Protein AF-0000000085144841 (afdb_homodimer)

Secondary structure (DSSP, 8-state):
---HHHHHHHHHHHHHTT-HHHHHHHHHHHHHHHHHTT-SS--TT---HHHHHHHHHHHHHHHHHHHHHHHTT-HHHHHHHHHHHHHHHTSS-HHHH--TTHHHHHHHHHHHHHHHT-HHHHHHHHHHHHHHSTTGGG-HHHHHHHHHHHHHHHT-HHHHHHHHHH--SSGGGGGGHHHHHHHHHHHHHHHHHHH-SEEEHHHHHHHTT-SSHHHHHHHHHHTT-EEETTEEE-----S-------HHHHHHHHHHHHHHTTT-/---HHHHHHHHHHHHHTT-HHHHHHHHHHHHHHHHHTT-SS--TT---HHHHHHHHHHHHHHHHHHHHHHHTT-HHHHHHHHHHHHHHHTSS-HHHH--TTHHHHHHHHHHHHHHHT-HHHHHHHHHHHHHHSTTGGG-HHHHHHHHHHHHHHHT-HHHHHHHHHH--SSGGGGGGHHHHHHHHHHHHHHHHHHH-SEEEHHHHHHHTT-SSHHHHHHHHHHTT-EEETTEEE-----S-------HHHHHHHHHHHHHHHHH-

Organism: Naumovozyma dairenensis (strain ATCC 10597 / BCRC 20456 / CBS 421 / NBRC 0211 / NRRL Y-12639) (NCBI:txid1071378)

Radius of gyration: 33.03 Å; Cα contacts (8 Å, |Δi|>4): 496; chains: 2; bounding box: 57×100×73 Å

Nearest PDB structures (foldseek):
  4cr4-assembly1_T  TM=8.414E-01  e=4.238E-19  Saccharomyces cerevisiae
  3jck-assembly1_H  TM=8.696E-01  e=1.084E-17  Saccharomyces cerevisiae S288C
  3jcp-assembly1_T  TM=8.487E-01  e=1.505E-17  Saccharomyces cerevisiae S288C
  5a5b-assembly1_T  TM=8.103E-01  e=5.356E-18  Saccharomyces cerevisiae
  9e8g-assembly1_d  TM=7.547E-01  e=3.181E-12  Homo sapiens

pLDDT: mean 85.51, std 19.54, range [25.03, 98.12]

Sequence (528 aa):
MPSLPDLVKSLSVAFDAKDYESCKKLLTPIKIELLKNNVFLPDPNNQNEVYINDLNISKKILEIGALVSINSLELESFQNYFDQLRLYYFSNNNVLSTSENKSKLVSLYMLILLSQGDVSKFHSELEFVDKHIPDLKENDLLSYPIELDRWLMEGSYQKAWDLLKAGSKVAEFDVFTKTLMDAIREEIACNTELSYSELPLTNVKTLLFFNSEKEAEVFGMERGWKVRNGNIYFKDEASPQVTEHKSTFVLKTLDYAINLESIVMPSLPDLVKSLSVAFDAKDYESCKKLLTPIKIELLKNNVFLPDPNNQNEVYINDLNISKKILEIGALVSINSLELESFQNYFDQLRLYYFSNNNVLSTSENKSKLVSLYMLILLSQGDVSKFHSELEFVDKHIPDLKENDLLSYPIELDRWLMEGSYQKAWDLLKAGSKVAEFDVFTKTLMDAIREEIACNTELSYSELPLTNVKTLLFFNSEKEAEVFGMERGWKVRNGNIYFKDEASPQVTEHKSTFVLKTLDYAINLESIV

InterPro domains:
  IPR000717 Proteasome component (PCI) domain [PS50250] (76-250)
  IPR006746 26S proteasome non-ATPase regulatory subunit Rpn12 [PTHR12387] (4-264)
  IPR033464 CSN8/PSMD8/EIF3K [PF10075] (100-239)

Solvent-accessible surface area (backbone atoms only — not comparable to full-atom values): 29064 Å² total; per-residue (Å²): 124,81,47,71,69,55,48,52,52,49,35,53,52,28,49,77,67,65,34,51,68,60,28,57,64,48,46,55,62,49,51,52,53,31,50,74,68,65,36,65,61,89,52,91,83,62,81,46,64,70,57,50,51,49,33,48,52,40,50,52,50,39,50,49,50,25,52,43,20,56,76,67,69,32,61,68,58,20,49,53,33,46,60,58,45,46,61,35,51,72,38,91,47,64,78,53,30,54,56,92,54,49,51,52,52,53,27,48,52,42,42,50,26,58,64,69,64,38,58,68,61,35,53,52,47,50,54,54,44,56,76,72,37,79,64,46,78,74,33,73,56,43,28,49,48,53,50,41,50,51,24,56,72,69,41,20,46,42,61,35,48,48,50,50,70,72,50,62,97,48,70,78,61,53,75,48,36,63,58,44,52,51,49,52,35,50,52,51,49,52,52,46,51,45,28,30,56,59,45,46,36,69,44,52,11,61,76,57,69,43,95,38,57,65,59,37,48,54,54,33,49,76,73,60,37,43,78,55,95,64,27,32,35,36,71,74,66,75,59,83,68,78,65,77,62,76,60,60,65,68,52,56,58,56,56,49,65,64,54,52,54,71,74,103,123,83,48,71,70,54,48,52,51,50,35,52,53,28,49,76,67,64,35,51,69,61,28,56,63,48,46,56,61,50,52,52,54,31,51,75,67,65,37,64,62,90,51,92,85,61,81,46,64,69,57,51,51,48,35,47,53,40,50,51,50,40,50,51,52,25,53,42,19,55,76,66,69,32,61,67,59,20,50,54,34,46,61,56,44,46,63,35,52,70,37,94,45,64,79,53,30,55,55,94,54,50,51,52,54,54,26,48,52,42,43,50,26,58,66,68,65,37,60,70,60,35,51,52,48,47,54,54,44,57,75,72,36,79,65,47,78,73,33,73,55,43,29,50,46,53,51,41,51,51,24,56,71,68,39,20,46,43,62,36,49,50,50,50,71,71,52,63,98,48,71,78,63,52,76,48,36,62,58,44,53,50,48,52,35,50,52,51,50,52,52,48,50,46,26,29,56,59,46,45,36,68,44,51,11,61,75,56,69,42,94,38,57,65,59,36,48,53,53,34,49,76,71,61,36,42,78,56,95,65,26,33,36,36,71,72,66,72,62,81,65,80,67,78,61,78,60,59,64,69,51,54,58,55,55,47,64,63,54,50,54,71,75,99

Structure (mmCIF, N/CA/C/O backbone):
data_AF-0000000085144841-model_v1
#
loop_
_entity.id
_entity.type
_entity.pdbx_description
1 polymer 'PCI domain-containing protein'
#
loop_
_atom_site.group_PDB
_atom_site.id
_atom_site.type_symbol
_atom_site.label_atom_id
_atom_site.label_alt_id
_atom_site.label_comp_id
_atom_site.label_asym_id
_atom_site.label_entity_id
_atom_site.label_seq_id
_atom_site.pdbx_PDB_ins_code
_atom_site.Cartn_x
_atom_site.Cartn_y
_atom_site.Cartn_z
_atom_site.occupancy
_atom_site.B_iso_or_equiv
_atom_site.auth_seq_id
_atom_site.auth_comp_id
_atom_site.auth_asym_id
_atom_site.auth_atom_id
_atom_site.pdbx_PDB_model_num
ATOM 1 N N . MET A 1 1 ? -9.984 47.594 38.156 1 52.75 1 MET A N 1
ATOM 2 C CA . MET A 1 1 ? -9.828 46.5 37.188 1 52.75 1 MET A CA 1
ATOM 3 C C . MET A 1 1 ? -9.516 47.062 35.781 1 52.75 1 MET A C 1
ATOM 5 O O . MET A 1 1 ? -10.062 48.094 35.406 1 52.75 1 MET A O 1
ATOM 9 N N . PRO A 1 2 ? -8.391 46.656 35.312 1 67.31 2 PRO A N 1
ATOM 10 C CA . PRO A 1 2 ? -8.102 47.281 34.031 1 67.31 2 PRO A CA 1
ATOM 11 C C . PRO A 1 2 ? -9.273 47.188 33.062 1 67.31 2 PRO A C 1
ATOM 13 O O . PRO A 1 2 ? -10.055 46.25 33.125 1 67.31 2 PRO A O 1
ATOM 16 N N . SER A 1 3 ? -9.453 48.219 32.375 1 80.31 3 SER A N 1
ATOM 17 C CA . SER A 1 3 ? -10.516 48.25 31.375 1 80.31 3 SER A CA 1
ATOM 18 C C . SER A 1 3 ? -10.25 47.281 30.234 1 80.31 3 SER A C 1
ATOM 20 O O . SER A 1 3 ? -9.109 46.844 30.031 1 80.31 3 SER A O 1
ATOM 22 N N . LEU A 1 4 ? -11.367 46.812 29.703 1 80.44 4 LEU A N 1
ATOM 23 C CA . LEU A 1 4 ? -11.273 45.844 28.609 1 80.44 4 LEU A CA 1
ATOM 24 C C . LEU A 1 4 ? -10.328 46.344 27.531 1 80.44 4 LEU A C 1
ATOM 26 O O . LEU A 1 4 ? -9.445 45.625 27.062 1 80.44 4 LEU A O 1
ATOM 30 N N . PRO A 1 5 ? -10.375 47.625 27.172 1 82.31 5 PRO A N 1
ATOM 31 C CA . PRO A 1 5 ? -9.461 48.125 26.156 1 82.31 5 PRO A CA 1
ATOM 32 C C . PRO A 1 5 ? -7.996 48.062 26.594 1 82.31 5 PRO A C 1
ATOM 34 O O . PRO A 1 5 ? -7.117 47.812 25.766 1 82.31 5 PRO A O 1
ATOM 37 N N . ASP A 1 6 ? -7.77 48.344 27.859 1 86.44 6 ASP A N 1
ATOM 38 C CA . ASP A 1 6 ? -6.406 48.281 28.375 1 86.44 6 ASP A CA 1
ATOM 39 C C . ASP A 1 6 ? -5.852 46.875 28.328 1 86.44 6 ASP A C 1
ATOM 41 O O . ASP A 1 6 ? -4.688 46.656 27.984 1 86.44 6 ASP A O 1
ATOM 45 N N . LEU A 1 7 ? -6.668 46.031 28.688 1 87.44 7 LEU A N 1
ATOM 46 C CA . LEU A 1 7 ? -6.27 44.625 28.688 1 87.44 7 LEU A CA 1
ATOM 47 C C . LEU A 1 7 ? -5.941 44.156 27.266 1 87.44 7 LEU A C 1
ATOM 49 O O . LEU A 1 7 ? -4.953 43.438 27.062 1 87.44 7 LEU A O 1
ATOM 53 N N . VAL A 1 8 ? -6.684 44.5 26.312 1 87.5 8 VAL A N 1
ATOM 54 C CA . VAL A 1 8 ? -6.512 44.094 24.922 1 87.5 8 VAL A CA 1
ATOM 55 C C . VAL A 1 8 ? -5.207 44.688 24.375 1 87.5 8 VAL A C 1
ATOM 57 O O . VAL A 1 8 ? -4.473 44.031 23.656 1 87.5 8 VAL A O 1
ATOM 60 N N . LYS A 1 9 ? -4.996 45.906 24.734 1 90.06 9 LYS A N 1
ATOM 61 C CA . LYS A 1 9 ? -3.752 46.562 24.312 1 90.06 9 LYS A CA 1
ATOM 62 C C . LYS A 1 9 ? -2.539 45.812 24.891 1 90.06 9 LYS A C 1
ATOM 64 O O . LYS A 1 9 ? -1.558 45.594 24.188 1 90.06 9 LYS A O 1
ATOM 69 N N . SER A 1 10 ? -2.662 45.531 26.172 1 91.75 10 SER A N 1
ATOM 70 C CA . SER A 1 10 ? -1.58 44.781 26.828 1 91.75 10 SER A CA 1
ATOM 71 C C . SER A 1 10 ? -1.354 43.438 26.172 1 91.75 10 SER A C 1
ATOM 73 O O . SER A 1 10 ? -0.212 43 26.016 1 91.75 10 SER A O 1
ATOM 75 N N . LEU A 1 11 ? -2.398 42.812 25.859 1 93.38 11 LEU A N 1
ATOM 76 C CA . LEU A 1 11 ? -2.32 41.5 25.203 1 93.38 11 LEU A CA 1
ATOM 77 C C . LEU A 1 11 ? -1.606 41.625 23.859 1 93.38 11 LEU A C 1
ATOM 79 O O . LEU A 1 11 ? -0.727 40.812 23.547 1 93.38 11 LEU A O 1
ATOM 83 N N . SER A 1 12 ? -1.952 42.562 23.062 1 92.31 12 SER A N 1
ATOM 84 C CA . SER A 1 12 ? -1.348 42.781 21.75 1 92.31 12 SER A CA 1
ATOM 85 C C . SER A 1 12 ? 0.152 43.031 21.859 1 92.31 12 SER A C 1
ATOM 87 O O . SER A 1 12 ? 0.938 42.5 21.078 1 92.31 12 SER A O 1
ATOM 89 N N . VAL A 1 13 ? 0.487 43.844 22.844 1 93.38 13 VAL A N 1
ATOM 90 C CA . VAL A 1 13 ? 1.89 44.156 23.078 1 93.38 13 VAL A CA 1
ATOM 91 C C . VAL A 1 13 ? 2.662 42.906 23.469 1 93.38 13 VAL A C 1
ATOM 93 O O . VAL A 1 13 ? 3.746 42.656 22.938 1 93.38 13 VAL A O 1
ATOM 96 N N . ALA A 1 14 ? 2.066 42.188 24.391 1 94.06 14 ALA A N 1
ATOM 97 C CA . ALA A 1 14 ? 2.705 40.969 24.844 1 94.06 14 ALA A CA 1
ATOM 98 C C . ALA A 1 14 ? 2.867 39.969 23.688 1 94.06 14 ALA A C 1
ATOM 100 O O . ALA A 1 14 ? 3.898 39.312 23.578 1 94.06 14 ALA A O 1
ATOM 101 N N . PHE A 1 15 ? 1.915 39.875 22.859 1 93.5 15 PHE A N 1
ATOM 102 C CA . PHE A 1 15 ? 1.939 38.969 21.719 1 93.5 15 PHE A CA 1
ATOM 103 C C . PHE A 1 15 ? 3.006 39.375 20.719 1 93.5 15 PHE A C 1
ATOM 105 O O . PHE A 1 15 ? 3.742 38.531 20.203 1 93.5 15 PHE A O 1
ATOM 112 N N . ASP A 1 16 ? 3.064 40.656 20.406 1 92.81 16 ASP A N 1
ATOM 113 C CA . ASP A 1 16 ? 4.059 41.156 19.469 1 92.81 16 ASP A CA 1
ATOM 114 C C . ASP A 1 16 ? 5.477 40.906 19.984 1 92.81 16 ASP A C 1
ATOM 116 O O . ASP A 1 16 ? 6.402 40.719 19.203 1 92.81 16 ASP A O 1
ATOM 120 N N . ALA A 1 17 ? 5.559 40.875 21.297 1 94.19 17 ALA A N 1
ATOM 121 C CA . ALA A 1 17 ? 6.848 40.625 21.938 1 94.19 17 ALA A CA 1
ATOM 122 C C . ALA A 1 17 ? 7.102 39.125 22.062 1 94.19 17 ALA A C 1
ATOM 124 O O . ALA A 1 17 ? 8.125 38.719 22.625 1 94.19 17 ALA A O 1
ATOM 125 N N . LYS A 1 18 ? 6.18 38.375 21.688 1 92.75 18 LYS A N 1
ATOM 126 C CA . LYS A 1 18 ? 6.258 36.906 21.719 1 92.75 18 LYS A CA 1
ATOM 127 C C . LYS A 1 18 ? 6.359 36.406 23.156 1 92.75 18 LYS A C 1
ATOM 129 O O . LYS A 1 18 ? 7.059 35.438 23.438 1 92.75 18 LYS A O 1
ATOM 134 N N . ASP A 1 19 ? 5.832 37.219 24.047 1 94.94 19 ASP A N 1
ATOM 135 C CA . ASP A 1 19 ? 5.719 36.781 25.438 1 94.94 19 ASP A CA 1
ATOM 136 C C . ASP A 1 19 ? 4.426 36.031 25.672 1 94.94 19 ASP A C 1
ATOM 138 O O . ASP A 1 19 ? 3.469 36.562 26.234 1 94.94 19 ASP A O 1
ATOM 142 N N . TYR A 1 20 ? 4.457 34.781 25.391 1 93.62 20 TYR A N 1
ATOM 143 C CA . TYR A 1 20 ? 3.248 33.969 25.359 1 93.62 20 TYR A CA 1
ATOM 144 C C . TYR A 1 20 ? 2.77 33.688 26.781 1 93.62 20 TYR A C 1
ATOM 146 O O . TYR A 1 20 ? 1.567 33.531 27.016 1 93.62 20 TYR A O 1
ATOM 154 N N . GLU A 1 21 ? 3.617 33.688 27.703 1 94.19 21 GLU A N 1
ATOM 155 C CA . GLU A 1 21 ? 3.225 33.469 29.094 1 94.19 21 GLU A CA 1
ATOM 156 C C . GLU A 1 21 ? 2.367 34.594 29.609 1 94.19 21 GLU A C 1
ATOM 158 O O . GLU A 1 21 ? 1.332 34.375 30.25 1 94.19 21 GLU A O 1
ATOM 163 N N . SER A 1 22 ? 2.842 35.75 29.297 1 94.81 22 SER A N 1
ATOM 164 C CA . SER A 1 22 ? 2.062 36.938 29.703 1 94.81 22 SER A CA 1
ATOM 165 C C . SER A 1 22 ? 0.717 36.969 28.984 1 94.81 22 SER A C 1
ATOM 167 O O . SER A 1 22 ? -0.296 37.344 29.562 1 94.81 22 SER A O 1
ATOM 169 N N . CYS A 1 23 ? 0.774 36.562 27.75 1 95.25 23 CYS A N 1
ATOM 170 C CA . CYS A 1 23 ? -0.469 36.531 26.984 1 95.25 23 CYS A CA 1
ATOM 171 C C . CYS A 1 23 ? -1.479 35.594 27.641 1 95.25 23 CYS A C 1
ATOM 173 O O . CYS A 1 23 ? -2.65 35.938 27.797 1 95.25 23 CYS A O 1
ATOM 175 N N . LYS A 1 24 ? -1.062 34.469 28.078 1 93.38 24 LYS A N 1
ATOM 176 C CA . LYS A 1 24 ? -1.935 33.469 28.688 1 93.38 24 LYS A CA 1
ATOM 177 C C . LYS A 1 24 ? -2.604 34.031 29.953 1 93.38 24 LYS A C 1
ATOM 179 O O . LYS A 1 24 ? -3.791 33.781 30.172 1 93.38 24 LYS A O 1
ATOM 184 N N . LYS A 1 25 ? -1.86 34.781 30.625 1 93 25 LYS A N 1
ATOM 185 C CA . LYS A 1 25 ? -2.371 35.344 31.859 1 93 25 LYS A CA 1
ATOM 186 C C . LYS A 1 25 ? -3.428 36.406 31.594 1 93 25 LYS A C 1
ATOM 188 O O . LYS A 1 25 ? -4.391 36.562 32.344 1 93 25 LYS A O 1
ATOM 193 N N . LEU A 1 26 ? -3.217 37.062 30.516 1 93.81 26 LEU A N 1
ATOM 194 C CA . LEU A 1 26 ? -4.113 38.156 30.188 1 93.81 26 LEU A CA 1
ATOM 195 C C . LEU A 1 26 ? -5.375 37.656 29.5 1 93.81 26 LEU A C 1
ATOM 197 O O . LEU A 1 26 ? -6.426 38.281 29.562 1 93.81 26 LEU A O 1
ATOM 201 N N . LEU A 1 27 ? -5.316 36.438 28.891 1 93.44 27 LEU A N 1
ATOM 202 C CA . LEU A 1 27 ? -6.398 35.938 28.062 1 93.44 27 LEU A CA 1
ATOM 203 C C . LEU A 1 27 ? -7.594 35.531 28.906 1 93.44 27 LEU A C 1
ATOM 205 O O . LEU A 1 27 ? -8.742 35.75 28.531 1 93.44 27 LEU A O 1
ATOM 209 N N . THR A 1 28 ? -7.348 35 30.062 1 89.75 28 THR A N 1
ATOM 210 C CA . THR A 1 28 ? -8.422 34.5 30.922 1 89.75 28 THR A CA 1
ATOM 211 C C . THR A 1 28 ? -9.312 35.656 31.375 1 89.75 28 THR A C 1
ATOM 213 O O . THR A 1 28 ? -10.523 35.625 31.141 1 89.75 28 THR A O 1
ATOM 216 N N . PRO A 1 29 ? -8.727 36.625 31.969 1 89.94 29 PRO A N 1
ATOM 217 C CA . PRO A 1 29 ? -9.562 37.781 32.375 1 89.94 29 PRO A CA 1
ATOM 218 C C . PRO A 1 29 ? -10.25 38.438 31.172 1 89.94 29 PRO A C 1
ATOM 220 O O . PRO A 1 29 ? -11.383 38.906 31.297 1 89.94 29 PRO A O 1
ATOM 223 N N . ILE A 1 30 ? -9.602 38.5 30.094 1 91.31 30 ILE A N 1
ATOM 224 C CA . ILE A 1 30 ? -10.172 39.156 28.906 1 91.31 30 ILE A CA 1
ATOM 225 C C . ILE A 1 30 ? -11.383 38.344 28.422 1 91.31 30 ILE A C 1
ATOM 227 O O . ILE A 1 30 ? -12.43 38.938 28.109 1 91.31 30 ILE A O 1
ATOM 231 N N . LYS A 1 31 ? -11.242 37.031 28.406 1 89.06 31 LYS A N 1
ATOM 232 C CA . LYS A 1 31 ? -12.344 36.156 27.984 1 89.06 31 LYS A CA 1
ATOM 233 C C . LYS A 1 31 ? -13.555 36.344 28.891 1 89.06 31 LYS A C 1
ATOM 235 O O . LYS A 1 31 ? -14.695 36.406 28.422 1 89.06 31 LYS A O 1
ATOM 240 N N . ILE A 1 32 ? -13.305 36.469 30.125 1 87.19 32 ILE A N 1
ATOM 241 C CA . ILE A 1 32 ? -14.375 36.625 31.109 1 87.19 32 ILE A CA 1
ATOM 242 C C . ILE A 1 32 ? -15.094 37.969 30.844 1 87.19 32 ILE A C 1
ATOM 244 O O . ILE A 1 32 ? -16.328 38 30.859 1 87.19 32 ILE A O 1
ATOM 248 N N . GLU A 1 33 ? -14.328 38.969 30.594 1 86.62 33 GLU A N 1
ATOM 249 C CA . GLU A 1 33 ? -14.914 40.281 30.344 1 86.62 33 GLU A CA 1
ATOM 250 C C . GLU A 1 33 ? -15.734 40.281 29.062 1 86.62 33 GLU A C 1
ATOM 252 O O . GLU A 1 33 ? -16.797 40.906 28.984 1 86.62 33 GLU A O 1
ATOM 257 N N . LEU A 1 34 ? -15.25 39.562 28.062 1 87.38 34 LEU A N 1
ATOM 258 C CA . LEU A 1 34 ? -15.969 39.469 26.797 1 87.38 34 LEU A CA 1
ATOM 259 C C . LEU A 1 34 ? -17.281 38.719 26.984 1 87.38 34 LEU A C 1
ATOM 261 O O . LEU A 1 34 ? -18.312 39.094 26.406 1 87.38 34 LEU A O 1
ATOM 265 N N . LEU A 1 35 ? -17.297 37.719 27.75 1 86.31 35 LEU A N 1
ATOM 266 C CA . LEU A 1 35 ? -18.484 36.906 28.031 1 86.31 35 LEU A CA 1
ATOM 267 C C . LEU A 1 35 ? -19.531 37.75 28.781 1 86.31 35 LEU A C 1
ATOM 269 O O . LEU A 1 35 ? -20.719 37.688 28.453 1 86.31 35 LEU A O 1
ATOM 273 N N . LYS A 1 36 ? -19.062 38.469 29.734 1 84.56 36 LYS A N 1
ATOM 274 C CA . LYS A 1 36 ? -19.953 39.312 30.531 1 84.56 36 LYS A CA 1
ATOM 275 C C . LYS A 1 36 ? -20.656 40.344 29.672 1 84.56 36 LYS A C 1
ATOM 277 O O . LYS A 1 36 ? -21.812 40.688 29.922 1 84.56 36 LYS A O 1
ATOM 282 N N . ASN A 1 37 ? -19.969 40.812 28.656 1 82.56 37 ASN A N 1
ATOM 283 C CA . ASN A 1 37 ? -20.5 41.875 27.812 1 82.56 37 ASN A CA 1
ATOM 284 C C . ASN A 1 37 ? -21.234 41.281 26.594 1 82.56 37 ASN A C 1
ATOM 286 O O . ASN A 1 37 ? -21.641 42.031 25.703 1 82.56 37 ASN A O 1
ATOM 290 N N . ASN A 1 38 ? -21.406 39.969 26.531 1 80.06 38 ASN A N 1
ATOM 291 C CA . ASN A 1 38 ? -22.125 39.25 25.5 1 80.06 38 ASN A CA 1
ATOM 292 C C . ASN A 1 38 ? -21.562 39.531 24.109 1 80.06 38 ASN A C 1
ATOM 294 O O . ASN A 1 38 ? -22.297 39.719 23.141 1 80.06 38 ASN A O 1
ATOM 298 N N . VAL A 1 39 ? -20.266 39.688 24.016 1 82.5 39 VAL A N 1
ATOM 299 C CA . VAL A 1 39 ? -19.609 39.969 22.734 1 82.5 39 VAL A CA 1
ATOM 300 C C . VAL A 1 39 ? -18.609 38.844 22.438 1 82.5 39 VAL A C 1
ATOM 302 O O . VAL A 1 39 ? -17.609 39.094 21.734 1 82.5 39 VAL A O 1
ATOM 305 N N . PHE A 1 40 ? -18.922 37.781 22.984 1 82.44 40 PHE A N 1
ATOM 306 C CA . PHE A 1 40 ? -18 36.656 22.812 1 82.44 40 PHE A CA 1
ATOM 307 C C . PHE A 1 40 ? -18.375 35.812 21.594 1 82.44 40 PHE A C 1
ATOM 309 O O . PHE A 1 40 ? -17.5 35.438 20.812 1 82.44 40 PHE A O 1
ATOM 316 N N . LEU A 1 41 ? -19.656 35.688 21.359 1 82.19 41 LEU A N 1
ATOM 317 C CA . LEU A 1 41 ? -20.125 34.938 20.203 1 82.19 41 LEU A CA 1
ATOM 318 C C . LEU A 1 41 ? -21.078 35.781 19.359 1 82.19 41 LEU A C 1
ATOM 320 O O . LEU A 1 41 ? -21.891 36.531 19.906 1 82.19 41 LEU A O 1
ATOM 324 N N . PRO A 1 42 ? -20.922 35.625 18.109 1 82.94 42 PRO A N 1
ATOM 325 C CA . PRO A 1 42 ? -21.781 36.438 17.234 1 82.94 42 PRO A CA 1
ATOM 326 C C . PRO A 1 42 ? -23.25 36.031 17.312 1 82.94 42 PRO A C 1
ATOM 328 O O . PRO A 1 42 ? -23.562 34.844 17.406 1 82.94 42 PRO A O 1
ATOM 331 N N . ASP A 1 43 ? -24 37 17.484 1 77.75 43 ASP A N 1
ATOM 332 C CA . ASP A 1 43 ? -25.453 36.844 17.344 1 77.75 43 ASP A CA 1
ATOM 333 C C . ASP A 1 43 ? -25.906 37.219 15.93 1 77.75 43 ASP A C 1
ATOM 335 O O . ASP A 1 43 ? -25.797 38.375 15.516 1 77.75 43 ASP A O 1
ATOM 339 N N . PRO A 1 44 ? -26.391 36.219 15.18 1 76.62 44 PRO A N 1
ATOM 340 C CA . PRO A 1 44 ? -26.75 36.469 13.781 1 76.62 44 PRO A CA 1
ATOM 341 C C . PRO A 1 44 ? -27.828 37.562 13.633 1 76.62 44 PRO A C 1
ATOM 343 O O . PRO A 1 44 ? -27.938 38.188 12.578 1 76.62 44 PRO A O 1
ATOM 346 N N . ASN A 1 45 ? -28.531 37.781 14.68 1 78.88 45 ASN A N 1
ATOM 347 C CA . ASN A 1 45 ? -29.672 38.688 14.578 1 78.88 45 ASN A CA 1
ATOM 348 C C . ASN A 1 45 ? -29.266 40.125 14.914 1 78.88 45 ASN A C 1
ATOM 350 O O . ASN A 1 45 ? -30.031 41.062 14.695 1 78.88 45 ASN A O 1
ATOM 354 N N . ASN A 1 46 ? -28.156 40.312 15.43 1 80.69 46 ASN A N 1
ATOM 355 C CA . ASN A 1 46 ? -27.672 41.656 15.797 1 80.69 46 ASN A CA 1
ATOM 356 C C . ASN A 1 46 ? -26.719 42.219 14.742 1 80.69 46 ASN A C 1
ATOM 358 O O . ASN A 1 46 ? -25.609 41.719 14.586 1 80.69 46 ASN A O 1
ATOM 362 N N . GLN A 1 47 ? -27.156 43.219 14.031 1 79.5 47 GLN A N 1
ATOM 363 C CA . GLN A 1 47 ? -26.344 43.781 12.945 1 79.5 47 GLN A CA 1
ATOM 364 C C . GLN A 1 47 ? -25.875 45.188 13.289 1 79.5 47 GLN A C 1
ATOM 366 O O . GLN A 1 47 ? -25.406 45.938 12.414 1 79.5 47 GLN A O 1
ATOM 371 N N . ASN A 1 48 ? -25.906 45.438 14.555 1 86.69 48 ASN A N 1
ATOM 372 C CA . ASN A 1 48 ? -25.422 46.75 15.016 1 86.69 48 ASN A CA 1
ATOM 373 C C . ASN A 1 48 ? -23.922 46.906 14.781 1 86.69 48 ASN A C 1
ATOM 375 O O . ASN A 1 48 ? -23.156 46 15.078 1 86.69 48 ASN A O 1
ATOM 379 N N . GLU A 1 49 ? -23.562 48 14.266 1 86.38 49 GLU A N 1
ATOM 380 C CA . GLU A 1 49 ? -22.188 48.25 13.875 1 86.38 49 GLU A CA 1
ATOM 381 C C . GLU A 1 49 ? -21.25 48.188 15.078 1 86.38 49 GLU A C 1
ATOM 383 O O . GLU A 1 49 ? -20.141 47.688 14.984 1 86.38 49 GLU A O 1
ATOM 388 N N . VAL A 1 50 ? -21.688 48.875 16.109 1 85.25 50 VAL A N 1
ATOM 389 C CA . VAL A 1 50 ? -20.891 48.875 17.328 1 85.25 50 VAL A CA 1
ATOM 390 C C . VAL A 1 50 ? -20.688 47.438 17.812 1 85.25 50 VAL A C 1
ATOM 392 O O . VAL A 1 50 ? -19.578 47.062 18.203 1 85.25 50 VAL A O 1
ATOM 395 N N . TYR A 1 51 ? -21.75 46.719 17.719 1 86.81 51 TYR A N 1
ATOM 396 C CA . TYR A 1 51 ? -21.703 45.344 18.109 1 86.81 51 TYR A CA 1
ATOM 397 C C . TYR A 1 51 ? -20.75 44.531 17.234 1 86.81 51 TYR A C 1
ATOM 399 O O . TYR A 1 51 ? -19.922 43.781 17.734 1 86.81 51 TYR A O 1
ATOM 407 N N . ILE A 1 52 ? -20.812 44.75 15.992 1 87.44 52 ILE A N 1
ATOM 408 C CA . ILE A 1 52 ? -19.969 44.031 15.031 1 87.44 52 ILE A CA 1
ATOM 409 C C . ILE A 1 52 ? -18.516 44.406 15.258 1 87.44 52 ILE A C 1
ATOM 411 O O . ILE A 1 52 ? -17.625 43.562 15.156 1 87.44 52 ILE A O 1
ATOM 415 N N . ASN A 1 53 ? -18.266 45.625 15.57 1 86.69 53 ASN A N 1
ATOM 416 C CA . ASN A 1 53 ? -16.906 46.062 15.852 1 86.69 53 ASN A CA 1
ATOM 417 C C . ASN A 1 53 ? -16.359 45.406 17.109 1 86.69 53 ASN A C 1
ATOM 419 O O . ASN A 1 53 ? -15.18 45.031 17.156 1 86.69 53 ASN A O 1
ATOM 423 N N . ASP A 1 54 ? -17.219 45.375 18.078 1 87.31 54 ASP A N 1
ATOM 424 C CA . ASP A 1 54 ? -16.828 44.688 19.312 1 87.31 54 ASP A CA 1
ATOM 425 C C . ASP A 1 54 ? -16.5 43.219 19.047 1 87.31 54 ASP A C 1
ATOM 427 O O . ASP A 1 54 ? -15.547 42.688 19.594 1 87.31 54 ASP A O 1
ATOM 431 N N . LEU A 1 55 ? -17.281 42.656 18.172 1 90.25 55 LEU A N 1
ATOM 432 C CA . LEU A 1 55 ? -17.078 41.281 17.812 1 90.25 55 LEU A CA 1
ATOM 433 C C . LEU A 1 55 ? -15.758 41.094 17.062 1 90.25 55 LEU A C 1
ATOM 435 O O . LEU A 1 55 ? -15.078 40.094 17.234 1 90.25 55 LEU A O 1
ATOM 439 N N . ASN A 1 56 ? -15.453 42.031 16.312 1 90.12 56 ASN A N 1
ATOM 440 C CA . ASN A 1 56 ? -14.195 41.969 15.578 1 90.12 56 ASN A CA 1
ATOM 441 C C . ASN A 1 56 ? -12.992 42 16.516 1 90.12 56 ASN A C 1
ATOM 443 O O . ASN A 1 56 ? -11.992 41.312 16.281 1 90.12 56 ASN A O 1
ATOM 447 N N . ILE A 1 57 ? -13.117 42.812 17.531 1 88.81 57 ILE A N 1
ATOM 448 C CA . ILE A 1 57 ? -12.078 42.844 18.547 1 88.81 57 ILE A CA 1
ATOM 449 C C . ILE A 1 57 ? -11.992 41.5 19.25 1 88.81 57 ILE A C 1
ATOM 451 O O . ILE A 1 57 ? -10.898 40.969 19.5 1 88.81 57 ILE A O 1
ATOM 455 N N . SER A 1 58 ? -13.148 40.969 19.594 1 92.19 58 SER A N 1
ATOM 456 C CA . SER A 1 58 ? -13.195 39.625 20.219 1 92.19 58 SER A CA 1
ATOM 457 C C . SER A 1 58 ? -12.547 38.594 19.328 1 92.19 58 SER A C 1
ATOM 459 O O . SER A 1 58 ? -11.789 37.719 19.812 1 92.19 58 SER A O 1
ATOM 461 N N . LYS A 1 59 ? -12.859 38.625 18.062 1 93.88 59 LYS A N 1
ATOM 462 C CA . LYS A 1 59 ? -12.258 37.688 17.094 1 93.88 59 LYS A CA 1
ATOM 463 C C . LYS A 1 59 ? -10.734 37.781 17.141 1 93.88 59 LYS A C 1
ATOM 465 O O . LYS A 1 59 ? -10.062 36.75 17.203 1 93.88 59 LYS A O 1
ATOM 470 N N . LYS A 1 60 ? -10.203 38.938 17.172 1 92.94 60 LYS A N 1
ATOM 471 C CA . LYS A 1 60 ? -8.758 39.156 17.219 1 92.94 60 LYS A CA 1
ATOM 472 C C . LYS A 1 60 ? -8.164 38.562 18.5 1 92.94 60 LYS A C 1
ATOM 474 O O . LYS A 1 60 ? -7.078 37.969 18.469 1 92.94 60 LYS A O 1
ATOM 479 N N . ILE A 1 61 ? -8.859 38.75 19.547 1 93.62 61 ILE A N 1
ATOM 480 C CA . ILE A 1 61 ? -8.414 38.219 20.828 1 93.62 61 ILE A CA 1
ATOM 481 C C . ILE A 1 61 ? -8.383 36.688 20.766 1 93.62 61 ILE A C 1
ATOM 483 O O . ILE A 1 61 ? -7.426 36.062 21.219 1 93.62 61 ILE A O 1
ATOM 487 N N . LEU A 1 62 ? -9.398 36.125 20.25 1 95.06 62 LEU A N 1
ATOM 488 C CA . LEU A 1 62 ? -9.469 34.656 20.109 1 95.06 62 LEU A CA 1
ATOM 489 C C . LEU A 1 62 ? -8.352 34.156 19.203 1 95.06 62 LEU A C 1
ATOM 491 O O . LEU A 1 62 ? -7.77 33.094 19.469 1 95.06 62 LEU A O 1
ATOM 495 N N . GLU A 1 63 ? -8.07 34.875 18.125 1 96.44 63 GLU A N 1
ATOM 496 C CA . GLU A 1 63 ? -6.988 34.5 17.219 1 96.44 63 GLU A CA 1
ATOM 497 C C . GLU A 1 63 ? -5.645 34.5 17.953 1 96.44 63 GLU A C 1
ATOM 499 O O . GLU A 1 63 ? -4.844 33.562 17.766 1 96.44 63 GLU A O 1
ATOM 504 N N . ILE A 1 64 ? -5.453 35.531 18.75 1 95.75 64 ILE A N 1
ATOM 505 C CA . ILE A 1 64 ? -4.23 35.594 19.531 1 95.75 64 ILE A CA 1
ATOM 506 C C . ILE A 1 64 ? -4.164 34.406 20.484 1 95.75 64 ILE A C 1
ATOM 508 O O . ILE A 1 64 ? -3.113 33.781 20.625 1 95.75 64 ILE A O 1
ATOM 512 N N . GLY A 1 65 ? -5.266 34.125 21.141 1 96.06 65 GLY A N 1
ATOM 513 C CA . GLY A 1 65 ? -5.316 32.969 22 1 96.06 65 GLY A CA 1
ATOM 514 C C . GLY A 1 65 ? -4.945 31.672 21.297 1 96.06 65 GLY A C 1
ATOM 515 O O . GLY A 1 65 ? -4.191 30.859 21.844 1 96.06 65 GLY A O 1
ATOM 516 N N . ALA A 1 66 ? -5.473 31.453 20.125 1 96.88 66 ALA A N 1
ATOM 517 C CA . ALA A 1 66 ? -5.172 30.266 19.328 1 96.88 66 ALA A CA 1
ATOM 518 C C . ALA A 1 66 ? -3.686 30.188 18.984 1 96.88 66 ALA A C 1
ATOM 520 O O . ALA A 1 66 ? -3.059 29.141 19.156 1 96.88 66 ALA A O 1
ATOM 521 N N . LEU A 1 67 ? -3.129 31.281 18.562 1 96.31 67 LEU A N 1
ATOM 522 C CA . LEU A 1 67 ? -1.729 31.312 18.156 1 96.31 67 LEU A CA 1
ATOM 523 C C . LEU A 1 67 ? -0.809 31.094 19.359 1 96.31 67 LEU A C 1
ATOM 525 O O . LEU A 1 67 ? 0.214 30.422 19.234 1 96.31 67 LEU A O 1
ATOM 529 N N . VAL A 1 68 ? -1.21 31.703 20.469 1 95.75 68 VAL A N 1
ATOM 530 C CA . VAL A 1 68 ? -0.45 31.484 21.703 1 95.75 68 VAL A CA 1
ATOM 531 C C . VAL A 1 68 ? -0.48 30.016 22.094 1 95.75 68 VAL A C 1
ATOM 533 O O . VAL A 1 68 ? 0.544 29.453 22.469 1 95.75 68 VAL A O 1
ATOM 536 N N . SER A 1 69 ? -1.598 29.406 21.953 1 95.81 69 SER A N 1
ATOM 537 C CA . SER A 1 69 ? -1.764 28 22.297 1 95.81 69 SER A CA 1
ATOM 538 C C . SER A 1 69 ? -0.87 27.109 21.438 1 95.81 69 SER A C 1
ATOM 540 O O . SER A 1 69 ? -0.247 26.172 21.938 1 95.81 69 SER A O 1
ATOM 542 N N . ILE A 1 70 ? -0.781 27.359 20.172 1 95.19 70 ILE A N 1
ATOM 543 C CA . ILE A 1 70 ? 0.026 26.578 19.25 1 95.19 70 ILE A CA 1
ATOM 544 C C . ILE A 1 70 ? 1.506 26.734 19.594 1 95.19 70 ILE A C 1
ATOM 546 O O . ILE A 1 70 ? 2.25 25.75 19.609 1 95.19 70 ILE A O 1
ATOM 550 N N . ASN A 1 71 ? 1.879 27.984 19.875 1 93.12 71 ASN A N 1
ATOM 551 C CA . ASN A 1 71 ? 3.279 28.266 20.172 1 93.12 71 ASN A CA 1
ATOM 552 C C . ASN A 1 71 ? 3.688 27.672 21.516 1 93.12 71 ASN A C 1
ATOM 554 O O . ASN A 1 71 ? 4.867 27.391 21.75 1 93.12 71 ASN A O 1
ATOM 558 N N . SER A 1 72 ? 2.697 27.516 22.328 1 93.06 72 SER A N 1
ATOM 559 C CA . SER A 1 72 ? 2.951 26.906 23.625 1 93.06 72 SER A CA 1
ATOM 560 C C . SER A 1 72 ? 2.711 25.391 23.594 1 93.06 72 SER A C 1
ATOM 562 O O . SER A 1 72 ? 2.742 24.734 24.625 1 93.06 72 SER A O 1
ATOM 564 N N . LEU A 1 73 ? 2.355 24.844 22.469 1 92.56 73 LEU A N 1
ATOM 565 C CA . LEU A 1 73 ? 2.15 23.422 22.203 1 92.56 73 LEU A CA 1
ATOM 566 C C . LEU A 1 73 ? 0.978 22.891 23.031 1 92.56 73 LEU A C 1
ATOM 568 O O . LEU A 1 73 ? 1.031 21.766 23.531 1 92.56 73 LEU A O 1
ATOM 572 N N . GLU A 1 74 ? 0.044 23.734 23.203 1 94.94 74 GLU A N 1
ATOM 573 C CA . GLU A 1 74 ? -1.202 23.359 23.859 1 94.94 74 GLU A CA 1
ATOM 574 C C . GLU A 1 74 ? -2.32 23.156 22.844 1 94.94 74 GLU A C 1
ATOM 576 O O . GLU A 1 74 ? -3.16 24.031 22.656 1 94.94 74 GLU A O 1
ATOM 581 N N . LEU A 1 75 ? -2.395 22 22.312 1 93.94 75 LEU A N 1
ATOM 582 C CA . LEU A 1 75 ? -3.248 21.719 21.172 1 93.94 75 LEU A CA 1
ATOM 583 C C . LEU A 1 75 ? -4.719 21.734 21.562 1 93.94 75 LEU A C 1
ATOM 585 O O . LEU A 1 75 ? -5.574 22.156 20.781 1 93.94 75 LEU A O 1
ATOM 589 N N . GLU A 1 76 ? -5.023 21.297 22.781 1 94.69 76 GLU A N 1
ATOM 590 C CA . GLU A 1 76 ? -6.406 21.312 23.25 1 94.69 76 GLU A CA 1
ATOM 591 C C . GLU A 1 76 ? -6.93 22.75 23.359 1 94.69 76 GLU A C 1
ATOM 593 O O . GLU A 1 76 ? -8.055 23.031 22.953 1 94.69 76 GLU A O 1
ATOM 598 N N . SER A 1 77 ? -6.074 23.531 23.938 1 95.19 77 SER A N 1
ATOM 599 C CA . SER A 1 77 ? -6.426 24.938 24.047 1 95.19 77 SER A CA 1
ATOM 600 C C . SER A 1 77 ? -6.645 25.562 22.672 1 95.19 77 SER A C 1
ATOM 602 O O . SER A 1 77 ? -7.594 26.328 22.469 1 95.19 77 SER A O 1
ATOM 604 N N . PHE A 1 78 ? -5.785 25.266 21.766 1 97.19 78 PHE A N 1
ATOM 605 C CA . PHE A 1 78 ? -5.938 25.75 20.406 1 97.19 78 PHE A CA 1
ATOM 606 C C . PHE A 1 78 ? -7.289 25.344 19.828 1 97.19 78 PHE A C 1
ATOM 608 O O . PHE A 1 78 ? -8.008 26.172 19.25 1 97.19 78 PHE A O 1
ATOM 615 N N . GLN A 1 79 ? -7.633 24.078 20.016 1 95.94 79 GLN A N 1
ATOM 616 C CA . GLN A 1 79 ? -8.891 23.562 19.484 1 95.94 79 GLN A CA 1
ATOM 617 C C . GLN A 1 79 ? -10.086 24.328 20.062 1 95.94 79 GLN A C 1
ATOM 619 O O . GLN A 1 79 ? -11.031 24.641 19.328 1 95.94 79 GLN A O 1
ATOM 624 N N . ASN A 1 80 ? -10.016 24.609 21.266 1 94.94 80 ASN A N 1
ATOM 625 C CA . ASN A 1 80 ? -11.086 25.359 21.906 1 94.94 80 ASN A CA 1
ATOM 626 C C . ASN A 1 80 ? -11.242 26.75 21.281 1 94.94 80 ASN A C 1
ATOM 628 O O . ASN A 1 80 ? -12.359 27.172 20.969 1 94.94 80 ASN A O 1
ATOM 632 N N . TYR A 1 81 ? -10.133 27.391 21.156 1 95.88 81 TYR A N 1
ATOM 633 C CA . TYR A 1 81 ? -10.172 28.703 20.531 1 95.88 81 TYR A CA 1
ATOM 634 C C . TYR A 1 81 ? -10.672 28.609 19.094 1 95.88 81 TYR A C 1
ATOM 636 O O . TYR A 1 81 ? -11.469 29.438 18.656 1 95.88 81 TYR A O 1
ATOM 644 N N . PHE A 1 82 ? -10.266 27.594 18.406 1 96.88 82 PHE A N 1
ATOM 645 C CA . PHE A 1 82 ? -10.641 27.438 17 1 96.88 82 PHE A CA 1
ATOM 646 C C . PHE A 1 82 ? -12.141 27.172 16.875 1 96.88 82 PHE A C 1
ATOM 648 O O . PHE A 1 82 ? -12.789 27.688 15.961 1 96.88 82 PHE A O 1
ATOM 655 N N . ASP A 1 83 ? -12.672 26.406 17.766 1 95.31 83 ASP A N 1
ATOM 656 C CA . ASP A 1 83 ? -14.102 26.125 17.75 1 95.31 83 ASP A CA 1
ATOM 657 C C . ASP A 1 83 ? -14.922 27.406 17.844 1 95.31 83 ASP A C 1
ATOM 659 O O . ASP A 1 83 ? -15.961 27.531 17.203 1 95.31 83 ASP A O 1
ATOM 663 N N . GLN A 1 84 ? -14.422 28.234 18.641 1 93.56 84 GLN A N 1
ATOM 664 C CA . GLN A 1 84 ? -15.094 29.516 18.781 1 93.56 84 GLN A CA 1
ATOM 665 C C . GLN A 1 84 ? -14.906 30.375 17.531 1 93.56 84 GLN A C 1
ATOM 667 O O . GLN A 1 84 ? -15.852 31 17.047 1 93.56 84 GLN A O 1
ATOM 672 N N . LEU A 1 85 ? -13.727 30.344 17.016 1 95.69 85 LEU A N 1
ATOM 673 C CA . LEU A 1 85 ? -13.391 31.156 15.852 1 95.69 85 LEU A CA 1
ATOM 674 C C . LEU A 1 85 ? -14.18 30.703 14.625 1 95.69 85 LEU A C 1
ATOM 676 O O . LEU A 1 85 ? -14.469 31.516 13.742 1 95.69 85 LEU A O 1
ATOM 680 N N . ARG A 1 86 ? -14.492 29.484 14.602 1 94.25 86 ARG A N 1
ATOM 681 C CA . ARG A 1 86 ? -15.25 28.953 13.477 1 94.25 86 ARG A CA 1
ATOM 682 C C . ARG A 1 86 ? -16.562 29.703 13.297 1 94.25 86 ARG A C 1
ATOM 684 O O . ARG A 1 86 ? -17 29.938 12.164 1 94.25 86 ARG A O 1
ATOM 691 N N . LEU A 1 87 ? -17.141 30.094 14.344 1 92.06 87 LEU A N 1
ATOM 692 C CA . LEU A 1 87 ? -18.406 30.797 14.305 1 92.06 87 LEU A CA 1
ATOM 693 C C . LEU A 1 87 ? -18.25 32.188 13.656 1 92.06 87 LEU A C 1
ATOM 695 O O . LEU A 1 87 ? -19.188 32.719 13.078 1 92.06 87 LEU A O 1
ATOM 699 N N . TYR A 1 88 ? -17.047 32.75 13.773 1 93.44 88 TYR A N 1
ATOM 700 C CA . TYR A 1 88 ? -16.734 34 13.133 1 93.44 88 TYR A CA 1
ATOM 701 C C . TYR A 1 88 ? -16.391 33.812 11.664 1 93.44 88 TYR A C 1
ATOM 703 O O . TYR A 1 88 ? -16.984 34.438 10.781 1 93.44 88 TYR A O 1
ATOM 711 N N . TYR A 1 89 ? -15.531 32.875 11.414 1 92.94 89 TYR A N 1
ATOM 712 C CA . TYR A 1 89 ? -14.938 32.688 10.102 1 92.94 89 TYR A CA 1
ATOM 713 C C . TYR A 1 89 ? -15.984 32.219 9.094 1 92.94 89 TYR A C 1
ATOM 715 O O . TYR A 1 89 ? -15.875 32.5 7.898 1 92.94 89 TYR A O 1
ATOM 723 N N . PHE A 1 90 ? -16.984 31.578 9.57 1 90.81 90 PHE A N 1
ATOM 724 C CA . PHE A 1 90 ? -17.953 31.016 8.648 1 90.81 90 PHE A CA 1
ATOM 725 C C . PHE A 1 90 ? -19.344 31.594 8.883 1 90.81 90 PHE A C 1
ATOM 727 O O . PHE A 1 90 ? -20.359 30.938 8.617 1 90.81 90 PHE A O 1
ATOM 734 N N . SER A 1 91 ? -19.266 32.781 9.398 1 87.31 91 SER A N 1
ATOM 735 C CA . SER A 1 91 ? -20.5 33.562 9.539 1 87.31 91 SER A CA 1
ATOM 736 C C . SER A 1 91 ? -20.922 34.188 8.211 1 87.31 91 SER A C 1
ATOM 738 O O . SER A 1 91 ? -20.109 34.281 7.285 1 87.31 91 SER A O 1
ATOM 740 N N . ASN A 1 92 ? -22.172 34.656 8.125 1 85.31 92 ASN A N 1
ATOM 741 C CA . ASN A 1 92 ? -22.703 35.281 6.922 1 85.31 92 ASN A CA 1
ATOM 742 C C . ASN A 1 92 ? -22.297 36.75 6.848 1 85.31 92 ASN A C 1
ATOM 744 O O . ASN A 1 92 ? -22.5 37.406 5.82 1 85.31 92 ASN A O 1
ATOM 748 N N . ASN A 1 93 ? -21.75 37.219 7.934 1 86.38 93 ASN A N 1
ATOM 749 C CA . ASN A 1 93 ? -21.281 38.594 7.969 1 86.38 93 ASN A CA 1
ATOM 750 C C . ASN A 1 93 ? -19.859 38.719 7.406 1 86.38 93 ASN A C 1
ATOM 752 O O . ASN A 1 93 ? -18.922 38.094 7.926 1 86.38 93 ASN A O 1
ATOM 756 N N . ASN A 1 94 ? -19.672 39.469 6.449 1 85.12 94 ASN A N 1
ATOM 757 C CA . ASN A 1 94 ? -18.406 39.594 5.742 1 85.12 94 ASN A CA 1
ATOM 758 C C . ASN A 1 94 ? -17.328 40.188 6.629 1 85.12 94 ASN A C 1
ATOM 760 O O . ASN A 1 94 ? -16.156 39.844 6.523 1 85.12 94 ASN A O 1
ATOM 764 N N . VAL A 1 95 ? -17.703 41.156 7.477 1 85.88 95 VAL A N 1
ATOM 765 C CA . VAL A 1 95 ? -16.75 41.812 8.352 1 85.88 95 VAL A CA 1
ATOM 766 C C . VAL A 1 95 ? -16.172 40.812 9.352 1 85.88 95 VAL A C 1
ATOM 768 O O . VAL A 1 95 ? -14.977 40.812 9.633 1 85.88 95 VAL A O 1
ATOM 771 N N . LEU A 1 96 ? -17.047 39.906 9.734 1 87.94 96 LEU A N 1
ATOM 772 C CA . LEU A 1 96 ? -16.641 38.906 10.727 1 87.94 96 LEU A CA 1
ATOM 773 C C . LEU A 1 96 ? -15.906 37.75 10.055 1 87.94 96 LEU A C 1
ATOM 775 O O . LEU A 1 96 ? -14.945 37.219 10.617 1 87.94 96 LEU A O 1
ATOM 779 N N . SER A 1 97 ? -16.281 37.469 8.875 1 89.31 97 SER A N 1
ATOM 780 C CA . SER A 1 97 ? -15.75 36.281 8.219 1 89.31 97 SER A CA 1
ATOM 781 C C . SER A 1 97 ? -14.383 36.531 7.602 1 89.31 97 SER A C 1
ATOM 783 O O . SER A 1 97 ? -13.648 35.625 7.27 1 89.31 97 SER A O 1
ATOM 785 N N . THR A 1 98 ? -14.047 37.719 7.477 1 90.25 98 THR A N 1
ATOM 786 C CA . THR A 1 98 ? -12.773 38.062 6.859 1 90.25 98 THR A CA 1
ATOM 787 C C . THR A 1 98 ? -11.703 38.312 7.926 1 90.25 98 THR A C 1
ATOM 789 O O . THR A 1 98 ? -11.953 39 8.914 1 90.25 98 THR A O 1
ATOM 792 N N . SER A 1 99 ? -10.633 37.656 7.77 1 92.38 99 SER A N 1
ATOM 793 C CA . SER A 1 99 ? -9.492 37.812 8.664 1 92.38 99 SER A CA 1
ATOM 794 C C . SER A 1 99 ? -8.195 37.406 7.984 1 92.38 99 SER A C 1
ATOM 796 O O . SER A 1 99 ? -8.172 36.438 7.215 1 92.38 99 SER A O 1
ATOM 798 N N . GLU A 1 100 ? -7.176 38.125 8.32 1 90.75 100 GLU A N 1
ATOM 799 C CA . GLU A 1 100 ? -5.859 37.812 7.773 1 90.75 100 GLU A CA 1
ATOM 800 C C . GLU A 1 100 ? -5.34 36.5 8.352 1 90.75 100 GLU A C 1
ATOM 802 O O . GLU A 1 100 ? -4.477 35.844 7.75 1 90.75 100 GLU A O 1
ATOM 807 N N . ASN A 1 101 ? -5.914 36.094 9.484 1 94.44 101 ASN A N 1
ATOM 808 C CA . ASN A 1 101 ? -5.414 34.906 10.18 1 94.44 101 ASN A CA 1
ATOM 809 C C . ASN A 1 101 ? -6.289 33.688 9.898 1 94.44 101 ASN A C 1
ATOM 811 O O . ASN A 1 101 ? -5.953 32.562 10.305 1 94.44 101 ASN A O 1
ATOM 815 N N . LYS A 1 102 ? -7.363 33.875 9.211 1 94.44 102 LYS A N 1
ATOM 816 C CA . LYS A 1 102 ? -8.336 32.812 8.984 1 94.44 102 LYS A CA 1
ATOM 817 C C . LYS A 1 102 ? -7.68 31.609 8.305 1 94.44 102 LYS A C 1
ATOM 819 O O . LYS A 1 102 ? -7.73 30.5 8.82 1 94.44 102 LYS A O 1
ATOM 824 N N . SER A 1 103 ? -7.004 31.844 7.172 1 93.81 103 SER A N 1
ATOM 825 C CA . SER A 1 103 ? -6.383 30.766 6.418 1 93.81 103 SER A CA 1
ATOM 826 C C . SER A 1 103 ? -5.305 30.062 7.238 1 93.81 103 SER A C 1
ATOM 828 O O . SER A 1 103 ? -5.184 28.844 7.199 1 93.81 103 SER A O 1
ATOM 830 N N . LYS A 1 104 ? -4.625 30.859 7.965 1 95.44 104 LYS A N 1
ATOM 831 C CA . LYS A 1 104 ? -3.547 30.328 8.797 1 95.44 104 LYS A CA 1
ATOM 832 C C . LYS A 1 104 ? -4.094 29.406 9.875 1 95.44 104 LYS A C 1
ATOM 834 O O . LYS A 1 104 ? -3.607 28.281 10.047 1 95.44 104 LYS A O 1
ATOM 839 N N . LEU A 1 105 ? -5.07 29.859 10.547 1 97 105 LEU A N 1
ATOM 840 C CA . LEU A 1 105 ? -5.609 29.109 11.672 1 97 105 LEU A CA 1
ATOM 841 C C . LEU A 1 105 ? -6.352 27.875 11.188 1 97 105 LEU A C 1
ATOM 843 O O . LEU A 1 105 ? -6.285 26.812 11.828 1 97 105 LEU A O 1
ATOM 847 N N . VAL A 1 106 ? -7.027 27.969 10.094 1 96.31 106 VAL A N 1
ATOM 848 C CA . VAL A 1 106 ? -7.676 26.797 9.508 1 96.31 106 VAL A CA 1
ATOM 849 C C . VAL A 1 106 ? -6.625 25.781 9.094 1 96.31 106 VAL A C 1
ATOM 851 O O . VAL A 1 106 ? -6.773 24.578 9.359 1 96.31 106 VAL A O 1
ATOM 854 N N . SER A 1 107 ? -5.594 26.234 8.461 1 96.62 107 SER A N 1
ATOM 855 C CA . SER A 1 107 ? -4.5 25.359 8.055 1 96.62 107 SER A CA 1
ATOM 856 C C . SER A 1 107 ? -3.873 24.656 9.258 1 96.62 107 SER A C 1
ATOM 858 O O . SER A 1 107 ? -3.578 23.469 9.211 1 96.62 107 SER A O 1
ATOM 860 N N . LEU A 1 108 ? -3.719 25.438 10.273 1 97.19 108 LEU A N 1
ATOM 861 C CA . LEU A 1 108 ? -3.139 24.875 11.492 1 97.19 108 LEU A CA 1
ATOM 862 C C . LEU A 1 108 ? -4.02 23.766 12.055 1 97.19 108 LEU A C 1
ATOM 864 O O . LEU A 1 108 ? -3.514 22.734 12.484 1 97.19 108 LEU A O 1
ATOM 868 N N . TYR A 1 109 ? -5.246 24.016 12.047 1 97.25 109 TYR A N 1
ATOM 869 C CA . TYR A 1 109 ? -6.164 22.969 12.508 1 97.25 109 TYR A CA 1
ATOM 870 C C . TYR A 1 109 ? -6.031 21.719 11.656 1 97.25 109 TYR A C 1
ATOM 872 O O . TYR A 1 109 ? -5.977 20.609 12.18 1 97.25 109 TYR A O 1
ATOM 880 N N . MET A 1 110 ? -5.934 21.859 10.406 1 96.94 110 MET A N 1
ATOM 881 C CA . MET A 1 110 ? -5.785 20.734 9.5 1 96.94 110 MET A CA 1
ATOM 882 C C . MET A 1 110 ? -4.477 20 9.75 1 96.94 110 MET A C 1
ATOM 884 O O . MET A 1 110 ? -4.438 18.766 9.727 1 96.94 110 MET A O 1
ATOM 888 N N . LEU A 1 111 ? -3.43 20.734 10.023 1 96.62 111 LEU A N 1
ATOM 889 C CA . LEU A 1 111 ? -2.135 20.125 10.328 1 96.62 111 LEU A CA 1
ATOM 890 C C . LEU A 1 111 ? -2.191 19.328 11.625 1 96.62 111 LEU A C 1
ATOM 892 O O . LEU A 1 111 ? -1.553 18.281 11.742 1 96.62 111 LEU A O 1
ATOM 896 N N . ILE A 1 112 ? -2.957 19.906 12.562 1 96.31 112 ILE A N 1
ATOM 897 C CA . ILE A 1 112 ? -3.143 19.188 13.812 1 96.31 112 ILE A CA 1
ATOM 898 C C . ILE A 1 112 ? -3.816 17.844 13.547 1 96.31 112 ILE A C 1
ATOM 900 O O . ILE A 1 112 ? -3.371 16.797 14.055 1 96.31 112 ILE A O 1
ATOM 904 N N . LEU A 1 113 ? -4.805 17.875 12.742 1 96.25 113 LEU A N 1
ATOM 905 C CA . LEU A 1 113 ? -5.516 16.641 12.406 1 96.25 113 LEU A CA 1
ATOM 906 C C . LEU A 1 113 ? -4.582 15.641 11.727 1 96.25 113 LEU A C 1
ATOM 908 O O . LEU A 1 113 ? -4.582 14.461 12.062 1 96.25 113 LEU A O 1
ATOM 912 N N . LEU A 1 114 ? -3.754 16.094 10.836 1 95.75 114 LEU A N 1
ATOM 913 C CA . LEU A 1 114 ? -2.797 15.25 10.133 1 95.75 114 LEU A CA 1
ATOM 914 C C . LEU A 1 114 ? -1.791 14.648 11.109 1 95.75 114 LEU A C 1
ATOM 916 O O . LEU A 1 114 ? -1.513 13.445 11.055 1 95.75 114 LEU A O 1
ATOM 920 N N . SER A 1 115 ? -1.331 15.5 11.93 1 94.31 115 SER A N 1
ATOM 921 C CA . SER A 1 115 ? -0.299 15.07 12.859 1 94.31 115 SER A CA 1
ATOM 922 C C . SER A 1 115 ? -0.842 14.031 13.844 1 94.31 115 SER A C 1
ATOM 924 O O . SER A 1 115 ? -0.099 13.172 14.32 1 94.31 115 SER A O 1
ATOM 926 N N . GLN A 1 116 ? -2.102 14.141 14.094 1 93.31 116 GLN A N 1
ATOM 927 C CA . GLN A 1 116 ? -2.736 13.211 15.031 1 93.31 116 GLN A CA 1
ATOM 928 C C . GLN A 1 116 ? -3.246 11.969 14.305 1 93.31 116 GLN A C 1
ATOM 930 O O . GLN A 1 116 ? -3.709 11.023 14.945 1 93.31 116 GLN A O 1
ATOM 935 N N . GLY A 1 117 ? -3.219 11.953 13.078 1 92.31 117 GLY A N 1
ATOM 936 C CA . GLY A 1 117 ? -3.648 10.812 12.281 1 92.31 117 GLY A CA 1
ATOM 937 C C . GLY A 1 117 ? -5.156 10.703 12.164 1 92.31 117 GLY A C 1
ATOM 938 O O . GLY A 1 117 ? -5.688 9.617 11.938 1 92.31 117 GLY A O 1
ATOM 939 N N . ASP A 1 118 ? -5.816 11.859 12.391 1 93.44 118 ASP A N 1
ATOM 940 C CA . ASP A 1 118 ? -7.273 11.875 12.273 1 93.44 118 ASP A CA 1
ATOM 941 C C . ASP A 1 118 ? -7.703 12.148 10.836 1 93.44 118 ASP A C 1
ATOM 943 O O . ASP A 1 118 ? -8.148 13.258 10.516 1 93.44 118 ASP A O 1
ATOM 947 N N . VAL A 1 119 ? -7.695 11.172 10.078 1 90.5 119 VAL A N 1
ATOM 948 C CA . VAL A 1 119 ? -7.914 11.273 8.641 1 90.5 119 VAL A CA 1
ATOM 949 C C . VAL A 1 119 ? -9.367 11.648 8.367 1 90.5 119 VAL A C 1
ATOM 951 O O . VAL A 1 119 ? -9.648 12.523 7.543 1 90.5 119 VAL A O 1
ATOM 954 N N . SER A 1 120 ? -10.281 10.977 9 1 92.81 120 SER A N 1
ATOM 955 C CA . SER A 1 120 ? -11.703 11.227 8.789 1 92.81 120 SER A CA 1
ATOM 956 C C . SER A 1 120 ? -12.055 12.688 9.062 1 92.81 120 SER A C 1
ATOM 958 O O . SER A 1 120 ? -12.688 13.344 8.242 1 92.81 120 SER A O 1
ATOM 960 N N . LYS A 1 121 ? -11.602 13.18 10.203 1 95.25 121 LYS A N 1
ATOM 961 C CA . LYS A 1 121 ? -11.883 14.57 10.555 1 95.25 121 LYS A CA 1
ATOM 962 C C . LYS A 1 121 ? -11.203 15.531 9.594 1 95.25 121 LYS A C 1
ATOM 964 O O . LYS A 1 121 ? -11.742 16.594 9.273 1 95.25 121 LYS A O 1
ATOM 969 N N . PHE A 1 122 ? -10.031 15.164 9.164 1 96.88 122 PHE A N 1
ATOM 970 C CA . PHE A 1 122 ? -9.32 16 8.203 1 96.88 122 PHE A CA 1
ATOM 971 C C . PHE A 1 122 ? -10.133 16.172 6.922 1 96.88 122 PHE A C 1
ATOM 973 O O . PHE A 1 122 ? -10.352 17.281 6.453 1 96.88 122 PHE A O 1
ATOM 980 N N . HIS A 1 123 ? -10.672 15.141 6.387 1 94.38 123 HIS A N 1
ATOM 981 C CA . HIS A 1 123 ? -11.398 15.195 5.125 1 94.38 123 HIS A CA 1
ATOM 982 C C . HIS A 1 123 ? -12.758 15.867 5.301 1 94.38 123 HIS A C 1
ATOM 984 O O . HIS A 1 123 ? -13.234 16.547 4.395 1 94.38 123 HIS A O 1
ATOM 990 N N . SER A 1 124 ? -13.297 15.578 6.492 1 95.75 124 SER A N 1
ATOM 991 C CA . SER A 1 124 ? -14.508 16.328 6.801 1 95.75 124 SER A CA 1
ATOM 992 C C . SER A 1 124 ? -14.25 17.828 6.809 1 95.75 124 SER A C 1
ATOM 994 O O . SER A 1 124 ? -15.031 18.609 6.246 1 95.75 124 SER A O 1
ATOM 996 N N . GLU A 1 125 ? -13.188 18.219 7.426 1 95.5 125 GLU A N 1
ATOM 997 C CA . GLU A 1 125 ? -12.797 19.625 7.457 1 95.5 125 GLU A CA 1
ATOM 998 C C . GLU A 1 125 ? -12.484 20.141 6.059 1 95.5 125 GLU A C 1
ATOM 1000 O O . GLU A 1 125 ? -12.898 21.25 5.691 1 95.5 125 GLU A O 1
ATOM 1005 N N . LEU A 1 126 ? -11.805 19.359 5.289 1 94.88 126 LEU A N 1
ATOM 1006 C CA . LEU A 1 126 ? -11.453 19.734 3.924 1 94.88 126 LEU A CA 1
ATOM 1007 C C . LEU A 1 126 ? -12.711 19.969 3.09 1 94.88 126 LEU A C 1
ATOM 1009 O O . LEU A 1 126 ? -12.805 20.969 2.367 1 94.88 126 LEU A O 1
ATOM 1013 N N . GLU A 1 127 ? -13.641 19.109 3.199 1 93.56 127 GLU A N 1
ATOM 1014 C CA . GLU A 1 127 ? -14.906 19.266 2.486 1 93.56 127 GLU A CA 1
ATOM 1015 C C . GLU A 1 127 ? -15.625 20.531 2.91 1 93.56 127 GLU A C 1
ATOM 1017 O O . GLU A 1 127 ? -16.156 21.266 2.066 1 93.56 127 GLU A O 1
ATOM 1022 N N . PHE A 1 128 ? -15.656 20.734 4.18 1 94.06 128 PHE A N 1
ATOM 1023 C CA . PHE A 1 128 ? -16.312 21.922 4.723 1 94.06 128 PHE A CA 1
ATOM 1024 C C . PHE A 1 128 ? -15.633 23.188 4.215 1 94.06 128 PHE A C 1
ATOM 1026 O O . PHE A 1 128 ? -16.297 24.109 3.74 1 94.06 128 PHE A O 1
ATOM 1033 N N . VAL A 1 129 ? -14.32 23.219 4.27 1 93.69 129 VAL A N 1
ATOM 1034 C CA . VAL A 1 129 ? -13.539 24.391 3.871 1 93.69 129 VAL A CA 1
ATOM 1035 C C . VAL A 1 129 ? -13.672 24.609 2.365 1 93.69 129 VAL A C 1
ATOM 1037 O O . VAL A 1 129 ? -13.781 25.75 1.906 1 93.69 129 VAL A O 1
ATOM 1040 N N . ASP A 1 130 ? -13.68 23.578 1.639 1 91.06 130 ASP A N 1
ATOM 1041 C CA . ASP A 1 130 ? -13.797 23.656 0.187 1 91.06 130 ASP A CA 1
ATOM 1042 C C . ASP A 1 130 ? -15.125 24.297 -0.22 1 91.06 130 ASP A C 1
ATOM 1044 O O . ASP A 1 130 ? -15.188 25.047 -1.204 1 91.06 130 ASP A O 1
ATOM 1048 N N . LYS A 1 131 ? -16.172 24.031 0.495 1 90.12 131 LYS A N 1
ATOM 1049 C CA . LYS A 1 131 ? -17.5 24.578 0.215 1 90.12 131 LYS A CA 1
ATOM 1050 C C . LYS A 1 131 ? -17.578 26.062 0.587 1 90.12 131 LYS A C 1
ATOM 1052 O O . LYS A 1 131 ? -18.328 26.812 -0.026 1 90.12 131 LYS A O 1
ATOM 1057 N N . HIS A 1 132 ? -16.781 26.5 1.551 1 90.31 132 HIS A N 1
ATOM 1058 C CA . HIS A 1 132 ? -16.984 27.828 2.131 1 90.31 132 HIS A CA 1
ATOM 1059 C C . HIS A 1 132 ? -15.867 28.781 1.739 1 90.31 132 HIS A C 1
ATOM 1061 O O . HIS A 1 132 ? -16.016 30 1.885 1 90.31 132 HIS A O 1
ATOM 1067 N N . ILE A 1 133 ? -14.734 28.297 1.342 1 86.31 133 ILE A N 1
ATOM 1068 C CA . ILE A 1 133 ? -13.625 29.141 0.917 1 86.31 133 ILE A CA 1
ATOM 1069 C C . ILE A 1 133 ? -13.344 28.906 -0.567 1 86.31 133 ILE A C 1
ATOM 1071 O O . ILE A 1 133 ? -12.914 27.828 -0.967 1 86.31 133 ILE A O 1
ATOM 1075 N N . PRO A 1 134 ? -13.625 29.938 -1.273 1 81.94 134 PRO A N 1
ATOM 1076 C CA . PRO A 1 134 ? -13.359 29.797 -2.707 1 81.94 134 PRO A CA 1
ATOM 1077 C C . PRO A 1 134 ? -11.867 29.703 -3.021 1 81.94 134 PRO A C 1
ATOM 1079 O O . PRO A 1 134 ? -11.039 30.234 -2.273 1 81.94 134 PRO A O 1
ATOM 1082 N N . ASP A 1 135 ? -11.414 29.031 -4.043 1 82.88 135 ASP A N 1
ATOM 1083 C CA . ASP A 1 135 ? -10.055 28.953 -4.57 1 82.88 135 ASP A CA 1
ATOM 1084 C C . ASP A 1 135 ? -9.086 28.438 -3.506 1 82.88 135 ASP A C 1
ATOM 1086 O O . ASP A 1 135 ? -8.008 29 -3.322 1 82.88 135 ASP A O 1
ATOM 1090 N N . LEU A 1 136 ? -9.492 27.5 -2.814 1 84.88 136 LEU A N 1
ATOM 1091 C CA . LEU A 1 136 ? -8.742 26.875 -1.732 1 84.88 136 LEU A CA 1
ATOM 1092 C C . LEU A 1 136 ? -7.328 26.531 -2.18 1 84.88 136 LEU A C 1
ATOM 1094 O O . LEU A 1 136 ? -6.367 26.75 -1.438 1 84.88 136 LEU A O 1
ATOM 1098 N N . LYS A 1 137 ? -7.184 26.078 -3.438 1 78.94 137 LYS A N 1
ATOM 1099 C CA . LYS A 1 137 ? -5.898 25.578 -3.928 1 78.94 137 LYS A CA 1
ATOM 1100 C C . LYS A 1 137 ? -4.969 26.734 -4.289 1 78.94 137 LYS A C 1
ATOM 1102 O O . LYS A 1 137 ? -3.748 26.562 -4.328 1 78.94 137 LYS A O 1
ATOM 1107 N N . GLU A 1 138 ? -5.52 27.844 -4.391 1 84.62 138 GLU A N 1
ATOM 1108 C CA . GLU A 1 138 ? -4.723 29.016 -4.727 1 84.62 138 GLU A CA 1
ATOM 1109 C C . GLU A 1 138 ? -4.23 29.734 -3.469 1 84.62 138 GLU A C 1
ATOM 1111 O O . GLU A 1 138 ? -3.352 30.594 -3.539 1 84.62 138 GLU A O 1
ATOM 1116 N N . ASN A 1 139 ? -4.848 29.328 -2.363 1 88.19 139 ASN A N 1
ATOM 1117 C CA . ASN A 1 139 ? -4.402 29.844 -1.078 1 88.19 139 ASN A CA 1
ATOM 1118 C C . ASN A 1 139 ? -3.141 29.141 -0.588 1 88.19 139 ASN A C 1
ATOM 1120 O O . ASN A 1 139 ? -3.178 27.953 -0.269 1 88.19 139 ASN A O 1
ATOM 1124 N N . ASP A 1 140 ? -2.068 29.844 -0.54 1 87.81 140 ASP A N 1
ATOM 1125 C CA . ASP A 1 140 ? -0.762 29.266 -0.248 1 87.81 140 ASP A CA 1
ATOM 1126 C C . ASP A 1 140 ? -0.752 28.594 1.126 1 87.81 140 ASP A C 1
ATOM 1128 O O . ASP A 1 140 ? -0.101 27.562 1.317 1 87.81 140 ASP A O 1
ATOM 1132 N N . LEU A 1 141 ? -1.509 29.172 2.016 1 92.56 141 LEU A N 1
ATOM 1133 C CA . LEU A 1 141 ? -1.506 28.656 3.379 1 92.56 141 LEU A CA 1
ATOM 1134 C C . LEU A 1 141 ? -2.354 27.391 3.48 1 92.56 141 LEU A C 1
ATOM 1136 O O . LEU A 1 141 ? -1.925 26.391 4.07 1 92.56 141 LEU A O 1
ATOM 1140 N N . LEU A 1 142 ? -3.484 27.422 2.828 1 93.56 142 LEU A N 1
ATOM 1141 C CA . LEU A 1 142 ? -4.395 26.281 2.898 1 93.56 142 LEU A CA 1
ATOM 1142 C C . LEU A 1 142 ? -3.914 25.141 2.002 1 93.56 142 LEU A C 1
ATOM 1144 O O . LEU A 1 142 ? -4.199 23.969 2.268 1 93.56 142 LEU A O 1
ATOM 1148 N N . SER A 1 143 ? -3.189 25.453 1.014 1 93.31 143 SER A N 1
ATOM 1149 C CA . SER A 1 143 ? -2.699 24.422 0.093 1 93.31 143 SER A CA 1
ATOM 1150 C C . SER A 1 143 ? -1.664 23.531 0.765 1 93.31 143 SER A C 1
ATOM 1152 O O . SER A 1 143 ? -1.506 22.359 0.388 1 93.31 143 SER A O 1
ATOM 1154 N N . TYR A 1 144 ? -0.998 24.047 1.782 1 94.38 144 TYR A N 1
ATOM 1155 C CA . TYR A 1 144 ? 0.097 23.344 2.434 1 94.38 144 TYR A CA 1
ATOM 1156 C C . TYR A 1 144 ? -0.392 22.047 3.057 1 94.38 144 TYR A C 1
ATOM 1158 O O . TYR A 1 144 ? 0.05 20.953 2.668 1 94.38 144 TYR A O 1
ATOM 1166 N N . PRO A 1 145 ? -1.358 22.109 3.955 1 95.44 145 PRO A N 1
ATOM 1167 C CA . PRO A 1 145 ? -1.841 20.844 4.527 1 95.44 145 PRO A CA 1
ATOM 1168 C C . PRO A 1 145 ? -2.555 19.969 3.504 1 95.44 145 PRO A C 1
ATOM 1170 O O . PRO A 1 145 ? -2.541 18.734 3.623 1 95.44 145 PRO A O 1
ATOM 1173 N N . ILE A 1 146 ? -3.162 20.531 2.521 1 94.69 146 ILE A N 1
ATOM 1174 C CA . ILE A 1 146 ? -3.912 19.797 1.515 1 94.69 146 ILE A CA 1
ATOM 1175 C C . ILE A 1 146 ? -2.949 19 0.635 1 94.69 146 ILE A C 1
ATOM 1177 O O . ILE A 1 146 ? -3.17 17.812 0.371 1 94.69 146 ILE A O 1
ATOM 1181 N N . GLU A 1 147 ? -1.889 19.641 0.246 1 93.75 147 GLU A N 1
ATOM 1182 C CA . GLU A 1 147 ? -0.87 18.969 -0.555 1 93.75 147 GLU A CA 1
ATOM 1183 C C . GLU A 1 147 ? -0.176 17.859 0.243 1 93.75 147 GLU A C 1
ATOM 1185 O O . GLU A 1 147 ? 0.074 16.766 -0.279 1 93.75 147 GLU A O 1
ATOM 1190 N N . LEU A 1 148 ? 0.117 18.156 1.455 1 94.88 148 LEU A N 1
ATOM 1191 C CA . LEU A 1 148 ? 0.747 17.172 2.316 1 94.88 148 LEU A CA 1
ATOM 1192 C C . LEU A 1 148 ? -0.133 15.93 2.453 1 94.88 148 LEU A C 1
ATOM 1194 O O . LEU A 1 148 ? 0.346 14.805 2.307 1 94.88 148 LEU A O 1
ATOM 1198 N N . ASP A 1 149 ? -1.363 16.188 2.707 1 94.75 149 ASP A N 1
ATOM 1199 C CA . ASP A 1 149 ? -2.303 15.078 2.83 1 94.75 149 ASP A CA 1
ATOM 1200 C C . ASP A 1 149 ? -2.359 14.258 1.543 1 94.75 149 ASP A C 1
ATOM 1202 O O . ASP A 1 149 ? -2.342 13.031 1.583 1 94.75 149 ASP A O 1
ATOM 1206 N N . ARG A 1 150 ? -2.422 14.875 0.465 1 93.75 150 ARG A N 1
ATOM 1207 C CA . ARG A 1 150 ? -2.482 14.219 -0.837 1 93.75 150 ARG A CA 1
ATOM 1208 C C . ARG A 1 150 ? -1.263 13.336 -1.061 1 93.75 150 ARG A C 1
ATOM 1210 O O . ARG A 1 150 ? -1.397 12.164 -1.436 1 93.75 150 ARG A O 1
ATOM 1217 N N . TRP A 1 151 ? -0.107 13.891 -0.824 1 93.81 151 TRP A N 1
ATOM 1218 C CA . TRP A 1 151 ? 1.12 13.125 -1.042 1 93.81 151 TRP A CA 1
ATOM 1219 C C . TRP A 1 151 ? 1.206 11.945 -0.085 1 93.81 151 TRP A C 1
ATOM 1221 O O . TRP A 1 151 ? 1.602 10.844 -0.481 1 93.81 151 TRP A O 1
ATOM 1231 N N . LEU A 1 152 ? 0.832 12.18 1.091 1 93.94 152 LEU A N 1
ATOM 1232 C CA . LEU A 1 152 ? 0.853 11.094 2.068 1 93.94 152 LEU A CA 1
ATOM 1233 C C . LEU A 1 152 ? -0.128 9.992 1.68 1 93.94 152 LEU A C 1
ATOM 1235 O O . LEU A 1 152 ? 0.212 8.812 1.728 1 93.94 152 LEU A O 1
ATOM 1239 N N . MET A 1 153 ? -1.234 10.352 1.205 1 90.56 153 MET A N 1
ATOM 1240 C CA . MET A 1 153 ? -2.27 9.406 0.8 1 90.56 153 MET A CA 1
ATOM 1241 C C . MET A 1 153 ? -1.83 8.609 -0.422 1 90.56 153 MET A C 1
ATOM 1243 O O . MET A 1 153 ? -2.127 7.418 -0.531 1 90.56 153 MET A O 1
ATOM 1247 N N . GLU A 1 154 ? -1.205 9.219 -1.246 1 90.06 154 GLU A N 1
ATOM 1248 C CA . GLU A 1 154 ? -0.782 8.57 -2.484 1 90.06 154 GLU A CA 1
ATOM 1249 C C . GLU A 1 154 ? 0.472 7.73 -2.266 1 90.06 154 GLU A C 1
ATOM 1251 O O . GLU A 1 154 ? 0.822 6.898 -3.104 1 90.06 154 GLU A O 1
ATOM 1256 N N . GLY A 1 155 ? 1.14 8.016 -1.207 1 92.44 155 GLY A N 1
ATOM 1257 C CA . GLY A 1 155 ? 2.396 7.332 -0.945 1 92.44 155 GLY A CA 1
ATOM 1258 C C . GLY A 1 155 ? 3.596 8.031 -1.554 1 92.44 155 GLY A C 1
ATOM 1259 O O . GLY A 1 155 ? 4.656 7.426 -1.726 1 92.44 155 GLY A O 1
ATOM 1260 N N . SER A 1 156 ? 3.389 9.188 -1.943 1 94.12 156 SER A N 1
ATOM 1261 C CA . SER A 1 156 ? 4.488 10 -2.449 1 94.12 156 SER A CA 1
ATOM 1262 C C . SER A 1 156 ? 5.305 10.602 -1.31 1 94.12 156 SER A C 1
ATOM 1264 O O . SER A 1 156 ? 5.309 11.82 -1.115 1 94.12 156 SER A O 1
ATOM 1266 N N . TYR A 1 157 ? 6.098 9.805 -0.662 1 96.19 157 TYR A N 1
ATOM 1267 C CA . TYR A 1 157 ? 6.762 10.148 0.592 1 96.19 157 TYR A CA 1
ATOM 1268 C C . TYR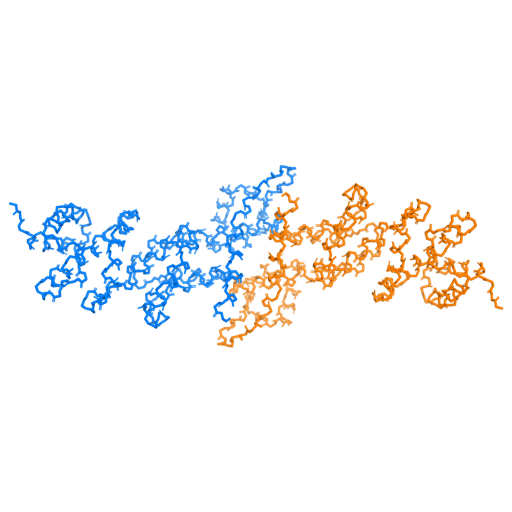 A 1 157 ? 7.875 11.164 0.364 1 96.19 157 TYR A C 1
ATOM 1270 O O . TYR A 1 157 ? 8.062 12.078 1.165 1 96.19 157 TYR A O 1
ATOM 1278 N N . GLN A 1 158 ? 8.562 11 -0.74 1 95.88 158 GLN A N 1
ATOM 1279 C CA . GLN A 1 158 ? 9.672 11.922 -0.999 1 95.88 158 GLN A CA 1
ATOM 1280 C C . GLN A 1 158 ? 9.164 13.344 -1.197 1 95.88 158 GLN A C 1
ATOM 1282 O O . GLN A 1 158 ? 9.758 14.297 -0.682 1 95.88 158 GLN A O 1
ATOM 1287 N N . LYS A 1 159 ? 8.086 13.453 -1.919 1 95.31 159 LYS A N 1
ATOM 1288 C CA . LYS A 1 159 ? 7.496 14.773 -2.125 1 95.31 159 LYS A CA 1
ATOM 1289 C C . LYS A 1 159 ? 7.039 15.383 -0.804 1 95.31 159 LYS A C 1
ATOM 1291 O O . LYS A 1 159 ? 7.316 16.547 -0.527 1 95.31 159 LYS A O 1
ATOM 1296 N N . ALA A 1 160 ? 6.367 14.617 -0.005 1 96.56 160 ALA A N 1
ATOM 1297 C CA . ALA A 1 160 ? 5.91 15.078 1.303 1 96.56 160 ALA A CA 1
ATOM 1298 C C . ALA A 1 160 ? 7.09 15.461 2.191 1 96.56 160 ALA A C 1
ATOM 1300 O O . ALA A 1 160 ? 7.062 16.5 2.85 1 96.56 160 ALA A O 1
ATOM 1301 N N . TRP A 1 161 ? 8.125 14.656 2.129 1 96.69 161 TRP A N 1
ATOM 1302 C CA . TRP A 1 161 ? 9.328 14.875 2.928 1 96.69 161 TRP A CA 1
ATOM 1303 C C . TRP A 1 161 ? 10.016 16.172 2.527 1 96.69 161 TRP A C 1
ATOM 1305 O O . TRP A 1 161 ? 10.375 16.984 3.385 1 96.69 161 TRP A O 1
ATOM 1315 N N . ASP A 1 162 ? 10.102 16.359 1.251 1 96.06 162 ASP A N 1
ATOM 1316 C CA . ASP A 1 162 ? 10.773 17.547 0.735 1 96.06 162 ASP A CA 1
ATOM 1317 C C . ASP A 1 162 ? 10 18.812 1.106 1 96.06 162 ASP A C 1
ATOM 1319 O O . ASP A 1 162 ? 10.602 19.844 1.438 1 96.06 162 ASP A O 1
ATOM 1323 N N . LEU A 1 163 ? 8.711 18.703 1.021 1 94.62 163 LEU A N 1
ATOM 1324 C CA . LEU A 1 163 ? 7.879 19.828 1.411 1 94.62 163 LEU A CA 1
ATOM 1325 C C . LEU A 1 163 ? 8.102 20.188 2.877 1 94.62 163 LEU A C 1
ATOM 1327 O O . LEU A 1 163 ? 8.266 21.359 3.215 1 94.62 163 LEU A O 1
ATOM 1331 N N . LEU A 1 164 ? 8.141 19.266 3.744 1 96.06 164 LEU A N 1
ATOM 1332 C CA . LEU A 1 164 ? 8.328 19.469 5.176 1 96.06 164 LEU A CA 1
ATOM 1333 C C . LEU A 1 164 ? 9.727 19.984 5.473 1 96.06 164 LEU A C 1
ATOM 1335 O O . LEU A 1 164 ? 9.898 20.891 6.301 1 96.06 164 LEU A O 1
ATOM 1339 N N . LYS A 1 165 ? 10.672 19.484 4.777 1 94.75 165 LYS A N 1
ATOM 1340 C CA . LYS A 1 165 ? 12.055 19.875 4.98 1 94.75 165 LYS A CA 1
ATOM 1341 C C . LYS A 1 165 ? 12.281 21.328 4.543 1 94.75 165 LYS A C 1
ATOM 1343 O O . LYS A 1 165 ? 13.047 22.062 5.176 1 94.75 165 LYS A O 1
ATOM 1348 N N . ALA A 1 166 ? 11.641 21.656 3.396 1 92.06 166 ALA A N 1
ATOM 1349 C CA . ALA A 1 166 ? 11.758 23.016 2.889 1 92.06 166 ALA A CA 1
ATOM 1350 C C . ALA A 1 166 ? 11.172 24.031 3.877 1 92.06 166 ALA A C 1
ATOM 1352 O O . ALA A 1 166 ? 11.625 25.172 3.959 1 92.06 166 ALA A O 1
ATOM 1353 N N . GLY A 1 167 ? 10.234 23.578 4.617 1 86.44 167 GLY A N 1
ATOM 1354 C CA . GLY A 1 167 ? 9.594 24.469 5.582 1 86.44 167 GLY A CA 1
ATOM 1355 C C . GLY A 1 167 ? 8.523 25.344 4.969 1 86.44 167 GLY A C 1
ATOM 1356 O O . GLY A 1 167 ? 8.297 25.312 3.76 1 86.44 167 GLY A O 1
ATOM 1357 N N . SER A 1 168 ? 7.816 26 5.859 1 84.69 168 SER A N 1
ATOM 1358 C CA . SER A 1 168 ? 6.762 26.906 5.406 1 84.69 168 SER A CA 1
ATOM 1359 C C . SER A 1 168 ? 7.105 28.359 5.711 1 84.69 168 SER A C 1
ATOM 1361 O O . SER A 1 168 ? 8.008 28.641 6.504 1 84.69 168 SER A O 1
ATOM 1363 N N . LYS A 1 169 ? 6.453 29.234 4.973 1 85.25 169 LYS A N 1
ATOM 1364 C CA . LYS A 1 169 ? 6.602 30.672 5.223 1 85.25 169 LYS A CA 1
ATOM 1365 C C . LYS A 1 169 ? 6.012 31.062 6.578 1 85.25 169 LYS A C 1
ATOM 1367 O O . LYS A 1 169 ? 6.344 32.125 7.125 1 85.25 169 LYS A O 1
ATOM 1372 N N . VAL A 1 170 ? 5.207 30.172 7.102 1 91.19 170 VAL A N 1
ATOM 1373 C CA . VAL A 1 170 ? 4.547 30.375 8.383 1 91.19 170 VAL A CA 1
ATOM 1374 C C . VAL A 1 170 ? 5.242 29.562 9.469 1 91.19 170 VAL A C 1
ATOM 1376 O O . VAL A 1 170 ? 5.207 28.328 9.438 1 91.19 170 VAL A O 1
ATOM 1379 N N . ALA A 1 171 ? 5.793 30.219 10.414 1 89.81 171 ALA A N 1
ATOM 1380 C CA . ALA A 1 171 ? 6.617 29.578 11.445 1 89.81 171 ALA A CA 1
ATOM 1381 C C . ALA A 1 171 ? 5.805 28.578 12.25 1 89.81 171 ALA A C 1
ATOM 1383 O O . ALA A 1 171 ? 6.316 27.516 12.641 1 89.81 171 ALA A O 1
ATOM 1384 N N . GLU A 1 172 ? 4.566 28.875 12.523 1 92.75 172 GLU A N 1
ATOM 1385 C CA . GLU A 1 172 ? 3.721 28.016 13.352 1 92.75 172 GLU A CA 1
ATOM 1386 C C . GLU A 1 172 ? 3.504 26.656 12.695 1 92.75 172 GLU A C 1
ATOM 1388 O O . GLU A 1 172 ? 3.238 25.672 13.383 1 92.75 172 GLU A O 1
ATOM 1393 N N . PHE A 1 173 ? 3.609 26.609 11.367 1 94.06 173 PHE A N 1
ATOM 1394 C CA . PHE A 1 173 ? 3.416 25.344 10.664 1 94.06 173 PHE A CA 1
ATOM 1395 C C . PHE A 1 173 ? 4.535 24.359 10.992 1 94.06 173 PHE A C 1
ATOM 1397 O O . PHE A 1 173 ? 4.324 23.141 10.984 1 94.06 173 PHE A O 1
ATOM 1404 N N . ASP A 1 174 ? 5.66 24.828 11.367 1 93 174 ASP A N 1
ATOM 1405 C CA . ASP A 1 174 ? 6.855 24.016 11.539 1 93 174 ASP A CA 1
ATOM 1406 C C . ASP A 1 174 ? 6.812 23.25 12.859 1 93 174 ASP A C 1
ATOM 1408 O O . ASP A 1 174 ? 7.59 22.312 13.062 1 93 174 ASP A O 1
ATOM 1412 N N . VAL A 1 175 ? 5.863 23.656 13.711 1 92.19 175 VAL A N 1
ATOM 1413 C CA . VAL A 1 175 ? 5.668 22.969 14.977 1 92.19 175 VAL A CA 1
ATOM 1414 C C . VAL A 1 175 ? 5.34 21.5 14.711 1 92.19 175 VAL A C 1
ATOM 1416 O O . VAL A 1 175 ? 5.688 20.625 15.508 1 92.19 175 VAL A O 1
ATOM 1419 N N . PHE A 1 176 ? 4.789 21.188 13.547 1 94.5 176 PHE A N 1
ATOM 1420 C CA . PHE A 1 176 ? 4.297 19.844 13.25 1 94.5 176 PHE A CA 1
ATOM 1421 C C . PHE A 1 176 ? 5.281 19.094 12.367 1 94.5 176 PHE A C 1
ATOM 1423 O O . PHE A 1 176 ? 5.113 17.891 12.125 1 94.5 176 PHE A O 1
ATOM 1430 N N . THR A 1 177 ? 6.289 19.766 11.898 1 95 177 THR A N 1
ATOM 1431 C CA . THR A 1 177 ? 7.188 19.219 10.883 1 95 177 THR A CA 1
ATOM 1432 C C . THR A 1 177 ? 7.848 17.938 11.375 1 95 177 THR A C 1
ATOM 1434 O O . THR A 1 177 ? 7.793 16.906 10.703 1 95 177 THR A O 1
ATOM 1437 N N . LYS A 1 178 ? 8.359 18 12.586 1 94.5 178 LYS A N 1
ATOM 1438 C CA . LYS A 1 178 ? 9.062 16.844 13.125 1 94.5 178 LYS A CA 1
ATOM 1439 C C . LYS A 1 178 ? 8.117 15.641 13.266 1 94.5 178 LYS A C 1
ATOM 1441 O O . LYS A 1 178 ? 8.445 14.531 12.852 1 94.5 178 LYS A O 1
ATOM 1446 N N . THR A 1 179 ? 7.008 15.898 13.805 1 94.5 179 THR A N 1
ATOM 1447 C CA . THR A 1 179 ? 6.023 14.844 14.023 1 94.5 179 THR A CA 1
ATOM 1448 C C . THR A 1 179 ? 5.613 14.203 12.695 1 94.5 179 THR A C 1
ATOM 1450 O O . THR A 1 179 ? 5.523 12.977 12.602 1 94.5 179 THR A O 1
ATOM 1453 N N . LEU A 1 180 ? 5.387 14.992 11.734 1 96 180 LEU A N 1
ATOM 1454 C CA . LEU A 1 180 ? 4.941 14.508 10.43 1 96 180 LEU A CA 1
ATOM 1455 C C . LEU A 1 180 ? 6.059 13.742 9.727 1 96 180 LEU A C 1
ATOM 1457 O O . LEU A 1 180 ? 5.812 12.703 9.117 1 96 180 LEU A O 1
ATOM 1461 N N . MET A 1 181 ? 7.254 14.227 9.852 1 96.56 181 MET A N 1
ATOM 1462 C CA . MET A 1 181 ? 8.398 13.531 9.273 1 96.56 181 MET A CA 1
ATOM 1463 C C . MET A 1 181 ? 8.609 12.18 9.938 1 96.56 181 MET A C 1
ATOM 1465 O O . MET A 1 181 ? 8.867 11.18 9.258 1 96.56 181 MET A O 1
ATOM 1469 N N . ASP A 1 182 ? 8.469 12.172 11.211 1 95.88 182 ASP A N 1
ATOM 1470 C CA . ASP A 1 182 ? 8.586 10.906 11.938 1 95.88 182 ASP A CA 1
ATOM 1471 C C . ASP A 1 182 ? 7.504 9.922 11.5 1 95.88 182 ASP A C 1
ATOM 1473 O O . ASP A 1 182 ? 7.762 8.727 11.367 1 95.88 182 ASP A O 1
ATOM 1477 N N . ALA A 1 183 ? 6.367 10.43 11.297 1 95.19 183 ALA A N 1
ATOM 1478 C CA . ALA A 1 183 ? 5.27 9.578 10.852 1 95.19 183 ALA A CA 1
ATOM 1479 C C . ALA A 1 183 ? 5.562 8.969 9.484 1 95.19 183 ALA A C 1
ATOM 1481 O O . ALA A 1 183 ? 5.262 7.797 9.242 1 95.19 183 ALA A O 1
ATOM 1482 N N . ILE A 1 184 ? 6.102 9.734 8.578 1 96.69 184 ILE A N 1
ATOM 1483 C CA . ILE A 1 184 ? 6.48 9.242 7.254 1 96.69 184 ILE A CA 1
ATOM 1484 C C . ILE A 1 184 ? 7.492 8.109 7.395 1 96.69 184 ILE A C 1
ATOM 1486 O O . ILE A 1 184 ? 7.332 7.043 6.793 1 96.69 184 ILE A O 1
ATOM 1490 N N . ARG A 1 185 ? 8.445 8.336 8.242 1 96.62 185 ARG A N 1
ATOM 1491 C CA . ARG A 1 185 ? 9.477 7.324 8.469 1 96.62 185 ARG A CA 1
ATOM 1492 C C . ARG A 1 185 ? 8.883 6.043 9.031 1 96.62 185 ARG A C 1
ATOM 1494 O O . ARG A 1 185 ? 9.242 4.941 8.609 1 96.62 185 ARG A O 1
ATOM 1501 N N . GLU A 1 186 ? 7.992 6.27 9.906 1 95.75 186 GLU A N 1
ATOM 1502 C CA . GLU A 1 186 ? 7.344 5.109 10.516 1 95.75 186 GLU A CA 1
ATOM 1503 C C . GLU A 1 186 ? 6.574 4.301 9.477 1 95.75 186 GLU A C 1
ATOM 1505 O O . GLU A 1 186 ? 6.617 3.068 9.484 1 95.75 186 GLU A O 1
ATOM 1510 N N . GLU A 1 187 ? 5.91 4.969 8.617 1 94.88 187 GLU A N 1
ATOM 1511 C CA . GLU A 1 187 ? 5.145 4.293 7.574 1 94.88 187 GLU A CA 1
ATOM 1512 C C . GLU A 1 187 ? 6.062 3.516 6.633 1 94.88 187 GLU A C 1
ATOM 1514 O O . GLU A 1 187 ? 5.793 2.354 6.316 1 94.88 187 GLU A O 1
ATOM 1519 N N . ILE A 1 188 ? 7.098 4.113 6.258 1 96.81 188 ILE A N 1
ATOM 1520 C CA . ILE A 1 188 ? 8.055 3.469 5.367 1 96.81 188 ILE A CA 1
ATOM 1521 C C . ILE A 1 188 ? 8.68 2.264 6.066 1 96.81 188 ILE A C 1
ATOM 1523 O O . ILE A 1 188 ? 8.828 1.196 5.465 1 96.81 188 ILE A O 1
ATOM 1527 N N . ALA A 1 189 ? 9.023 2.469 7.324 1 96.94 189 ALA A N 1
ATOM 1528 C CA . ALA A 1 189 ? 9.625 1.386 8.094 1 96.94 189 ALA A CA 1
ATOM 1529 C C . ALA A 1 189 ? 8.688 0.186 8.18 1 96.94 189 ALA A C 1
ATOM 1531 O O . ALA A 1 189 ? 9.109 -0.955 7.977 1 96.94 189 ALA A O 1
ATOM 1532 N N . CYS A 1 190 ? 7.449 0.465 8.406 1 94.69 190 CYS A N 1
ATOM 1533 C CA . CYS A 1 190 ? 6.457 -0.599 8.516 1 94.69 190 CYS A CA 1
ATOM 1534 C C . CYS A 1 190 ? 6.344 -1.372 7.203 1 94.69 190 CYS A C 1
ATOM 1536 O O . CYS A 1 190 ? 6.348 -2.604 7.203 1 94.69 190 CYS A O 1
ATOM 1538 N N . ASN A 1 191 ? 6.254 -0.729 6.18 1 94.19 191 ASN A N 1
ATOM 1539 C CA . ASN A 1 191 ? 6.148 -1.373 4.871 1 94.19 191 ASN A CA 1
ATOM 1540 C C . ASN A 1 191 ? 7.414 -2.15 4.527 1 94.19 191 ASN A C 1
ATOM 1542 O O . ASN A 1 191 ? 7.344 -3.236 3.947 1 94.19 191 ASN A O 1
ATOM 1546 N N . THR A 1 192 ? 8.531 -1.583 4.922 1 95.94 192 THR A N 1
ATOM 1547 C CA . THR A 1 192 ? 9.812 -2.221 4.641 1 95.94 192 THR A CA 1
ATOM 1548 C C . THR A 1 192 ? 9.93 -3.545 5.391 1 95.94 192 THR A C 1
ATOM 1550 O O . THR A 1 192 ? 10.32 -4.559 4.812 1 95.94 192 THR A O 1
ATOM 1553 N N . GLU A 1 193 ? 9.555 -3.508 6.625 1 94.5 193 GLU A N 1
ATOM 1554 C CA . GLU A 1 193 ? 9.633 -4.715 7.441 1 94.5 193 GLU A CA 1
ATOM 1555 C C . GLU A 1 193 ? 8.688 -5.793 6.922 1 94.5 193 GLU A C 1
ATOM 1557 O O . GLU A 1 193 ? 8.961 -6.988 7.059 1 94.5 193 GLU A O 1
ATOM 1562 N N . LEU A 1 194 ? 7.613 -5.371 6.336 1 92.81 194 LEU A N 1
ATOM 1563 C CA . LEU A 1 194 ? 6.641 -6.305 5.781 1 92.81 194 LEU A CA 1
ATOM 1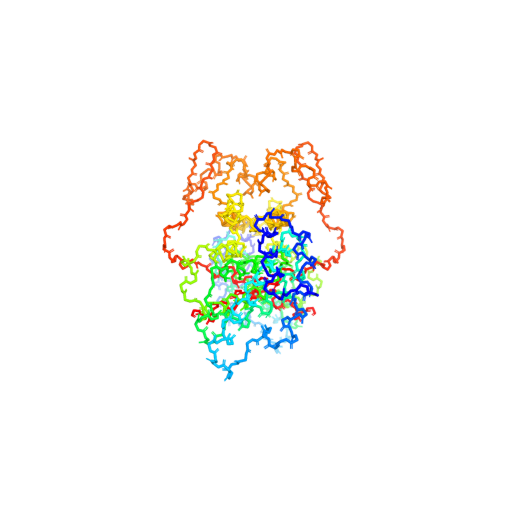564 C C . LEU A 1 194 ? 7.145 -6.898 4.469 1 92.81 194 LEU A C 1
ATOM 1566 O O . LEU A 1 194 ? 6.973 -8.094 4.219 1 92.81 194 LEU A O 1
ATOM 1570 N N . SER A 1 195 ? 7.773 -6.145 3.668 1 95.81 195 SER A N 1
ATOM 1571 C CA . SER A 1 195 ? 8.141 -6.516 2.305 1 95.81 195 SER A CA 1
ATOM 1572 C C . SER A 1 195 ? 9.438 -7.324 2.281 1 95.81 195 SER A C 1
ATOM 1574 O O . SER A 1 195 ? 9.633 -8.164 1.402 1 95.81 195 SER A O 1
ATOM 1576 N N . TYR A 1 196 ? 10.266 -7.164 3.311 1 96.31 196 TYR A N 1
ATOM 1577 C CA . TYR A 1 196 ? 11.602 -7.746 3.244 1 96.31 196 TYR A CA 1
ATOM 1578 C C . TYR A 1 196 ? 11.969 -8.414 4.566 1 96.31 196 TYR A C 1
ATOM 1580 O O . TYR A 1 196 ? 11.539 -7.973 5.633 1 96.31 196 TYR A O 1
ATOM 1588 N N . SER A 1 197 ? 12.789 -9.438 4.445 1 94.31 197 SER A N 1
ATOM 1589 C CA . SER A 1 197 ? 13.336 -10.078 5.641 1 94.31 197 SER A CA 1
ATOM 1590 C C . SER A 1 197 ? 14.617 -9.383 6.094 1 94.31 197 SER A C 1
ATOM 1592 O O . SER A 1 197 ? 14.93 -9.367 7.285 1 94.31 197 SER A O 1
ATOM 1594 N N . GLU A 1 198 ? 15.273 -8.867 5.105 1 95.12 198 GLU A N 1
ATOM 1595 C CA . GLU A 1 198 ? 16.516 -8.172 5.398 1 95.12 198 GLU A CA 1
ATOM 1596 C C . GLU A 1 198 ? 16.844 -7.156 4.309 1 95.12 198 GLU A C 1
ATOM 1598 O O . GLU A 1 198 ? 16.406 -7.293 3.166 1 95.12 198 GLU A O 1
ATOM 1603 N N . LEU A 1 199 ? 17.547 -6.148 4.68 1 97.31 199 LEU A N 1
ATOM 1604 C CA . LEU A 1 199 ? 18.062 -5.141 3.752 1 97.31 199 LEU A CA 1
ATOM 1605 C C . LEU A 1 199 ? 19.406 -4.602 4.219 1 97.31 199 LEU A C 1
ATOM 1607 O O . LEU A 1 199 ? 19.672 -4.535 5.422 1 97.31 199 LEU A O 1
ATOM 1611 N N . PRO A 1 200 ? 20.203 -4.242 3.242 1 97 200 PRO A N 1
ATOM 1612 C CA . PRO A 1 200 ? 21.422 -3.547 3.646 1 97 200 PRO A CA 1
ATOM 1613 C C . PRO A 1 200 ? 21.141 -2.24 4.387 1 97 200 PRO A C 1
ATOM 1615 O O . PRO A 1 200 ? 20.188 -1.533 4.059 1 97 200 PRO A O 1
ATOM 1618 N N . LEU A 1 201 ? 22.031 -1.915 5.324 1 97.38 201 LEU A N 1
ATOM 1619 C CA . LEU A 1 201 ? 21.891 -0.697 6.117 1 97.38 201 LEU A CA 1
ATOM 1620 C C . LEU A 1 201 ? 21.891 0.537 5.219 1 97.38 201 LEU A C 1
ATOM 1622 O O . LEU A 1 201 ? 21.172 1.503 5.484 1 97.38 201 LEU A O 1
ATOM 1626 N N . THR A 1 202 ? 22.641 0.484 4.18 1 96.19 202 THR A N 1
ATOM 1627 C CA . THR A 1 202 ? 22.703 1.596 3.238 1 96.19 202 THR A CA 1
ATOM 1628 C C . THR A 1 202 ? 21.359 1.83 2.568 1 96.19 202 THR A C 1
ATOM 1630 O O . THR A 1 202 ? 20.969 2.975 2.336 1 96.19 202 THR A O 1
ATOM 1633 N N . ASN A 1 203 ? 20.641 0.739 2.275 1 97.44 203 ASN A N 1
ATOM 1634 C CA . ASN A 1 203 ? 19.297 0.842 1.697 1 97.44 203 ASN A CA 1
ATOM 1635 C C . ASN A 1 203 ? 18.312 1.492 2.668 1 97.44 203 ASN A C 1
ATOM 1637 O O . ASN A 1 203 ? 17.578 2.408 2.295 1 97.44 203 ASN A O 1
ATOM 1641 N N . VAL A 1 204 ? 18.375 1.053 3.852 1 97.62 204 VAL A N 1
ATOM 1642 C CA . VAL A 1 204 ? 17.453 1.54 4.867 1 97.62 204 VAL A CA 1
ATOM 1643 C C . VAL A 1 204 ? 17.703 3.021 5.133 1 97.62 204 VAL A C 1
ATOM 1645 O O . VAL A 1 204 ? 16.766 3.809 5.254 1 97.62 204 VAL A O 1
ATOM 1648 N N . LYS A 1 205 ? 18.953 3.436 5.199 1 97.81 205 LYS A N 1
ATOM 1649 C CA . LYS A 1 205 ? 19.328 4.836 5.371 1 97.81 205 LYS A CA 1
ATOM 1650 C C . LYS A 1 205 ? 18.672 5.715 4.305 1 97.81 205 LYS A C 1
ATOM 1652 O O . LYS A 1 205 ? 18.078 6.746 4.625 1 97.81 205 LYS A O 1
ATOM 1657 N N . THR A 1 206 ? 18.734 5.227 3.055 1 97.38 206 THR A N 1
ATOM 1658 C CA . THR A 1 206 ? 18.219 5.992 1.927 1 97.38 206 THR A CA 1
ATOM 1659 C C . THR A 1 206 ? 16.703 6 1.934 1 97.38 206 THR A C 1
ATOM 1661 O O . THR A 1 206 ? 16.078 7.051 1.768 1 97.38 206 THR A O 1
ATOM 1664 N N . LEU A 1 207 ? 16.062 4.844 2.201 1 97.56 207 LEU A N 1
ATOM 1665 C CA . LEU A 1 207 ? 14.617 4.707 2.15 1 97.56 207 LEU A CA 1
ATOM 1666 C C . LEU A 1 207 ? 13.953 5.543 3.24 1 97.56 207 LEU A C 1
ATOM 1668 O O . LEU A 1 207 ? 12.891 6.137 3.016 1 97.56 207 LEU A O 1
ATOM 1672 N N . LEU A 1 208 ? 14.578 5.629 4.379 1 98.12 208 LEU A N 1
ATOM 1673 C CA . LEU A 1 208 ? 13.961 6.289 5.523 1 98.12 208 LEU A CA 1
ATOM 1674 C C . LEU A 1 208 ? 14.469 7.719 5.668 1 98.12 208 LEU A C 1
ATOM 1676 O O . LEU A 1 208 ? 14.227 8.367 6.688 1 98.12 208 LEU A O 1
ATOM 1680 N N . PHE A 1 209 ? 15.273 8.188 4.762 1 97.62 209 PHE A N 1
ATOM 1681 C CA . PHE A 1 209 ? 15.711 9.57 4.641 1 97.62 209 PHE A CA 1
ATOM 1682 C C . PHE A 1 209 ? 16.656 9.938 5.777 1 97.62 209 PHE A C 1
ATOM 1684 O O . PHE A 1 209 ? 16.578 11.039 6.328 1 97.62 209 PHE A O 1
ATOM 1691 N N . PHE A 1 210 ? 17.5 9.078 6.184 1 97.62 210 PHE A N 1
ATOM 1692 C CA . PHE A 1 210 ? 18.516 9.398 7.184 1 97.62 210 PHE A CA 1
ATOM 1693 C C . PHE A 1 210 ? 19.766 9.969 6.523 1 97.62 210 PHE A C 1
ATOM 1695 O O . PHE A 1 210 ? 20.062 9.656 5.371 1 97.62 210 PHE A O 1
ATOM 1702 N N . ASN A 1 211 ? 20.5 10.711 7.332 1 96.25 211 ASN A N 1
ATOM 1703 C CA . ASN A 1 211 ? 21.703 11.352 6.805 1 96.25 211 ASN A CA 1
ATOM 1704 C C . ASN A 1 211 ? 22.922 10.461 6.961 1 96.25 211 ASN A C 1
ATOM 1706 O O . ASN A 1 211 ? 23.938 10.672 6.293 1 96.25 211 ASN A O 1
ATOM 1710 N N . SER A 1 212 ? 22.797 9.445 7.879 1 96.75 212 SER A N 1
ATOM 1711 C CA . SER A 1 212 ? 23.922 8.539 8.125 1 96.75 212 SER A CA 1
ATOM 1712 C C . SER A 1 212 ? 23.438 7.137 8.461 1 96.75 212 SER A C 1
ATOM 1714 O O . SER A 1 212 ? 22.281 6.957 8.883 1 96.75 212 SER A O 1
ATOM 1716 N N . GLU A 1 213 ? 24.281 6.195 8.266 1 96.38 213 GLU A N 1
ATOM 1717 C CA . GLU A 1 213 ? 23.953 4.82 8.617 1 96.38 213 GLU A CA 1
ATOM 1718 C C . GLU A 1 213 ? 23.781 4.656 10.125 1 96.38 213 GLU A C 1
ATOM 1720 O O . GLU A 1 213 ? 22.984 3.836 10.578 1 96.38 213 GLU A O 1
ATOM 1725 N N . LYS A 1 214 ? 24.5 5.488 10.859 1 96.94 214 LYS A N 1
ATOM 1726 C CA . LYS A 1 214 ? 24.406 5.426 12.312 1 96.94 214 LYS A CA 1
ATOM 1727 C C . LYS A 1 214 ? 23 5.789 12.789 1 96.94 214 LYS A C 1
ATOM 1729 O O . LYS A 1 214 ? 22.453 5.113 13.656 1 96.94 214 LYS A O 1
ATOM 1734 N N . GLU A 1 215 ? 22.484 6.852 12.195 1 97.31 215 GLU A N 1
ATOM 1735 C CA . GLU A 1 215 ? 21.125 7.258 12.547 1 97.31 215 GLU A CA 1
ATOM 1736 C C . GLU A 1 215 ? 20.125 6.152 12.227 1 97.31 215 GLU A C 1
ATOM 1738 O O . GLU A 1 215 ? 19.219 5.883 13.016 1 97.31 215 GLU A O 1
ATOM 1743 N N . ALA A 1 216 ? 20.266 5.516 11.078 1 97.5 216 ALA A N 1
ATOM 1744 C CA . ALA A 1 216 ? 19.375 4.43 10.664 1 97.5 216 ALA A CA 1
ATOM 1745 C C . ALA A 1 216 ? 19.5 3.234 11.609 1 97.5 216 ALA A C 1
ATOM 1747 O O . ALA A 1 216 ? 18.5 2.594 11.938 1 97.5 216 ALA A O 1
ATOM 1748 N N . GLU A 1 217 ? 20.719 3.002 12.023 1 97 217 GLU A N 1
ATOM 1749 C CA . GLU A 1 217 ? 20.984 1.896 12.945 1 97 217 GLU A CA 1
ATOM 1750 C C . GLU A 1 217 ? 20.297 2.121 14.281 1 97 217 GLU A C 1
ATOM 1752 O O . GLU A 1 217 ? 19.672 1.207 14.828 1 97 217 GLU A O 1
ATOM 1757 N N . VAL A 1 218 ? 20.406 3.332 14.812 1 96.81 218 VAL A N 1
ATOM 1758 C CA . VAL A 1 218 ? 19.781 3.674 16.094 1 96.81 218 VAL A CA 1
ATOM 1759 C C . VAL A 1 218 ? 18.266 3.52 15.984 1 96.81 218 VAL A C 1
ATOM 1761 O O . VAL A 1 218 ? 17.641 2.932 16.875 1 96.81 218 VAL A O 1
ATOM 1764 N N . PHE A 1 219 ? 17.734 3.988 14.93 1 96.62 219 PHE A N 1
ATOM 1765 C CA . PHE A 1 219 ? 16.297 3.877 14.688 1 96.62 219 PHE A CA 1
ATOM 1766 C C . PHE A 1 219 ? 15.875 2.414 14.633 1 96.62 219 PHE A C 1
ATOM 1768 O O . PHE A 1 219 ? 14.891 2.025 15.258 1 96.62 219 PHE A O 1
ATOM 1775 N N . GLY A 1 220 ? 16.625 1.624 13.898 1 95.12 220 GLY A N 1
ATOM 1776 C CA . GLY A 1 220 ? 16.328 0.203 13.781 1 95.12 220 GLY A CA 1
ATOM 1777 C C . GLY A 1 220 ? 16.406 -0.528 15.109 1 95.12 220 GLY A C 1
ATOM 1778 O O . GLY A 1 220 ? 15.547 -1.364 15.414 1 95.12 220 GLY A O 1
ATOM 1779 N N . MET A 1 221 ? 17.375 -0.154 15.867 1 94.38 221 MET A N 1
ATOM 1780 C CA . MET A 1 221 ? 17.547 -0.789 17.172 1 94.38 221 MET A CA 1
ATOM 1781 C C . MET A 1 221 ? 16.359 -0.47 18.078 1 94.38 221 MET A C 1
ATOM 1783 O O . MET A 1 221 ? 15.875 -1.342 18.812 1 94.38 221 MET A O 1
ATOM 1787 N N . GLU A 1 222 ? 15.898 0.75 18.016 1 95.06 222 GLU A N 1
ATOM 1788 C CA . GLU A 1 222 ? 14.75 1.156 18.812 1 95.06 222 GLU A CA 1
ATOM 1789 C C . GLU A 1 222 ? 13.492 0.407 18.375 1 95.06 222 GLU A C 1
ATOM 1791 O O . GLU A 1 222 ? 12.586 0.176 19.188 1 95.06 222 GLU A O 1
ATOM 1796 N N . ARG A 1 223 ? 13.484 -0.039 17.156 1 93.19 223 ARG A N 1
ATOM 1797 C CA . ARG A 1 223 ? 12.328 -0.732 16.594 1 93.19 223 ARG A CA 1
ATOM 1798 C C . ARG A 1 223 ? 12.477 -2.242 16.75 1 93.19 223 ARG A C 1
ATOM 1800 O O . ARG A 1 223 ? 11.586 -2.998 16.344 1 93.19 223 ARG A O 1
ATOM 1807 N N . GLY A 1 224 ? 13.625 -2.682 17.219 1 93.56 224 GLY A N 1
ATOM 1808 C CA . GLY A 1 224 ? 13.844 -4.102 17.438 1 93.56 224 GLY A CA 1
ATOM 1809 C C . GLY A 1 224 ? 14.508 -4.797 16.266 1 93.56 224 GLY A C 1
ATOM 1810 O O . GLY A 1 224 ? 14.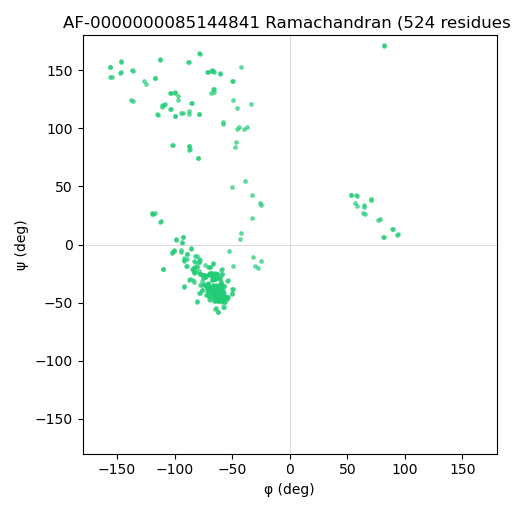539 -6.027 16.203 1 93.56 224 GLY A O 1
ATOM 1811 N N . TRP A 1 225 ? 14.969 -4.082 15.297 1 95.38 225 TRP A N 1
ATOM 1812 C CA . TRP A 1 225 ? 15.695 -4.684 14.18 1 95.38 225 TRP A CA 1
ATOM 1813 C C . TRP A 1 225 ? 17.078 -5.148 14.617 1 95.38 225 TRP A C 1
ATOM 1815 O O . TRP A 1 225 ? 17.656 -4.594 15.562 1 95.38 225 TRP A O 1
ATOM 1825 N N . LYS A 1 226 ? 17.516 -6.152 14.016 1 95.44 226 LYS A N 1
ATOM 1826 C CA . LYS A 1 226 ? 18.875 -6.633 14.273 1 95.44 226 LYS A CA 1
ATOM 1827 C C . LYS A 1 226 ? 19.828 -6.172 13.188 1 95.44 226 LYS A C 1
ATOM 1829 O O . LYS A 1 226 ? 19.547 -6.289 12 1 95.44 226 LYS A O 1
ATOM 1834 N N . VAL A 1 227 ? 20.906 -5.637 13.625 1 93.81 227 VAL A N 1
ATOM 1835 C CA . VAL A 1 227 ? 21.922 -5.164 12.688 1 93.81 227 VAL A CA 1
ATOM 1836 C C . VAL A 1 227 ? 23.156 -6.043 12.789 1 93.81 227 VAL A C 1
ATOM 1838 O O . VAL A 1 227 ? 23.734 -6.207 13.867 1 93.81 227 VAL A O 1
ATOM 1841 N N . ARG A 1 228 ? 23.516 -6.695 11.633 1 93 228 ARG A N 1
ATOM 1842 C CA . ARG A 1 228 ? 24.703 -7.551 11.578 1 93 228 ARG A CA 1
ATOM 1843 C C . ARG A 1 228 ? 25.484 -7.328 10.281 1 93 228 ARG A C 1
ATOM 1845 O O . ARG A 1 228 ? 24.922 -7.461 9.188 1 93 228 ARG A O 1
ATOM 1852 N N . ASN A 1 229 ? 26.734 -6.996 10.32 1 92.88 229 ASN A N 1
ATOM 1853 C CA . ASN A 1 229 ? 27.641 -6.883 9.172 1 92.88 229 ASN A CA 1
ATOM 1854 C C . ASN A 1 229 ? 27.062 -5.965 8.094 1 92.88 229 ASN A C 1
ATOM 1856 O O . ASN A 1 229 ? 27.031 -6.32 6.918 1 92.88 229 ASN A O 1
ATOM 1860 N N . GLY A 1 230 ? 26.469 -4.832 8.492 1 93.44 230 GLY A N 1
ATOM 1861 C CA . GLY A 1 230 ? 25.984 -3.836 7.555 1 93.44 230 GLY A CA 1
ATOM 1862 C C . GLY A 1 230 ? 24.609 -4.172 6.984 1 93.44 230 GLY A C 1
ATOM 1863 O O . GLY A 1 230 ? 24.141 -3.518 6.051 1 93.44 230 GLY A O 1
ATOM 1864 N N . ASN A 1 231 ? 24.062 -5.242 7.551 1 95.94 231 ASN A N 1
ATOM 1865 C CA . ASN A 1 231 ? 22.734 -5.652 7.137 1 95.94 231 ASN A CA 1
ATOM 1866 C C . ASN A 1 231 ? 21.734 -5.574 8.289 1 95.94 231 ASN A C 1
ATOM 1868 O O . ASN A 1 231 ? 22.094 -5.836 9.438 1 95.94 231 ASN A O 1
ATOM 1872 N N . ILE A 1 232 ? 20.562 -5.18 7.898 1 97 232 ILE A N 1
ATOM 1873 C CA . ILE A 1 232 ? 19.484 -5.133 8.875 1 97 232 ILE A CA 1
ATOM 1874 C C . ILE A 1 232 ? 18.547 -6.324 8.664 1 97 232 ILE A C 1
ATOM 1876 O O . ILE A 1 232 ? 18.141 -6.617 7.539 1 97 232 ILE A O 1
ATOM 1880 N N . TYR A 1 233 ? 18.25 -7.031 9.703 1 96.12 233 TYR A N 1
ATOM 1881 C CA . TYR A 1 233 ? 17.297 -8.141 9.695 1 96.12 233 TYR A CA 1
ATOM 1882 C C . TYR A 1 233 ? 16.016 -7.773 10.43 1 96.12 233 TYR A C 1
ATOM 1884 O O . TYR A 1 233 ? 16.062 -7.402 11.609 1 96.12 233 TYR A O 1
ATOM 1892 N N . PHE A 1 234 ? 15 -7.867 9.672 1 94.44 234 PHE A N 1
ATOM 1893 C CA . PHE A 1 234 ? 13.727 -7.441 10.234 1 94.44 234 PHE A CA 1
ATOM 1894 C C . PHE A 1 234 ? 13.047 -8.594 10.969 1 94.44 234 PHE A C 1
ATOM 1896 O O . PHE A 1 234 ? 13.195 -9.75 10.586 1 94.44 234 PHE A O 1
ATOM 1903 N N . LYS A 1 235 ? 12.797 -8.68 12.195 1 72.19 235 LYS A N 1
ATOM 1904 C CA . LYS A 1 235 ? 12.312 -9.734 13.07 1 72.19 235 LYS A CA 1
ATOM 1905 C C . LYS A 1 235 ? 11.219 -10.555 12.391 1 72.19 235 LYS A C 1
ATOM 1907 O O . LYS A 1 235 ? 10.391 -10.008 11.656 1 72.19 235 LYS A O 1
ATOM 1912 N N . ASP A 1 236 ? 11.57 -11.773 11.828 1 58.94 236 ASP A N 1
ATOM 1913 C CA . ASP A 1 236 ? 10.617 -12.758 11.336 1 58.94 236 ASP A CA 1
ATOM 1914 C C . ASP A 1 236 ? 9.5 -12.992 12.359 1 58.94 236 ASP A C 1
ATOM 1916 O O . ASP A 1 236 ? 9.766 -13.359 13.5 1 58.94 236 ASP A O 1
ATOM 1920 N N . GLU A 1 237 ? 8.469 -12.219 12.414 1 48.75 237 GLU A N 1
ATOM 1921 C CA . GLU A 1 237 ? 7.336 -12.633 13.242 1 48.75 237 GLU A CA 1
ATOM 1922 C C . GLU A 1 237 ? 7.027 -14.117 13.055 1 48.75 237 GLU A C 1
ATOM 1924 O O . GLU A 1 237 ? 5.973 -14.594 13.484 1 48.75 237 GLU A O 1
ATOM 1929 N N . ALA A 1 238 ? 7.637 -15.047 12.367 1 41.31 238 ALA A N 1
ATOM 1930 C CA . ALA A 1 238 ? 7 -16.359 12.359 1 41.31 238 ALA A CA 1
ATOM 1931 C C . ALA A 1 238 ? 6.727 -16.844 13.773 1 41.31 238 ALA A C 1
ATOM 1933 O O . ALA A 1 238 ? 6.566 -18.047 14.008 1 41.31 238 ALA A O 1
ATOM 1934 N N . SER A 1 239 ? 7.09 -16.266 14.93 1 38.03 239 SER A N 1
ATOM 1935 C CA . SER A 1 239 ? 6.348 -16.984 15.961 1 38.03 239 SER A CA 1
ATOM 1936 C C . SER A 1 239 ? 4.867 -17.094 15.609 1 38.03 239 SER A C 1
ATOM 1938 O O . SER A 1 239 ? 4.297 -16.172 15.016 1 38.03 239 SER A O 1
ATOM 1940 N N . PRO A 1 240 ? 4.223 -18.359 15.555 1 35.12 240 PRO A N 1
ATOM 1941 C CA . PRO A 1 240 ? 2.775 -18.5 15.391 1 35.12 240 PRO A CA 1
ATOM 1942 C C . PRO A 1 240 ? 2.002 -17.344 16.031 1 35.12 240 PRO A C 1
ATOM 1944 O O . PRO A 1 240 ? 0.797 -17.453 16.266 1 35.12 240 PRO A O 1
ATOM 1947 N N . GLN A 1 241 ? 2.492 -16.438 16.812 1 32.44 241 GLN A N 1
ATOM 1948 C CA . GLN A 1 241 ? 1.445 -15.602 17.391 1 32.44 241 GLN A CA 1
ATOM 1949 C C . GLN A 1 241 ? 0.61 -14.93 16.312 1 32.44 241 GLN A C 1
ATOM 1951 O O . GLN A 1 241 ? 1.155 -14.383 15.352 1 32.44 241 GLN A O 1
ATOM 1956 N N . VAL A 1 242 ? -0.639 -15.406 16.078 1 31.69 242 VAL A N 1
ATOM 1957 C CA . VAL A 1 242 ? -1.777 -14.703 15.508 1 31.69 242 VAL A CA 1
ATOM 1958 C C . VAL A 1 242 ? -1.644 -13.203 15.773 1 31.69 242 VAL A C 1
ATOM 1960 O O . VAL A 1 242 ? -1.825 -12.75 16.906 1 31.69 242 VAL A O 1
ATOM 1963 N N . THR A 1 243 ? -0.513 -12.656 15.766 1 30.66 243 THR A N 1
ATOM 1964 C CA . THR A 1 243 ? -0.54 -11.234 16.078 1 30.66 243 THR A CA 1
ATOM 1965 C C . THR A 1 243 ? -1.683 -10.539 15.336 1 30.66 243 THR A C 1
ATOM 1967 O O . THR A 1 243 ? -1.833 -10.695 14.125 1 30.66 243 THR A O 1
ATOM 1970 N N . GLU A 1 244 ? -2.75 -10.297 16.047 1 29.23 244 GLU A N 1
ATOM 1971 C CA . GLU A 1 244 ? -3.824 -9.344 15.789 1 29.23 244 GLU A CA 1
ATOM 1972 C C . GLU A 1 244 ? -3.297 -8.102 15.078 1 29.23 244 GLU A C 1
ATOM 1974 O O . GLU A 1 244 ? -2.691 -7.23 15.711 1 29.23 244 GLU A O 1
ATOM 1979 N N . HIS A 1 245 ? -2.545 -8.305 14.227 1 30.53 245 HIS A N 1
ATOM 1980 C CA . HIS A 1 245 ? -2.096 -7.105 13.531 1 30.53 245 HIS A CA 1
ATOM 1981 C C . HIS A 1 245 ? -3.203 -6.059 13.461 1 30.53 245 HIS A C 1
ATOM 1983 O O . HIS A 1 245 ? -4.375 -6.398 13.289 1 30.53 245 HIS A O 1
ATOM 1989 N N . LYS A 1 246 ? -2.904 -4.875 14.031 1 29.08 246 LYS A N 1
ATOM 1990 C CA . LYS A 1 246 ? -3.621 -3.604 13.969 1 29.08 246 LYS A CA 1
ATOM 1991 C C . LYS A 1 246 ? -4.191 -3.355 12.578 1 29.08 246 LYS A C 1
ATOM 1993 O O . LYS A 1 246 ? -3.475 -2.902 11.68 1 29.08 246 LYS A O 1
ATOM 1998 N N . SER A 1 247 ? -4.949 -4.191 12.008 1 26.56 247 SER A N 1
ATOM 1999 C CA . SER A 1 247 ? -5.875 -4.059 10.883 1 26.56 247 SER A CA 1
ATOM 2000 C C . SER A 1 247 ? -6.406 -2.633 10.773 1 26.56 247 SER A C 1
ATOM 2002 O O . SER A 1 247 ? -7.137 -2.309 9.836 1 26.56 247 SER A O 1
ATOM 2004 N N . THR A 1 248 ? -6.293 -1.939 11.867 1 26.72 248 THR A N 1
ATOM 2005 C CA . THR A 1 248 ? -7 -0.664 11.938 1 26.72 248 THR A CA 1
ATOM 2006 C C . THR A 1 248 ? -6.336 0.372 11.031 1 26.72 248 THR A C 1
ATOM 2008 O O . THR A 1 248 ? -6.992 1.299 10.555 1 26.72 248 THR A O 1
ATOM 2011 N N . PHE A 1 249 ? -4.992 0.272 11.023 1 26.48 249 PHE A N 1
ATOM 2012 C CA . PHE A 1 249 ? -4.449 1.462 10.383 1 26.48 249 PHE A CA 1
ATOM 2013 C C . PHE A 1 249 ? -4.578 1.361 8.867 1 26.48 249 PHE A C 1
ATOM 2015 O O . PHE A 1 249 ? -4.773 2.371 8.188 1 26.48 249 PHE A O 1
ATOM 2022 N N . VAL A 1 250 ? -4.441 0.138 8.336 1 30.47 250 VAL A N 1
ATOM 2023 C CA . VAL A 1 250 ? -4.512 0.054 6.879 1 30.47 250 VAL A CA 1
ATOM 2024 C C . VAL A 1 250 ? -5.957 0.241 6.422 1 30.47 250 VAL A C 1
ATOM 2026 O O . VAL A 1 250 ? -6.207 0.544 5.254 1 30.47 250 VAL A O 1
ATOM 2029 N N . LEU A 1 251 ? -6.91 -0.09 7.297 1 27.23 251 LEU A N 1
ATOM 2030 C CA . LEU A 1 251 ? -8.328 0.1 7 1 27.23 251 LEU A CA 1
ATOM 2031 C C . LEU A 1 251 ? -8.68 1.583 6.957 1 27.23 251 LEU A C 1
ATOM 2033 O O . LEU A 1 251 ? -9.789 1.951 6.57 1 27.23 251 LEU A O 1
ATOM 2037 N N . LYS A 1 252 ? -7.875 2.256 7.652 1 30.06 252 LYS A N 1
ATOM 2038 C CA . LYS A 1 252 ? -8.336 3.639 7.703 1 30.06 252 LYS A CA 1
ATOM 2039 C C . LYS A 1 252 ? -8.281 4.289 6.324 1 30.06 252 LYS A C 1
ATOM 2041 O O . LYS A 1 252 ? -9.141 5.102 5.98 1 30.06 252 LYS A O 1
ATOM 2046 N N . THR A 1 253 ? -7.199 3.996 5.609 1 30.53 253 THR A N 1
ATOM 2047 C CA . THR A 1 253 ? -7.098 4.797 4.395 1 30.53 253 THR A CA 1
ATOM 2048 C C . THR A 1 253 ? -7.902 4.168 3.262 1 30.53 253 THR A C 1
ATOM 2050 O O . THR A 1 253 ? -8.195 4.824 2.26 1 30.53 253 THR A O 1
ATOM 2053 N N . LEU A 1 254 ? -8.164 2.883 3.383 1 29.75 254 LEU A N 1
ATOM 2054 C CA . LEU A 1 254 ? -8.938 2.328 2.275 1 29.75 254 LEU A CA 1
ATOM 2055 C C . LEU A 1 254 ? -10.359 2.875 2.273 1 29.75 254 LEU A C 1
ATOM 2057 O O . LEU A 1 254 ? -11.086 2.729 1.288 1 29.75 254 LEU A O 1
ATOM 2061 N N . ASP A 1 255 ? -10.797 3.268 3.324 1 31.17 255 ASP A N 1
ATOM 2062 C CA . ASP A 1 255 ? -12.094 3.932 3.311 1 31.17 255 ASP A CA 1
ATOM 2063 C C . ASP A 1 255 ? -12.109 5.09 2.316 1 31.17 255 ASP A C 1
ATOM 2065 O O . ASP A 1 255 ? -13.148 5.395 1.725 1 31.17 255 ASP A O 1
ATOM 2069 N N . TYR A 1 256 ? -11 5.664 2.156 1 30.72 256 TYR A N 1
ATOM 2070 C CA . TYR A 1 256 ? -11.008 6.871 1.335 1 30.72 256 TYR A CA 1
ATOM 2071 C C . TYR A 1 256 ? -11.109 6.52 -0.145 1 30.72 256 TYR A C 1
ATOM 2073 O O . TYR A 1 256 ? -11.75 7.242 -0.917 1 30.72 256 TYR A O 1
ATOM 2081 N N . ALA A 1 257 ? -10.578 5.398 -0.643 1 33.28 257 ALA A N 1
ATOM 2082 C CA . ALA A 1 257 ? -10.68 5.148 -2.078 1 33.28 257 ALA A CA 1
ATOM 2083 C C . ALA A 1 257 ? -12.133 4.895 -2.486 1 33.28 257 ALA A C 1
ATOM 2085 O O . ALA A 1 257 ? -12.555 5.297 -3.572 1 33.28 257 ALA A O 1
ATOM 2086 N N . ILE A 1 258 ? -12.922 4.363 -1.681 1 31.88 258 ILE A N 1
ATOM 2087 C CA . ILE A 1 258 ? -14.32 4.195 -2.055 1 31.88 258 ILE A CA 1
ATOM 2088 C C . ILE A 1 258 ? -15.008 5.559 -2.121 1 31.88 258 ILE A C 1
ATOM 2090 O O . ILE A 1 258 ? -15.797 5.82 -3.029 1 31.88 258 ILE A O 1
ATOM 2094 N N . ASN A 1 259 ? -14.648 6.406 -1.178 1 32.56 259 ASN A N 1
ATOM 2095 C CA . ASN A 1 259 ? -15.43 7.641 -1.159 1 32.56 259 ASN A CA 1
ATOM 2096 C C . ASN A 1 259 ? -14.961 8.617 -2.238 1 32.56 259 ASN A C 1
ATOM 2098 O O . ASN A 1 259 ? -15.641 9.602 -2.521 1 32.56 259 ASN A O 1
ATOM 2102 N N . LEU A 1 260 ? -13.844 8.5 -2.648 1 30.55 260 LEU A N 1
ATOM 2103 C CA . LEU A 1 260 ? -13.539 9.531 -3.635 1 30.55 260 LEU A CA 1
ATOM 2104 C C . LEU A 1 260 ? -14.25 9.25 -4.953 1 30.55 260 LEU A C 1
ATOM 2106 O O . LEU A 1 260 ? -14.305 10.117 -5.832 1 30.55 260 LEU A O 1
ATOM 2110 N N . GLU A 1 261 ? -14.719 8.094 -5.219 1 30.7 261 GLU A N 1
ATOM 2111 C CA . GLU A 1 261 ? -15.453 7.977 -6.473 1 30.7 261 GLU A CA 1
ATOM 2112 C C . GLU A 1 261 ? -16.703 8.852 -6.457 1 30.7 261 GLU A C 1
ATOM 2114 O O . GLU A 1 261 ? -17.234 9.195 -7.512 1 30.7 261 GLU A O 1
ATOM 2119 N N . SER A 1 262 ? -17.203 9.117 -5.242 1 30.2 262 SER A N 1
ATOM 2120 C CA . SER A 1 262 ? -18.453 9.852 -5.344 1 30.2 262 SER A CA 1
ATOM 2121 C C . SER A 1 262 ? -18.203 11.312 -5.723 1 30.2 262 SER A C 1
ATOM 2123 O O . SER A 1 262 ? -19.156 12.07 -5.938 1 30.2 262 SER A O 1
ATOM 2125 N N . ILE A 1 263 ? -17.078 11.789 -5.371 1 26.58 263 ILE A N 1
ATOM 2126 C CA . ILE A 1 263 ? -17.125 13.211 -5.707 1 26.58 263 ILE A CA 1
ATOM 2127 C C . ILE A 1 263 ? -16.781 13.398 -7.18 1 26.58 263 ILE A C 1
ATOM 2129 O O . ILE A 1 263 ? -16.969 14.484 -7.734 1 26.58 263 ILE A O 1
ATOM 2133 N N . VAL A 1 264 ? -16.156 12.492 -7.875 1 25.03 264 VAL A N 1
ATOM 2134 C CA . VAL A 1 264 ? -16.109 12.844 -9.289 1 25.03 264 VAL A CA 1
ATOM 2135 C C . VAL A 1 264 ? -17.297 12.234 -10.016 1 25.03 264 VAL A C 1
ATOM 2137 O O . VAL A 1 264 ? -17.672 11.078 -9.766 1 25.03 264 VAL A O 1
ATOM 2140 N N . MET B 1 1 ? -9.523 -48.938 -37.094 1 52.59 1 MET B N 1
ATOM 2141 C CA . MET B 1 1 ? -9.406 -47.844 -36.156 1 52.59 1 MET B CA 1
ATOM 2142 C C . MET B 1 1 ? -8.898 -48.344 -34.812 1 52.59 1 MET B C 1
ATOM 2144 O O . MET B 1 1 ? -9.305 -49.406 -34.344 1 52.59 1 MET B O 1
ATOM 2148 N N . PRO B 1 2 ? -7.77 -47.812 -34.438 1 67.12 2 PRO B N 1
ATOM 2149 C CA . PRO B 1 2 ? -7.293 -48.406 -33.156 1 67.12 2 PRO B CA 1
ATOM 2150 C C . PRO B 1 2 ? -8.359 -48.406 -32.094 1 67.12 2 PRO B C 1
ATOM 2152 O O . PRO B 1 2 ? -9.234 -47.562 -32.062 1 67.12 2 PRO B O 1
ATOM 2155 N N . SER B 1 3 ? -8.391 -49.438 -31.375 1 80.31 3 SER B N 1
ATOM 2156 C CA . SER B 1 3 ? -9.344 -49.594 -30.281 1 80.31 3 SER B CA 1
ATOM 2157 C C . SER B 1 3 ? -9.055 -48.562 -29.172 1 80.31 3 SER B C 1
ATOM 2159 O O . SER B 1 3 ? -7.945 -48.031 -29.094 1 80.31 3 SER B O 1
ATOM 2161 N N . LEU B 1 4 ? -10.148 -48.188 -28.531 1 80.38 4 LEU B N 1
ATOM 2162 C CA . LEU B 1 4 ? -10.031 -47.219 -27.453 1 80.38 4 LEU B CA 1
ATOM 2163 C C . LEU B 1 4 ? -8.93 -47.656 -26.469 1 80.38 4 LEU B C 1
ATOM 2165 O O . LEU B 1 4 ? -8.086 -46.812 -26.094 1 80.38 4 LEU B O 1
ATOM 2169 N N . PRO B 1 5 ? -8.828 -48.906 -26.109 1 82.19 5 PRO B N 1
ATOM 2170 C CA . PRO B 1 5 ? -7.766 -49.312 -25.188 1 82.19 5 PRO B CA 1
ATOM 2171 C C . PRO B 1 5 ? -6.367 -49.125 -25.781 1 82.19 5 PRO B C 1
ATOM 2173 O O . PRO B 1 5 ? -5.434 -48.781 -25.047 1 82.19 5 PRO B O 1
ATOM 2176 N N . ASP B 1 6 ? -6.242 -49.375 -27.078 1 86.31 6 ASP B N 1
ATOM 2177 C CA . ASP B 1 6 ? -4.953 -49.219 -27.734 1 86.31 6 ASP B CA 1
ATOM 2178 C C . ASP B 1 6 ? -4.531 -47.75 -27.75 1 86.31 6 ASP B C 1
ATOM 2180 O O . ASP B 1 6 ? -3.363 -47.438 -27.516 1 86.31 6 ASP B O 1
ATOM 2184 N N . LEU B 1 7 ? -5.457 -46.969 -28 1 87.31 7 LEU B N 1
ATOM 2185 C CA . LEU B 1 7 ? -5.195 -45.531 -28.031 1 87.31 7 LEU B CA 1
ATOM 2186 C C . LEU B 1 7 ? -4.77 -45.031 -26.656 1 87.31 7 LEU B C 1
ATOM 2188 O O . LEU B 1 7 ? -3.828 -44.25 -26.547 1 87.31 7 LEU B O 1
ATOM 2192 N N . VAL B 1 8 ? -5.379 -45.438 -25.641 1 87.38 8 VAL B N 1
ATOM 2193 C CA . VAL B 1 8 ? -5.102 -45.031 -24.266 1 87.38 8 VAL B CA 1
ATOM 2194 C C . VAL B 1 8 ? -3.699 -45.469 -23.859 1 87.38 8 VAL B C 1
ATOM 2196 O O . VAL B 1 8 ? -2.957 -44.75 -23.219 1 87.38 8 VAL B O 1
ATOM 2199 N N . LYS B 1 9 ? -3.408 -46.688 -24.234 1 89.94 9 LYS B N 1
ATOM 2200 C CA . LYS B 1 9 ? -2.076 -47.219 -23.953 1 89.94 9 LYS B CA 1
ATOM 2201 C C . LYS B 1 9 ? -1 -46.375 -24.656 1 89.94 9 LYS B C 1
ATOM 2203 O O . LYS B 1 9 ? 0.025 -46.062 -24.062 1 89.94 9 LYS B O 1
ATOM 2208 N N . SER B 1 10 ? -1.285 -46.094 -25.922 1 91.62 10 SER B N 1
ATOM 2209 C CA . SER B 1 10 ? -0.351 -45.281 -26.688 1 91.62 10 SER B CA 1
ATOM 2210 C C . SER B 1 10 ? -0.181 -43.906 -26.047 1 91.62 10 SER B C 1
ATOM 2212 O O . SER B 1 10 ? 0.926 -43.344 -26.016 1 91.62 10 SER B O 1
ATOM 2214 N N . LEU B 1 11 ? -1.244 -43.375 -25.625 1 93.25 11 LEU B N 1
ATOM 2215 C CA . LEU B 1 11 ? -1.216 -42.062 -24.984 1 93.25 11 LEU B CA 1
ATOM 2216 C C . LEU B 1 11 ? -0.355 -42.094 -23.719 1 93.25 11 LEU B C 1
ATOM 2218 O O . LEU B 1 11 ? 0.476 -41.188 -23.516 1 93.25 11 LEU B O 1
ATOM 2222 N N . SER B 1 12 ? -0.521 -43.062 -22.875 1 92.19 12 SER B N 1
ATOM 2223 C CA . SER B 1 12 ? 0.237 -43.219 -21.641 1 92.19 12 SER B CA 1
ATOM 2224 C C . SER B 1 12 ? 1.732 -43.312 -21.922 1 92.19 12 SER B C 1
ATOM 2226 O O . SER B 1 12 ? 2.547 -42.719 -21.219 1 92.19 12 SER B O 1
ATOM 2228 N N . VAL B 1 13 ? 2.031 -44.094 -22.938 1 93.25 13 VAL B N 1
ATOM 2229 C CA . VAL B 1 13 ? 3.428 -44.312 -23.312 1 93.25 13 VAL B CA 1
ATOM 2230 C C . VAL B 1 13 ? 4.035 -43 -23.781 1 93.25 13 VAL B C 1
ATOM 2232 O O . VAL B 1 13 ? 5.141 -42.625 -23.375 1 93.25 13 VAL B O 1
ATOM 2235 N N . ALA B 1 14 ? 3.287 -42.344 -24.641 1 93.81 14 ALA B N 1
ATOM 2236 C CA . ALA B 1 14 ? 3.758 -41.062 -25.156 1 93.81 14 ALA B CA 1
ATOM 2237 C C . ALA B 1 14 ? 3.953 -40.062 -24.016 1 93.81 14 ALA B C 1
ATOM 2239 O O . ALA B 1 14 ? 4.926 -39.281 -24.016 1 93.81 14 ALA B O 1
ATOM 2240 N N . PHE B 1 15 ? 3.092 -40.031 -23.094 1 93.38 15 PHE B N 1
ATOM 2241 C CA . PHE B 1 15 ? 3.154 -39.094 -21.969 1 93.38 15 PHE B CA 1
ATOM 2242 C C . PHE B 1 15 ? 4.355 -39.406 -21.078 1 93.38 15 PHE B C 1
ATOM 2244 O O . PHE B 1 15 ? 5.066 -38.5 -20.656 1 93.38 15 PHE B O 1
ATOM 2251 N N . ASP B 1 16 ? 4.562 -40.656 -20.781 1 92.62 16 ASP B N 1
ATOM 2252 C CA . ASP B 1 16 ? 5.699 -41.094 -19.969 1 92.62 16 ASP B CA 1
ATOM 2253 C C . ASP B 1 16 ? 7.023 -40.719 -20.625 1 92.62 16 ASP B C 1
ATOM 2255 O O . ASP B 1 16 ? 8.008 -40.438 -19.938 1 92.62 16 ASP B O 1
ATOM 2259 N N . ALA B 1 17 ? 6.953 -40.688 -21.938 1 94 17 ALA B N 1
ATOM 2260 C CA . ALA B 1 17 ? 8.141 -40.312 -22.719 1 94 17 ALA B CA 1
ATOM 2261 C C . ALA B 1 17 ? 8.242 -38.812 -22.875 1 94 17 ALA B C 1
ATOM 2263 O O . ALA B 1 17 ? 9.156 -38.312 -23.531 1 94 17 ALA B O 1
ATOM 2264 N N . LYS B 1 18 ? 7.305 -38.125 -22.391 1 92.56 18 LYS B N 1
ATOM 2265 C CA . LYS B 1 18 ? 7.242 -36.688 -22.438 1 92.56 18 LYS B CA 1
ATOM 2266 C C . LYS B 1 18 ? 7.145 -36.188 -23.875 1 92.56 18 LYS B C 1
ATOM 2268 O O . LYS B 1 18 ? 7.719 -35.156 -24.219 1 92.56 18 LYS B O 1
ATOM 2273 N N . ASP B 1 19 ? 6.605 -37.031 -24.688 1 94.81 19 ASP B N 1
ATOM 2274 C CA . ASP B 1 19 ? 6.301 -36.625 -26.062 1 94.81 19 ASP B CA 1
ATOM 2275 C C . ASP B 1 19 ? 4.926 -36 -26.156 1 94.81 19 ASP B C 1
ATOM 2277 O O . ASP B 1 19 ? 3.967 -36.625 -26.625 1 94.81 19 ASP B O 1
ATOM 2281 N N . TYR B 1 20 ? 4.871 -34.75 -25.875 1 93.5 20 TYR B N 1
ATOM 2282 C CA . TYR B 1 20 ? 3.6 -34.062 -25.719 1 93.5 20 TYR B CA 1
ATOM 2283 C C . TYR B 1 20 ? 2.945 -33.812 -27.078 1 93.5 20 TYR B C 1
ATOM 2285 O O . TYR B 1 20 ? 1.718 -33.781 -27.188 1 93.5 20 TYR B O 1
ATOM 2293 N N . GLU B 1 21 ? 3.686 -33.719 -28.078 1 94.06 21 GLU B N 1
ATOM 2294 C CA . GLU B 1 21 ? 3.129 -33.562 -29.422 1 94.06 21 GLU B CA 1
ATOM 2295 C C . GLU B 1 21 ? 2.328 -34.781 -29.844 1 94.06 21 GLU B C 1
ATOM 2297 O O . GLU B 1 21 ? 1.216 -34.656 -30.359 1 94.06 21 GLU B O 1
ATOM 2302 N N . SER B 1 22 ? 2.928 -35.875 -29.594 1 94.69 22 SER B N 1
ATOM 2303 C CA . SER B 1 22 ? 2.219 -37.125 -29.906 1 94.69 22 SER B CA 1
ATOM 2304 C C . SER B 1 22 ? 0.971 -37.281 -29.047 1 94.69 22 SER B C 1
ATOM 2306 O O . SER B 1 22 ? -0.061 -37.75 -29.516 1 94.69 22 SER B O 1
ATOM 2308 N N . CYS B 1 23 ? 1.131 -36.875 -27.812 1 95.06 23 CYS B N 1
ATOM 2309 C CA . CYS B 1 23 ? -0.02 -36.938 -26.922 1 95.06 23 CYS B CA 1
ATOM 2310 C C . CYS B 1 23 ? -1.177 -36.125 -27.453 1 95.06 23 CYS B C 1
ATOM 2312 O O . CYS B 1 23 ? -2.32 -36.562 -27.484 1 95.06 23 CYS B O 1
ATOM 2314 N N . LYS B 1 24 ? -0.919 -34.969 -27.953 1 93.31 24 LYS B N 1
ATOM 2315 C CA . LYS B 1 24 ? -1.94 -34.062 -28.453 1 93.31 24 LYS B CA 1
ATOM 2316 C C . LYS B 1 24 ? -2.689 -34.656 -29.641 1 93.31 24 LYS B C 1
ATOM 2318 O O . LYS B 1 24 ? -3.91 -34.531 -29.734 1 93.31 24 LYS B O 1
ATOM 2323 N N . LYS B 1 25 ? -1.961 -35.344 -30.391 1 92.75 25 LYS B N 1
ATOM 2324 C CA . LYS B 1 25 ? -2.547 -35.969 -31.562 1 92.75 25 LYS B CA 1
ATOM 2325 C C . LYS B 1 25 ? -3.469 -37.125 -31.172 1 92.75 25 LYS B C 1
ATOM 2327 O O . LYS B 1 25 ? -4.496 -37.344 -31.828 1 92.75 25 LYS B O 1
ATOM 2332 N N . LEU B 1 26 ? -3.078 -37.75 -30.156 1 93.56 26 LEU B N 1
ATOM 2333 C CA . LEU B 1 26 ? -3.826 -38.938 -29.719 1 93.56 26 LEU B CA 1
ATOM 2334 C C . LEU B 1 26 ? -5.047 -38.531 -28.906 1 93.56 26 LEU B C 1
ATOM 2336 O O . LEU B 1 26 ? -6.039 -39.25 -28.859 1 93.56 26 LEU B O 1
ATOM 2340 N N . LEU B 1 27 ? -5.027 -37.312 -28.297 1 93.19 27 LEU B N 1
ATOM 2341 C CA . LEU B 1 27 ? -6.055 -36.906 -27.359 1 93.19 27 LEU B CA 1
ATOM 2342 C C . LEU B 1 27 ? -7.367 -36.594 -28.078 1 93.19 27 LEU B C 1
ATOM 2344 O O . LEU B 1 27 ? -8.445 -36.938 -27.578 1 93.19 27 LEU B O 1
ATOM 2348 N N . THR B 1 28 ? -7.297 -36.062 -29.234 1 89.5 28 THR B N 1
ATOM 2349 C CA . THR B 1 28 ? -8.5 -35.688 -29.984 1 89.5 28 THR B CA 1
ATOM 2350 C C . THR B 1 28 ? -9.328 -36.906 -30.344 1 89.5 28 THR B C 1
ATOM 2352 O O . THR B 1 28 ? -10.508 -37 -29.984 1 89.5 28 THR B O 1
ATOM 2355 N N . PRO B 1 29 ? -8.719 -37.844 -30.984 1 89.75 29 PRO B N 1
ATOM 2356 C CA . PRO B 1 29 ? -9.484 -39.062 -31.297 1 89.75 29 PRO B CA 1
ATOM 2357 C C . PRO B 1 29 ? -9.977 -39.781 -30.047 1 89.75 29 PRO B C 1
ATOM 2359 O O . PRO B 1 29 ? -11.078 -40.344 -30.047 1 89.75 29 PRO B O 1
ATOM 2362 N N . ILE B 1 30 ? -9.203 -39.781 -29.031 1 91 30 ILE B N 1
ATOM 2363 C CA . ILE B 1 30 ? -9.586 -40.469 -27.797 1 91 30 ILE B CA 1
ATOM 2364 C C . ILE B 1 30 ? -10.812 -39.781 -27.188 1 91 30 ILE B C 1
ATOM 2366 O O . ILE B 1 30 ? -11.758 -40.438 -26.766 1 91 30 ILE B O 1
ATOM 2370 N N . LYS B 1 31 ? -10.781 -38.438 -27.172 1 88.81 31 LYS B N 1
ATOM 2371 C CA . LYS B 1 31 ? -11.906 -37.688 -26.641 1 88.81 31 LYS B CA 1
ATOM 2372 C C . LYS B 1 31 ? -13.188 -37.969 -27.406 1 88.81 31 LYS B C 1
ATOM 2374 O O . LYS B 1 31 ? -14.258 -38.125 -26.812 1 88.81 31 LYS B O 1
ATOM 2379 N N . ILE B 1 32 ? -13.062 -38.062 -28.672 1 87 32 ILE B N 1
ATOM 2380 C CA . ILE B 1 32 ? -14.203 -38.344 -29.531 1 87 32 ILE B CA 1
ATOM 2381 C C . ILE B 1 32 ? -14.773 -39.719 -29.203 1 87 32 ILE B C 1
ATOM 2383 O O . ILE B 1 32 ? -15.992 -39.906 -29.078 1 87 32 ILE B O 1
ATOM 2387 N N . GLU B 1 33 ? -13.891 -40.656 -29.047 1 86.44 33 GLU B N 1
ATOM 2388 C CA . GLU B 1 33 ? -14.32 -42.031 -28.734 1 86.44 33 GLU B CA 1
ATOM 2389 C C . GLU B 1 33 ? -15 -42.094 -27.375 1 86.44 33 GLU B C 1
ATOM 2391 O O . GLU B 1 33 ? -15.984 -42.812 -27.188 1 86.44 33 GLU B O 1
ATOM 2396 N N . LEU B 1 34 ? -14.484 -41.312 -26.422 1 87.19 34 LEU B N 1
ATOM 2397 C CA . LEU B 1 34 ? -15.07 -41.281 -25.094 1 87.19 34 LEU B CA 1
ATOM 2398 C C . LEU B 1 34 ? -16.453 -40.656 -25.125 1 87.19 34 LEU B C 1
ATOM 2400 O O . LEU B 1 34 ? -17.375 -41.125 -24.453 1 87.19 34 LEU B O 1
ATOM 2404 N N . LEU B 1 35 ? -16.641 -39.656 -25.891 1 86 35 LEU B N 1
ATOM 2405 C CA . LEU B 1 35 ? -17.922 -38.969 -26.031 1 86 35 LEU B CA 1
ATOM 2406 C C . LEU B 1 35 ? -18.953 -39.906 -26.672 1 86 35 LEU B C 1
ATOM 2408 O O . LEU B 1 35 ? -20.109 -39.938 -26.234 1 86 35 LEU B O 1
ATOM 2412 N N . LYS B 1 36 ? -18.547 -40.594 -27.672 1 84.25 36 LYS B N 1
ATOM 2413 C CA . LYS B 1 36 ? -19.422 -41.531 -28.375 1 84.25 36 LYS B CA 1
ATOM 2414 C C . LYS B 1 36 ? -19.938 -42.625 -27.438 1 84.25 36 LYS B C 1
ATOM 2416 O O . LYS B 1 36 ? -21.078 -43.062 -27.562 1 84.25 36 LYS B O 1
ATOM 2421 N N . ASN B 1 37 ? -19.109 -43 -26.531 1 82.31 37 ASN B N 1
ATOM 2422 C CA . ASN B 1 37 ? -19.453 -44.094 -25.625 1 82.31 37 ASN B CA 1
ATOM 2423 C C . ASN B 1 37 ? -20.094 -43.562 -24.344 1 82.31 37 ASN B C 1
ATOM 2425 O O . ASN B 1 37 ? -20.359 -44.344 -23.422 1 82.31 37 ASN B O 1
ATOM 2429 N N . ASN B 1 38 ? -20.375 -42.25 -24.25 1 80 38 ASN B N 1
ATOM 2430 C CA . ASN B 1 38 ? -21.047 -41.594 -23.141 1 80 38 ASN B CA 1
ATOM 2431 C C . ASN B 1 38 ? -20.297 -41.812 -21.828 1 80 38 ASN B C 1
ATOM 2433 O O . ASN B 1 38 ? -20.922 -42.062 -20.797 1 80 38 ASN B O 1
ATOM 2437 N N . VAL B 1 39 ? -19 -41.906 -21.875 1 82.19 39 VAL B N 1
ATOM 2438 C CA . VAL B 1 39 ? -18.188 -42.094 -20.672 1 82.19 39 VAL B CA 1
ATOM 2439 C C . VAL B 1 39 ? -17.266 -40.906 -20.469 1 82.19 39 VAL B C 1
ATOM 2441 O O . VAL B 1 39 ? -16.188 -41.031 -19.875 1 82.19 39 VAL B O 1
ATOM 2444 N N . PHE B 1 40 ? -17.734 -39.844 -20.984 1 82.06 40 PHE B N 1
ATOM 2445 C CA . PHE B 1 40 ? -16.906 -38.656 -20.906 1 82.06 40 PHE B CA 1
ATOM 2446 C C . PHE B 1 40 ? -17.219 -37.844 -19.656 1 82.06 40 PHE B C 1
ATOM 2448 O O . PHE B 1 40 ? -16.312 -37.375 -18.969 1 82.06 40 PHE B O 1
ATOM 2455 N N . LEU B 1 41 ? -18.484 -37.812 -19.281 1 81.75 41 LEU B N 1
ATOM 2456 C CA . LEU B 1 41 ? -18.906 -37.125 -18.078 1 81.75 41 LEU B CA 1
ATOM 2457 C C . LEU B 1 41 ? -19.688 -38.031 -17.141 1 81.75 41 LEU B C 1
ATOM 2459 O O . LEU B 1 41 ? -20.469 -38.875 -17.594 1 81.75 41 LEU B O 1
ATOM 2463 N N . PRO B 1 42 ? -19.375 -37.875 -15.914 1 82.44 42 PRO B N 1
ATOM 2464 C CA . PRO B 1 42 ? -20.062 -38.75 -14.961 1 82.44 42 PRO B CA 1
ATOM 2465 C C . PRO B 1 42 ? -21.562 -38.469 -14.883 1 82.44 42 PRO B C 1
ATOM 2467 O O . PRO B 1 42 ? -21.984 -37.312 -14.93 1 82.44 42 PRO B O 1
ATOM 2470 N N . ASP B 1 43 ? -22.25 -39.5 -14.977 1 77.38 43 ASP B N 1
ATOM 2471 C CA . ASP B 1 43 ? -23.672 -39.5 -14.672 1 77.38 43 ASP B CA 1
ATOM 2472 C C . ASP B 1 43 ? -23.938 -39.875 -13.227 1 77.38 43 ASP B C 1
ATOM 2474 O O . ASP B 1 43 ? -23.703 -41.031 -12.836 1 77.38 43 ASP B O 1
ATOM 2478 N N . PRO B 1 44 ? -24.438 -38.938 -12.414 1 76.5 44 PRO B N 1
ATOM 2479 C CA . PRO B 1 44 ? -24.609 -39.219 -10.992 1 76.5 44 PRO B CA 1
ATOM 2480 C C . PRO B 1 44 ? -25.562 -40.406 -10.734 1 76.5 44 PRO B C 1
ATOM 2482 O O . PRO B 1 44 ? -25.5 -41.031 -9.68 1 76.5 44 PRO B O 1
ATOM 2485 N N . ASN B 1 45 ? -26.359 -40.656 -11.703 1 78.69 45 ASN B N 1
ATOM 2486 C CA . ASN B 1 45 ? -27.391 -41.688 -11.492 1 78.69 45 ASN B CA 1
ATOM 2487 C C . ASN B 1 45 ? -26.891 -43.062 -11.875 1 78.69 45 ASN B C 1
ATOM 2489 O O . ASN B 1 45 ? -27.562 -44.062 -11.586 1 78.69 45 ASN B O 1
ATOM 2493 N N . ASN B 1 46 ? -25.844 -43.188 -12.508 1 80.56 46 ASN B N 1
ATOM 2494 C CA . ASN B 1 46 ? -25.297 -44.469 -12.93 1 80.56 46 ASN B CA 1
ATOM 2495 C C . ASN B 1 46 ? -24.188 -44.938 -11.992 1 80.56 46 ASN B C 1
ATOM 2497 O O . ASN B 1 46 ? -23.109 -44.344 -11.953 1 80.56 46 ASN B O 1
ATOM 2501 N N . GLN B 1 47 ? -24.422 -45.969 -11.242 1 79.25 47 GLN B N 1
ATOM 2502 C CA . GLN B 1 47 ? -23.469 -46.438 -10.258 1 79.25 47 GLN B CA 1
ATOM 2503 C C . GLN B 1 47 ? -22.891 -47.812 -10.648 1 79.25 47 GLN B C 1
ATOM 2505 O O . GLN B 1 47 ? -22.281 -48.5 -9.828 1 79.25 47 GLN B O 1
ATOM 2510 N N . ASN B 1 48 ? -23.047 -48.062 -11.898 1 86.56 48 ASN B N 1
ATOM 2511 C CA . ASN B 1 48 ? -22.5 -49.312 -12.406 1 86.56 48 ASN B CA 1
ATOM 2512 C C . ASN B 1 48 ? -20.984 -49.344 -12.336 1 86.56 48 ASN B C 1
ATOM 2514 O O . ASN B 1 48 ? -20.328 -48.375 -12.719 1 86.56 48 ASN B O 1
ATOM 2518 N N . GLU B 1 49 ? -20.469 -50.406 -11.867 1 86.19 49 GLU B N 1
ATOM 2519 C CA . GLU B 1 49 ? -19.031 -50.531 -11.625 1 86.19 49 GLU B CA 1
ATOM 2520 C C . GLU B 1 49 ? -18.25 -50.375 -12.922 1 86.19 49 GLU B C 1
ATOM 2522 O O . GLU B 1 49 ? -17.172 -49.75 -12.938 1 86.19 49 GLU B O 1
ATOM 2527 N N . VAL B 1 50 ? -18.734 -51.094 -13.898 1 85.06 50 VAL B N 1
ATOM 2528 C CA . VAL B 1 50 ? -18.062 -51.031 -15.195 1 85.06 50 VAL B CA 1
ATOM 2529 C C . VAL B 1 50 ? -18.047 -49.594 -15.695 1 85.06 50 VAL B C 1
ATOM 2531 O O . VAL B 1 50 ? -17.031 -49.125 -16.203 1 85.06 50 VAL B O 1
ATOM 2534 N N . TYR B 1 51 ? -19.156 -48.969 -15.484 1 86.75 51 TYR B N 1
ATOM 2535 C CA . TYR B 1 51 ? -19.297 -47.594 -15.875 1 86.75 51 TYR B CA 1
ATOM 2536 C C . TYR B 1 51 ? -18.312 -46.719 -15.094 1 86.75 51 TYR B C 1
ATOM 2538 O O . TYR B 1 51 ? -17.625 -45.875 -15.68 1 86.75 51 TYR B O 1
ATOM 2546 N N . ILE B 1 52 ? -18.234 -46.906 -13.859 1 87.38 52 ILE B N 1
ATOM 2547 C CA . ILE B 1 52 ? -17.359 -46.125 -12.992 1 87.38 52 ILE B CA 1
ATOM 2548 C C . ILE B 1 52 ? -15.898 -46.375 -13.375 1 87.38 52 ILE B C 1
ATOM 2550 O O . ILE B 1 52 ? -15.094 -45.438 -13.359 1 87.38 52 ILE B O 1
ATOM 2554 N N . ASN B 1 53 ? -15.586 -47.531 -13.711 1 86.69 53 ASN B N 1
ATOM 2555 C CA . ASN B 1 53 ? -14.227 -47.875 -14.141 1 86.69 53 ASN B CA 1
ATOM 2556 C C . ASN B 1 53 ? -13.875 -47.156 -15.453 1 86.69 53 ASN B C 1
ATOM 2558 O O . ASN B 1 53 ? -12.75 -46.688 -15.617 1 86.69 53 ASN B O 1
ATOM 2562 N N . ASP B 1 54 ? -14.836 -47.219 -16.328 1 87.19 54 ASP B N 1
ATOM 2563 C CA . ASP B 1 54 ? -14.633 -46.5 -17.594 1 87.19 54 ASP B CA 1
ATOM 2564 C C . ASP B 1 54 ? -14.43 -45 -17.344 1 87.19 54 ASP B C 1
ATOM 2566 O O . ASP B 1 54 ? -13.578 -44.406 -18 1 87.19 54 ASP B O 1
ATOM 2570 N N . LEU B 1 55 ? -15.164 -44.531 -16.391 1 90.31 55 LEU B N 1
ATOM 2571 C CA . LEU B 1 55 ? -15.047 -43.125 -16.047 1 90.31 55 LEU B CA 1
ATOM 2572 C C . LEU B 1 55 ? -13.68 -42.812 -15.445 1 90.31 55 LEU B C 1
ATOM 2574 O O . LEU B 1 55 ? -13.109 -41.75 -15.68 1 90.31 55 LEU B O 1
ATOM 2578 N N . ASN B 1 56 ? -13.203 -43.719 -14.742 1 90.25 56 ASN B N 1
ATOM 2579 C CA . ASN B 1 56 ? -11.883 -43.531 -14.148 1 90.25 56 ASN B CA 1
ATOM 2580 C C . ASN B 1 56 ? -10.797 -43.469 -15.219 1 90.25 56 ASN B C 1
ATOM 2582 O O . ASN B 1 56 ? -9.836 -42.688 -15.078 1 90.25 56 ASN B O 1
ATOM 2586 N N . ILE B 1 57 ? -10.953 -44.281 -16.203 1 88.75 57 ILE B N 1
ATOM 2587 C CA . ILE B 1 57 ? -10.023 -44.25 -17.328 1 88.75 57 ILE B CA 1
ATOM 2588 C C . ILE B 1 57 ? -10.141 -42.906 -18.031 1 88.75 57 ILE B C 1
ATOM 2590 O O . ILE B 1 57 ? -9.133 -42.281 -18.391 1 88.75 57 ILE B O 1
ATOM 2594 N N . SER B 1 58 ? -11.367 -42.438 -18.25 1 92.19 58 SER B N 1
ATOM 2595 C CA . SER B 1 58 ? -11.602 -41.156 -18.859 1 92.19 58 SER B CA 1
ATOM 2596 C C . SER B 1 58 ? -10.953 -40.031 -18.047 1 92.19 58 SER B C 1
ATOM 2598 O O . SER B 1 58 ? -10.344 -39.125 -18.594 1 92.19 58 SER B O 1
ATOM 2600 N N . LYS B 1 59 ? -11.133 -40.094 -16.734 1 93.81 59 LYS B N 1
ATOM 2601 C CA . LYS B 1 59 ? -10.516 -39.125 -15.836 1 93.81 59 LYS B CA 1
ATOM 2602 C C . LYS B 1 59 ? -9.008 -39.062 -16.047 1 93.81 59 LYS B C 1
ATOM 2604 O O . LYS B 1 59 ? -8.438 -37.969 -16.172 1 93.81 59 LYS B O 1
ATOM 2609 N N . LYS B 1 60 ? -8.383 -40.188 -16.141 1 92.88 60 LYS B N 1
ATOM 2610 C CA . LYS B 1 60 ? -6.938 -40.25 -16.344 1 92.88 60 LYS B CA 1
ATOM 2611 C C . LYS B 1 60 ? -6.539 -39.594 -17.672 1 92.88 60 LYS B C 1
ATOM 2613 O O . LYS B 1 60 ? -5.512 -38.938 -17.766 1 92.88 60 LYS B O 1
ATOM 2618 N N . ILE B 1 61 ? -7.32 -39.875 -18.656 1 93.44 61 ILE B N 1
ATOM 2619 C CA . ILE B 1 61 ? -7.066 -39.312 -19.969 1 93.44 61 ILE B CA 1
ATOM 2620 C C . ILE B 1 61 ? -7.172 -37.781 -19.906 1 93.44 61 ILE B C 1
ATOM 2622 O O . ILE B 1 61 ? -6.328 -37.062 -20.453 1 93.44 61 ILE B O 1
ATOM 2626 N N . LEU B 1 62 ? -8.18 -37.312 -19.266 1 95 62 LEU B N 1
ATOM 2627 C CA . LEU B 1 62 ? -8.367 -35.875 -19.125 1 95 62 LEU B CA 1
ATOM 2628 C C . LEU B 1 62 ? -7.211 -35.25 -18.344 1 95 62 LEU B C 1
ATOM 2630 O O . LEU B 1 62 ? -6.762 -34.156 -18.656 1 95 62 LEU B O 1
ATOM 2634 N N . GLU B 1 63 ? -6.738 -35.938 -17.312 1 96.38 63 GLU B N 1
ATOM 2635 C CA . GLU B 1 63 ? -5.598 -35.469 -16.531 1 96.38 63 GLU B CA 1
ATOM 2636 C C . GLU B 1 63 ? -4.352 -35.312 -17.391 1 96.38 63 GLU B C 1
ATOM 2638 O O . GLU B 1 63 ? -3.623 -34.344 -17.297 1 96.38 63 GLU B O 1
ATOM 2643 N N . ILE B 1 64 ? -4.156 -36.344 -18.203 1 95.62 64 ILE B N 1
ATOM 2644 C CA . ILE B 1 64 ? -3.021 -36.312 -19.125 1 95.62 64 ILE B CA 1
ATOM 2645 C C . ILE B 1 64 ? -3.168 -35.125 -20.062 1 95.62 64 ILE B C 1
ATOM 2647 O O . ILE B 1 64 ? -2.201 -34.406 -20.312 1 95.62 64 ILE B O 1
ATOM 2651 N N . GLY B 1 65 ? -4.352 -34.969 -20.594 1 96 65 GLY B N 1
ATOM 2652 C CA . GLY B 1 65 ? -4.602 -33.812 -21.453 1 96 65 GLY B CA 1
ATOM 2653 C C . GLY B 1 65 ? -4.281 -32.5 -20.781 1 96 65 GLY B C 1
ATOM 2654 O O . GLY B 1 65 ? -3.658 -31.609 -21.406 1 96 65 GLY B O 1
ATOM 2655 N N . ALA B 1 66 ? -4.691 -32.281 -19.547 1 96.81 66 ALA B N 1
ATOM 2656 C CA . ALA B 1 66 ? -4.422 -31.078 -18.781 1 96.81 66 ALA B CA 1
ATOM 2657 C C . ALA B 1 66 ? -2.92 -30.859 -18.609 1 96.81 66 ALA B C 1
ATOM 2659 O O . ALA B 1 66 ? -2.412 -29.766 -18.828 1 96.81 66 ALA B O 1
ATOM 2660 N N . LEU B 1 67 ? -2.225 -31.891 -18.25 1 96.25 67 LEU B N 1
ATOM 2661 C CA . LEU B 1 67 ? -0.79 -31.797 -18 1 96.25 67 LEU B CA 1
ATOM 2662 C C . LEU B 1 67 ? -0.027 -31.516 -19.281 1 96.25 67 LEU B C 1
ATOM 2664 O O . LEU B 1 67 ? 0.934 -30.734 -19.281 1 96.25 67 LEU B O 1
ATOM 2668 N N . VAL B 1 68 ? -0.492 -32.156 -20.359 1 95.62 68 VAL B N 1
ATOM 2669 C CA . VAL B 1 68 ? 0.11 -31.875 -21.656 1 95.62 68 VAL B CA 1
ATOM 2670 C C . VAL B 1 68 ? -0.099 -30.422 -22.031 1 95.62 68 VAL B C 1
ATOM 2672 O O . VAL B 1 68 ? 0.82 -29.766 -22.531 1 95.62 68 VAL B O 1
ATOM 2675 N N . SER B 1 69 ? -1.25 -29.906 -21.781 1 95.69 69 SER B N 1
ATOM 2676 C CA . SER B 1 69 ? -1.583 -28.531 -22.094 1 95.69 69 SER B CA 1
ATOM 2677 C C . SER B 1 69 ? -0.688 -27.562 -21.344 1 95.69 69 SER B C 1
ATOM 2679 O O . SER B 1 69 ? -0.214 -26.562 -21.906 1 95.69 69 SER B O 1
ATOM 2681 N N . ILE B 1 70 ? -0.424 -27.797 -20.078 1 95.06 70 ILE B N 1
ATOM 2682 C CA . ILE B 1 70 ? 0.403 -26.922 -19.25 1 95.06 70 ILE B CA 1
ATOM 2683 C C . ILE B 1 70 ? 1.845 -26.953 -19.75 1 95.06 70 ILE B C 1
ATOM 2685 O O . ILE B 1 70 ? 2.488 -25.906 -19.859 1 95.06 70 ILE B O 1
ATOM 2689 N N . ASN B 1 71 ? 2.289 -28.172 -20.078 1 93.06 71 ASN B N 1
ATOM 2690 C CA . ASN B 1 71 ? 3.666 -28.328 -20.531 1 93.06 71 ASN B CA 1
ATOM 2691 C C . ASN B 1 71 ? 3.871 -27.703 -21.922 1 93.06 71 ASN B C 1
ATOM 2693 O O . ASN B 1 71 ? 4.988 -27.328 -22.266 1 93.06 71 ASN B O 1
ATOM 2697 N N . SER B 1 72 ? 2.787 -27.641 -22.609 1 92.88 72 SER B N 1
ATOM 2698 C CA . SER B 1 72 ? 2.842 -27.016 -23.922 1 92.88 72 SER B CA 1
ATOM 2699 C C . SER B 1 72 ? 2.471 -25.547 -23.859 1 92.88 72 SER B C 1
ATOM 2701 O O . SER B 1 72 ? 2.322 -24.891 -24.891 1 92.88 72 SER B O 1
ATOM 2703 N N . LEU B 1 73 ? 2.195 -25.016 -22.688 1 92.5 73 LEU B N 1
ATOM 2704 C CA . LEU B 1 73 ? 1.891 -23.609 -22.406 1 92.5 73 LEU B CA 1
ATOM 2705 C C . LEU B 1 73 ? 0.593 -23.188 -23.094 1 92.5 73 LEU B C 1
ATOM 2707 O O . LEU B 1 73 ? 0.486 -22.078 -23.594 1 92.5 73 LEU B O 1
ATOM 2711 N N . GLU B 1 74 ? -0.276 -24.125 -23.188 1 94.81 74 GLU B N 1
ATOM 2712 C CA . GLU B 1 74 ? -1.617 -23.859 -23.703 1 94.81 74 GLU B CA 1
ATOM 2713 C C . GLU B 1 74 ? -2.635 -23.75 -22.562 1 94.81 74 GLU B C 1
ATOM 2715 O O . GLU B 1 74 ? -3.361 -24.703 -22.281 1 94.81 74 GLU B O 1
ATOM 2720 N N . LEU B 1 75 ? -2.762 -22.609 -22.016 1 93.94 75 LEU B N 1
ATOM 2721 C CA . LEU B 1 75 ? -3.508 -22.391 -20.781 1 93.94 75 LEU B CA 1
ATOM 2722 C C . LEU B 1 75 ? -5.008 -22.547 -21.016 1 93.94 75 LEU B C 1
ATOM 2724 O O . LEU B 1 75 ? -5.73 -23.047 -20.141 1 93.94 75 LEU B O 1
ATOM 2728 N N . GLU B 1 76 ? -5.48 -22.141 -22.188 1 94.62 76 GLU B N 1
ATOM 2729 C CA . GLU B 1 76 ? -6.898 -22.297 -22.5 1 94.62 76 GLU B CA 1
ATOM 2730 C C . GLU B 1 76 ? -7.297 -23.766 -22.578 1 94.62 76 GLU B C 1
ATOM 2732 O O . GLU B 1 76 ? -8.344 -24.156 -22.047 1 94.62 76 GLU B O 1
ATOM 2737 N N . SER B 1 77 ? -6.445 -24.469 -23.234 1 95.12 77 SER B N 1
ATOM 2738 C CA . SER B 1 77 ? -6.68 -25.906 -23.312 1 95.12 77 SER B CA 1
ATOM 2739 C C . SER B 1 77 ? -6.691 -26.531 -21.938 1 95.12 77 SER B C 1
ATOM 2741 O O . SER B 1 77 ? -7.535 -27.391 -21.641 1 95.12 77 SER B O 1
ATOM 2743 N N . PHE B 1 78 ? -5.75 -26.172 -21.125 1 97.06 78 PHE B N 1
ATOM 2744 C CA . PHE B 1 78 ? -5.711 -26.656 -19.75 1 97.06 78 PHE B CA 1
ATOM 2745 C C . PHE B 1 78 ? -7.027 -26.375 -19.031 1 97.06 78 PHE B C 1
ATOM 2747 O O . PHE B 1 78 ? -7.594 -27.25 -18.391 1 97.06 78 PHE B O 1
ATOM 2754 N N . GLN B 1 79 ? -7.504 -25.141 -19.172 1 95.75 79 GLN B N 1
ATOM 2755 C CA . GLN B 1 79 ? -8.734 -24.75 -18.516 1 95.75 79 GLN B CA 1
ATOM 2756 C C . GLN B 1 79 ? -9.906 -25.609 -18.953 1 95.75 79 GLN B C 1
ATOM 2758 O O . GLN B 1 79 ? -10.742 -26 -18.125 1 95.75 79 GLN B O 1
ATOM 2763 N N . ASN B 1 80 ? -9.945 -25.906 -20.172 1 94.81 80 ASN B N 1
ATOM 2764 C CA . ASN B 1 80 ? -11.008 -26.766 -20.688 1 94.81 80 ASN B CA 1
ATOM 2765 C C . ASN B 1 80 ? -10.969 -28.141 -20.062 1 94.81 80 ASN B C 1
ATOM 2767 O O . ASN B 1 80 ? -12 -28.656 -19.625 1 94.81 80 ASN B O 1
ATOM 2771 N N . TYR B 1 81 ? -9.805 -28.688 -20.062 1 95.75 81 TYR B N 1
ATOM 2772 C CA . TYR B 1 81 ? -9.648 -29.984 -19.438 1 95.75 81 TYR B CA 1
ATOM 2773 C C . TYR B 1 81 ? -10 -29.938 -17.953 1 95.75 81 TYR B C 1
ATOM 2775 O O . TYR B 1 81 ? -10.664 -30.828 -17.438 1 95.75 81 TYR B O 1
ATOM 2783 N N . PHE B 1 82 ? -9.609 -28.875 -17.312 1 96.75 82 PHE B N 1
ATOM 2784 C CA . PHE B 1 82 ? -9.852 -28.75 -15.883 1 96.75 82 PHE B CA 1
ATOM 2785 C C . PHE B 1 82 ? -11.344 -28.625 -15.594 1 96.75 82 PHE B C 1
ATOM 2787 O O . PHE B 1 82 ? -11.844 -29.188 -14.617 1 96.75 82 PHE B O 1
ATOM 2794 N N . ASP B 1 83 ? -12.031 -27.922 -16.422 1 95.19 83 ASP B N 1
ATOM 2795 C CA . ASP B 1 83 ? -13.469 -27.766 -16.25 1 95.19 83 ASP B CA 1
ATOM 2796 C C . ASP B 1 83 ? -14.172 -29.125 -16.266 1 95.19 83 ASP B C 1
ATOM 2798 O O . ASP B 1 83 ? -15.125 -29.344 -15.508 1 95.19 83 ASP B O 1
ATOM 2802 N N . GLN B 1 84 ? -13.688 -29.906 -17.109 1 93.5 84 GLN B N 1
ATOM 2803 C CA . GLN B 1 84 ? -14.25 -31.25 -17.188 1 93.5 84 GLN B CA 1
ATOM 2804 C C . GLN B 1 84 ? -13.852 -32.094 -15.969 1 93.5 84 GLN B C 1
ATOM 2806 O O . GLN B 1 84 ? -14.68 -32.781 -15.398 1 93.5 84 GLN B O 1
ATOM 2811 N N . LEU B 1 85 ? -12.633 -31.938 -15.57 1 95.56 85 LEU B N 1
ATOM 2812 C CA . LEU B 1 85 ? -12.102 -32.719 -14.453 1 95.56 85 LEU B CA 1
ATOM 2813 C C . LEU B 1 85 ? -12.789 -32.344 -13.148 1 95.56 85 LEU B C 1
ATOM 2815 O O . LEU B 1 85 ? -12.914 -33.156 -12.242 1 95.56 85 LEU B O 1
ATOM 2819 N N . ARG B 1 86 ? -13.203 -31.156 -13.094 1 94.19 86 ARG B N 1
ATOM 2820 C CA . ARG B 1 86 ? -13.883 -30.672 -11.891 1 94.19 86 ARG B CA 1
ATOM 2821 C C . ARG B 1 86 ? -15.102 -31.531 -11.57 1 94.19 86 ARG B C 1
ATOM 2823 O O . ARG B 1 86 ? -15.391 -31.797 -10.398 1 94.19 86 ARG B O 1
ATOM 2830 N N . LEU B 1 87 ? -15.75 -31.984 -12.57 1 91.88 87 LEU B N 1
ATOM 2831 C CA . LEU B 1 87 ? -16.938 -32.812 -12.398 1 91.88 87 LEU B CA 1
ATOM 2832 C C . LEU B 1 87 ? -16.594 -34.156 -11.781 1 91.88 87 LEU B C 1
ATOM 2834 O O . LEU B 1 87 ? -17.422 -34.781 -11.102 1 91.88 87 LEU B O 1
ATOM 2838 N N . TYR B 1 88 ? -15.359 -34.625 -12.016 1 93.38 88 TYR B N 1
ATOM 2839 C CA . TYR B 1 88 ? -14.867 -35.844 -11.414 1 93.38 88 TYR B CA 1
ATOM 2840 C C . TYR B 1 88 ? -14.391 -35.594 -9.992 1 93.38 88 TYR B C 1
ATOM 2842 O O . TYR B 1 88 ? -14.828 -36.281 -9.055 1 93.38 88 TYR B O 1
ATOM 2850 N N . TYR B 1 89 ? -13.594 -34.594 -9.828 1 92.81 89 TYR B N 1
ATOM 2851 C CA . TYR B 1 89 ? -12.883 -34.344 -8.586 1 92.81 89 TYR B CA 1
ATOM 2852 C C . TYR B 1 89 ? -13.852 -33.969 -7.469 1 92.81 89 TYR B C 1
ATOM 2854 O O . TYR B 1 89 ? -13.594 -34.219 -6.293 1 92.81 89 TYR B O 1
ATOM 2862 N N . PHE B 1 90 ? -14.953 -33.406 -7.828 1 90.69 90 PHE B N 1
ATOM 2863 C CA . PHE B 1 90 ? -15.867 -32.938 -6.801 1 90.69 90 PHE B CA 1
ATOM 2864 C C . PHE B 1 90 ? -17.219 -33.656 -6.891 1 90.69 90 PHE B C 1
ATOM 2866 O O . PHE B 1 90 ? -18.25 -33.094 -6.516 1 90.69 90 PHE B O 1
ATOM 2873 N N . SER B 1 91 ? -17.094 -34.812 -7.426 1 87.12 91 SER B N 1
ATOM 2874 C CA . SER B 1 91 ? -18.25 -35.688 -7.441 1 87.12 91 SER B CA 1
ATOM 2875 C C . SER B 1 91 ? -18.469 -36.344 -6.082 1 87.12 91 SER B C 1
ATOM 2877 O O . SER B 1 91 ? -17.562 -36.375 -5.246 1 87.12 91 SER B O 1
ATOM 2879 N N . ASN B 1 92 ? -19.656 -36.906 -5.859 1 85.12 92 ASN B N 1
ATOM 2880 C CA . ASN B 1 92 ? -20 -37.594 -4.609 1 85.12 92 ASN B CA 1
ATOM 2881 C C . ASN B 1 92 ? -19.453 -39.031 -4.582 1 85.12 92 ASN B C 1
ATOM 2883 O O . ASN B 1 92 ? -19.484 -39.688 -3.541 1 85.12 92 ASN B O 1
ATOM 2887 N N . ASN B 1 93 ? -18.969 -39.438 -5.715 1 86.31 93 ASN B N 1
ATOM 2888 C CA . ASN B 1 93 ? -18.391 -40.75 -5.801 1 86.31 93 ASN B CA 1
ATOM 2889 C C . ASN B 1 93 ? -16.922 -40.75 -5.391 1 86.31 93 ASN B C 1
ATOM 2891 O O . ASN B 1 93 ? -16.094 -40.062 -6.004 1 86.31 93 ASN B O 1
ATOM 2895 N N . ASN B 1 94 ? -16.562 -41.469 -4.469 1 85 94 ASN B N 1
ATOM 2896 C CA . ASN B 1 94 ? -15.227 -41.5 -3.896 1 85 94 ASN B CA 1
ATOM 2897 C C . ASN B 1 94 ? -14.195 -42 -4.895 1 85 94 ASN B C 1
ATOM 2899 O O . ASN B 1 94 ? -13.055 -41.531 -4.91 1 85 94 ASN B O 1
ATOM 2903 N N . VAL B 1 95 ? -14.586 -43 -5.703 1 85.75 95 VAL B N 1
ATOM 2904 C CA . VAL B 1 95 ? -13.672 -43.594 -6.676 1 85.75 95 VAL B CA 1
ATOM 2905 C C . VAL B 1 95 ? -13.297 -42.531 -7.727 1 85.75 95 VAL B C 1
ATOM 2907 O O . VAL B 1 95 ? -12.141 -42.438 -8.125 1 85.75 95 VAL B O 1
ATOM 2910 N N . LEU B 1 96 ? -14.266 -41.719 -8.023 1 87.75 96 LEU B N 1
ATOM 2911 C CA . LEU B 1 96 ? -14.062 -40.719 -9.047 1 87.75 96 LEU B CA 1
ATOM 2912 C C . LEU B 1 96 ? -13.375 -39.469 -8.461 1 87.75 96 LEU B C 1
ATOM 2914 O O . LEU B 1 96 ? -12.539 -38.844 -9.117 1 87.75 96 LEU B O 1
ATOM 2918 N N . SER B 1 97 ? -13.633 -39.219 -7.234 1 89.38 97 SER B N 1
ATOM 2919 C CA . SER B 1 97 ? -13.148 -37.969 -6.633 1 89.38 97 SER B CA 1
ATOM 2920 C C . SER B 1 97 ? -11.703 -38.125 -6.168 1 89.38 97 SER B C 1
ATOM 2922 O O . SER B 1 97 ? -11.031 -37.125 -5.922 1 89.38 97 SER B O 1
ATOM 2924 N N . THR B 1 98 ? -11.258 -39.25 -6.094 1 90.19 98 THR B N 1
ATOM 2925 C CA . THR B 1 98 ? -9.898 -39.5 -5.617 1 90.19 98 THR B CA 1
ATOM 2926 C C . THR B 1 98 ? -8.93 -39.656 -6.789 1 90.19 98 THR B C 1
ATOM 2928 O O . THR B 1 98 ? -9.211 -40.375 -7.742 1 90.19 98 THR B O 1
ATOM 2931 N N . SER B 1 99 ? -7.93 -38.875 -6.766 1 92.25 99 SER B N 1
ATOM 2932 C CA . SER B 1 99 ? -6.879 -38.938 -7.777 1 92.25 99 SER B CA 1
ATOM 2933 C C . SER B 1 99 ? -5.559 -38.406 -7.238 1 92.25 99 SER B C 1
ATOM 2935 O O . SER B 1 99 ? -5.543 -37.438 -6.469 1 92.25 99 SER B O 1
ATOM 2937 N N . GLU B 1 100 ? -4.516 -39.031 -7.68 1 90.69 100 GLU B N 1
ATOM 2938 C CA . GLU B 1 100 ? -3.186 -38.594 -7.277 1 90.69 100 GLU B CA 1
ATOM 2939 C C . GLU B 1 100 ? -2.846 -37.25 -7.898 1 90.69 100 GLU B C 1
ATOM 2941 O O . GLU B 1 100 ? -1.989 -36.531 -7.387 1 90.69 100 GLU B O 1
ATOM 2946 N N . ASN B 1 101 ? -3.566 -36.906 -8.961 1 94.38 101 ASN B N 1
ATOM 2947 C CA . ASN B 1 101 ? -3.254 -35.688 -9.695 1 94.38 101 ASN B CA 1
ATOM 2948 C C . ASN B 1 101 ? -4.199 -34.531 -9.32 1 94.38 101 ASN B C 1
ATOM 2950 O O . ASN B 1 101 ? -4.012 -33.406 -9.758 1 94.38 101 ASN B O 1
ATOM 2954 N N . LYS B 1 102 ? -5.172 -34.812 -8.508 1 94.38 102 LYS B N 1
ATOM 2955 C CA . LYS B 1 102 ? -6.203 -33.844 -8.172 1 94.38 102 LYS B CA 1
ATOM 2956 C C . LYS B 1 102 ? -5.594 -32.594 -7.562 1 94.38 102 LYS B C 1
ATOM 2958 O O . LYS B 1 102 ? -5.801 -31.484 -8.07 1 94.38 102 LYS B O 1
ATOM 2963 N N . SER B 1 103 ? -4.785 -32.75 -6.512 1 93.75 103 SER B N 1
ATOM 2964 C CA . SER B 1 103 ? -4.184 -31.609 -5.82 1 93.75 103 SER B CA 1
ATOM 2965 C C . SER B 1 103 ? -3.266 -30.828 -6.75 1 93.75 103 SER B C 1
ATOM 2967 O O . SER B 1 103 ? -3.25 -29.594 -6.719 1 93.75 103 SER B O 1
ATOM 2969 N N . LYS B 1 104 ? -2.605 -31.562 -7.555 1 95.38 104 LYS B N 1
ATOM 2970 C CA . LYS B 1 104 ? -1.675 -30.938 -8.492 1 95.38 104 LYS B CA 1
ATOM 2971 C C . LYS B 1 104 ? -2.414 -30.062 -9.508 1 95.38 104 LYS B C 1
ATOM 2973 O O . LYS B 1 104 ? -2.051 -28.906 -9.719 1 95.38 104 LYS B O 1
ATOM 2978 N N . LEU B 1 105 ? -3.422 -30.625 -10.07 1 96.94 105 LEU B N 1
ATOM 2979 C CA . LEU B 1 105 ? -4.145 -29.922 -11.133 1 96.94 105 LEU B CA 1
ATOM 2980 C C . LEU B 1 105 ? -4.941 -28.75 -10.57 1 96.94 105 LEU B C 1
ATOM 2982 O O . LEU B 1 105 ? -5.043 -27.703 -11.203 1 96.94 105 LEU B O 1
ATOM 2986 N N . VAL B 1 106 ? -5.477 -28.906 -9.398 1 96.19 106 VAL B N 1
ATOM 2987 C CA . VAL B 1 106 ? -6.164 -27.812 -8.742 1 96.19 106 VAL B CA 1
ATOM 2988 C C . VAL B 1 106 ? -5.172 -26.688 -8.438 1 96.19 106 VAL B C 1
ATOM 2990 O O . VAL B 1 106 ? -5.461 -25.516 -8.68 1 96.19 106 VAL B O 1
ATOM 2993 N N . SER B 1 107 ? -4.039 -27.047 -7.918 1 96.62 107 SER B N 1
ATOM 2994 C CA . SER B 1 107 ? -2.992 -26.062 -7.625 1 96.62 107 SER B CA 1
ATOM 2995 C C . SER B 1 107 ? -2.561 -25.328 -8.891 1 96.62 107 SER B C 1
ATOM 2997 O O . SER B 1 107 ? -2.373 -24.109 -8.867 1 96.62 107 SER B O 1
ATOM 2999 N N . LEU B 1 108 ? -2.459 -26.094 -9.922 1 97.12 108 LEU B N 1
ATOM 3000 C CA . LEU B 1 108 ? -2.066 -25.484 -11.195 1 97.12 108 LEU B CA 1
ATOM 3001 C C . LEU B 1 108 ? -3.098 -24.453 -11.648 1 97.12 108 LEU B C 1
ATOM 3003 O O . LEU B 1 108 ? -2.736 -23.375 -12.125 1 97.12 108 LEU B O 1
ATOM 3007 N N . TYR B 1 109 ? -4.293 -24.812 -11.516 1 97.19 109 TYR B N 1
ATOM 3008 C CA . TYR B 1 109 ? -5.344 -23.859 -11.867 1 97.19 109 TYR B CA 1
ATOM 3009 C C . TYR B 1 109 ? -5.238 -22.594 -11.023 1 97.19 109 TYR B C 1
ATOM 3011 O O . TYR B 1 109 ? -5.34 -21.484 -11.547 1 97.19 109 TYR B O 1
ATOM 3019 N N . MET B 1 110 ? -4.984 -22.719 -9.797 1 96.88 110 MET B N 1
ATOM 3020 C CA . MET B 1 110 ? -4.844 -21.578 -8.898 1 96.88 110 MET B CA 1
ATOM 3021 C C . MET B 1 110 ? -3.639 -20.734 -9.289 1 96.88 110 MET B C 1
ATOM 3023 O O . MET B 1 110 ? -3.711 -19.5 -9.266 1 96.88 110 MET B O 1
ATOM 3027 N N . LEU B 1 111 ? -2.566 -21.375 -9.68 1 96.56 111 LEU B N 1
ATOM 3028 C CA . LEU B 1 111 ? -1.369 -20.656 -10.109 1 96.56 111 LEU B CA 1
ATOM 3029 C C . LEU B 1 111 ? -1.637 -19.875 -11.398 1 96.56 111 LEU B C 1
ATOM 3031 O O . LEU B 1 111 ? -1.112 -18.781 -11.578 1 96.56 111 LEU B O 1
ATOM 3035 N N . ILE B 1 112 ? -2.459 -20.516 -12.242 1 96.19 112 ILE B N 1
ATOM 3036 C CA . ILE B 1 112 ? -2.842 -19.812 -13.469 1 96.19 112 ILE B CA 1
ATOM 3037 C C . ILE B 1 112 ? -3.604 -18.547 -13.125 1 96.19 112 ILE B C 1
ATOM 3039 O O . ILE B 1 112 ? -3.311 -17.469 -13.672 1 96.19 112 ILE B O 1
ATOM 3043 N N . LEU B 1 113 ? -4.484 -18.656 -12.211 1 96.19 113 LEU B N 1
ATOM 3044 C CA . LEU B 1 113 ? -5.266 -17.5 -11.797 1 96.19 113 LEU B CA 1
ATOM 3045 C C . LEU B 1 113 ? -4.363 -16.422 -11.219 1 96.19 113 LEU B C 1
ATOM 3047 O O . LEU B 1 113 ? -4.508 -15.234 -11.539 1 96.19 113 LEU B O 1
ATOM 3051 N N . LEU B 1 114 ? -3.4 -16.797 -10.414 1 95.69 114 LEU B N 1
ATOM 3052 C CA . LEU B 1 114 ? -2.455 -15.859 -9.82 1 95.69 114 LEU B CA 1
ATOM 3053 C C . LEU B 1 114 ? -1.616 -15.172 -10.891 1 95.69 114 LEU B C 1
ATOM 3055 O O . LEU B 1 114 ? -1.441 -13.953 -10.867 1 95.69 114 LEU B O 1
ATOM 3059 N N . SER B 1 115 ? -1.176 -15.984 -11.758 1 94.25 115 SER B N 1
ATOM 3060 C CA . SER B 1 115 ? -0.294 -15.461 -12.797 1 94.25 115 SER B CA 1
ATOM 3061 C C . SER B 1 115 ? -1.03 -14.484 -13.711 1 94.25 115 SER B C 1
ATOM 3063 O O . SER B 1 115 ? -0.424 -13.562 -14.258 1 94.25 115 SER B O 1
ATOM 3065 N N . GLN B 1 116 ? -2.305 -14.703 -13.828 1 93.12 116 GLN B N 1
ATOM 3066 C CA . GLN B 1 116 ? -3.117 -13.844 -14.68 1 93.12 116 GLN B CA 1
ATOM 3067 C C . GLN B 1 116 ? -3.658 -12.648 -13.898 1 93.12 116 GLN B C 1
ATOM 3069 O O . GLN B 1 116 ? -4.27 -11.75 -14.477 1 93.12 116 GLN B O 1
ATOM 3074 N N . GLY B 1 117 ? -3.484 -12.633 -12.68 1 92.19 117 GLY B N 1
ATOM 3075 C CA . GLY B 1 117 ? -3.93 -11.539 -11.836 1 92.19 117 GLY B CA 1
ATOM 3076 C C . GLY B 1 117 ? -5.422 -11.562 -11.562 1 92.19 117 GLY B C 1
ATOM 3077 O O . GLY B 1 117 ? -6.023 -10.523 -11.281 1 92.19 117 GLY B O 1
ATOM 3078 N N . ASP B 1 118 ? -5.992 -12.766 -11.734 1 93.31 118 ASP B N 1
ATOM 3079 C CA . ASP B 1 118 ? -7.422 -12.914 -11.461 1 93.31 118 ASP B CA 1
ATOM 3080 C C . ASP B 1 118 ? -7.672 -13.219 -9.992 1 93.31 118 ASP B C 1
ATOM 3082 O O . ASP B 1 118 ? -7.977 -14.359 -9.633 1 93.31 118 ASP B O 1
ATOM 3086 N N . VAL B 1 119 ? -7.68 -12.242 -9.227 1 90.38 119 VAL B N 1
ATOM 3087 C CA . VAL B 1 119 ? -7.734 -12.359 -7.773 1 90.38 119 VAL B CA 1
ATOM 3088 C C . VAL B 1 119 ? -9.109 -12.859 -7.348 1 90.38 119 VAL B C 1
ATOM 3090 O O . VAL B 1 119 ? -9.219 -13.758 -6.504 1 90.38 119 VAL B O 1
ATOM 3093 N N . SER B 1 120 ? -10.148 -12.273 -7.891 1 92.88 120 SER B N 1
ATOM 3094 C CA . SER B 1 120 ? -11.516 -12.656 -7.527 1 92.88 120 SER B CA 1
ATOM 3095 C C . SER B 1 120 ? -11.75 -14.148 -7.77 1 92.88 120 SER B C 1
ATOM 3097 O O . SER B 1 120 ? -12.227 -14.852 -6.879 1 92.88 120 SER B O 1
ATOM 3099 N N . LYS B 1 121 ? -11.391 -14.609 -8.945 1 95.12 121 LYS B N 1
ATOM 3100 C CA . LYS B 1 121 ? -11.578 -16.016 -9.266 1 95.12 121 LYS B CA 1
ATOM 3101 C C . LYS B 1 121 ? -10.711 -16.906 -8.391 1 95.12 121 LYS B C 1
ATOM 3103 O O . LYS B 1 121 ? -11.117 -18.016 -8.016 1 95.12 121 LYS B O 1
ATOM 3108 N N . PHE B 1 122 ? -9.539 -16.422 -8.086 1 96.75 122 PHE B N 1
ATOM 3109 C CA . PHE B 1 122 ? -8.656 -17.188 -7.215 1 96.75 122 PHE B CA 1
ATOM 3110 C C . PHE B 1 122 ? -9.305 -17.422 -5.855 1 96.75 122 PHE B C 1
ATOM 3112 O O . PHE B 1 122 ? -9.367 -18.547 -5.375 1 96.75 122 PHE B O 1
ATOM 3119 N N . HIS B 1 123 ? -9.867 -16.453 -5.25 1 94.31 123 HIS B N 1
ATOM 3120 C CA . HIS B 1 123 ? -10.445 -16.562 -3.916 1 94.31 123 HIS B CA 1
ATOM 3121 C C . HIS B 1 123 ? -11.75 -17.359 -3.949 1 94.31 123 HIS B C 1
ATOM 3123 O O . HIS B 1 123 ? -12.062 -18.078 -3 1 94.31 123 HIS B O 1
ATOM 3129 N N . SER B 1 124 ? -12.453 -17.125 -5.082 1 95.75 124 SER B N 1
ATOM 3130 C CA . SER B 1 124 ? -13.617 -17.984 -5.262 1 95.75 124 SER B CA 1
ATOM 3131 C C . SER B 1 124 ? -13.219 -19.453 -5.305 1 95.75 124 SER B C 1
ATOM 3133 O O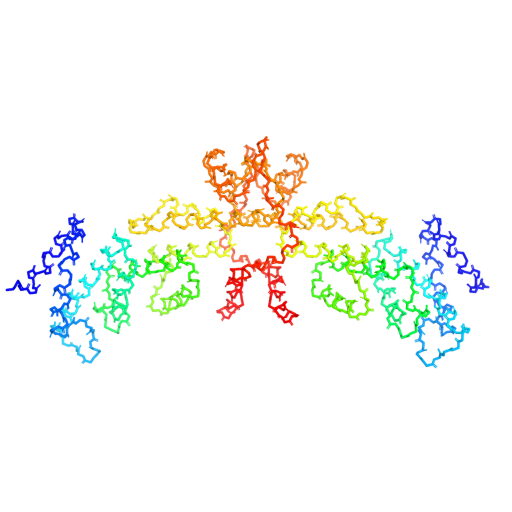 . SER B 1 124 ? -13.859 -20.297 -4.668 1 95.75 124 SER B O 1
ATOM 3135 N N . GLU B 1 125 ? -12.195 -19.766 -6.035 1 95.44 125 GLU B N 1
ATOM 3136 C CA . GLU B 1 125 ? -11.68 -21.125 -6.117 1 95.44 125 GLU B CA 1
ATOM 3137 C C . GLU B 1 125 ? -11.18 -21.609 -4.762 1 95.44 125 GLU B C 1
ATOM 3139 O O . GLU B 1 125 ? -11.445 -22.734 -4.359 1 95.44 125 GLU B O 1
ATOM 3144 N N . LEU B 1 126 ? -10.484 -20.766 -4.059 1 94.81 126 LEU B N 1
ATOM 3145 C CA . LEU B 1 126 ? -9.961 -21.109 -2.74 1 94.81 126 LEU B CA 1
ATOM 3146 C C . LEU B 1 126 ? -11.094 -21.453 -1.78 1 94.81 126 LEU B C 1
ATOM 3148 O O . LEU B 1 126 ? -11.016 -22.453 -1.058 1 94.81 126 LEU B O 1
ATOM 3152 N N . GLU B 1 127 ? -12.102 -20.672 -1.791 1 93.62 127 GLU B N 1
ATOM 3153 C CA . GLU B 1 127 ? -13.266 -20.938 -0.949 1 93.62 127 GLU B CA 1
ATOM 3154 C C . GLU B 1 127 ? -13.914 -22.281 -1.299 1 93.62 127 GLU B C 1
ATOM 3156 O O . GLU B 1 127 ? -14.273 -23.047 -0.409 1 93.62 127 GLU B O 1
ATOM 3161 N N . PHE B 1 128 ? -14.055 -22.484 -2.564 1 93.94 128 PHE B N 1
ATOM 3162 C CA . PHE B 1 128 ? -14.648 -23.734 -3.041 1 93.94 128 PHE B CA 1
ATOM 3163 C C . PHE B 1 128 ? -13.812 -24.922 -2.617 1 93.94 128 PHE B C 1
ATOM 3165 O O . PHE B 1 128 ? -14.336 -25.906 -2.076 1 93.94 128 PHE B O 1
ATOM 3172 N N . VAL B 1 129 ? -12.516 -24.828 -2.803 1 93.62 129 VAL B N 1
ATOM 3173 C CA . VAL B 1 129 ? -11.594 -25.922 -2.496 1 93.62 129 VAL B CA 1
ATOM 3174 C C . VAL B 1 129 ? -11.539 -26.156 -0.987 1 93.62 129 VAL B C 1
ATOM 3176 O O . VAL B 1 129 ? -11.492 -27.297 -0.523 1 93.62 129 VAL B O 1
ATOM 3179 N N . ASP B 1 130 ? -11.562 -25.125 -0.261 1 91.12 130 ASP B N 1
ATOM 3180 C CA . ASP B 1 130 ? -11.516 -25.203 1.195 1 91.12 130 ASP B CA 1
ATOM 3181 C C . ASP B 1 130 ? -12.727 -25.969 1.74 1 91.12 130 ASP B C 1
ATOM 3183 O O . ASP B 1 130 ? -12.609 -26.703 2.723 1 91.12 130 ASP B O 1
ATOM 3187 N N . LYS B 1 131 ? -13.875 -25.812 1.143 1 90.12 131 LYS B N 1
ATOM 3188 C CA . LYS B 1 131 ? -15.102 -26.469 1.561 1 90.12 131 LYS B CA 1
ATOM 3189 C C . LYS B 1 131 ? -15.078 -27.953 1.192 1 90.12 131 LYS B C 1
ATOM 3191 O O . LYS B 1 131 ? -15.68 -28.781 1.881 1 90.12 131 LYS B O 1
ATOM 3196 N N . HIS B 1 132 ? -14.352 -28.328 0.144 1 90.25 132 HIS B N 1
ATOM 3197 C CA . HIS B 1 132 ? -14.492 -29.672 -0.417 1 90.25 132 HIS B CA 1
ATOM 3198 C C . HIS B 1 132 ? -13.258 -30.516 -0.147 1 90.25 132 HIS B C 1
ATOM 3200 O O . HIS B 1 132 ? -13.297 -31.75 -0.275 1 90.25 132 HIS B O 1
ATOM 3206 N N . ILE B 1 133 ? -12.133 -29.906 0.128 1 86.25 133 ILE B N 1
ATOM 3207 C CA . ILE B 1 133 ? -10.906 -30.641 0.425 1 86.25 133 ILE B CA 1
ATOM 3208 C C . ILE B 1 133 ? -10.492 -30.391 1.871 1 86.25 133 ILE B C 1
ATOM 3210 O O . ILE B 1 133 ? -10.109 -29.266 2.225 1 86.25 133 ILE B O 1
ATOM 3214 N N . PRO B 1 134 ? -10.609 -31.422 2.604 1 81.94 134 PRO B N 1
ATOM 3215 C CA . PRO B 1 134 ? -10.203 -31.25 4 1 81.94 134 PRO B CA 1
ATOM 3216 C C . PRO B 1 134 ? -8.703 -31.016 4.152 1 81.94 134 PRO B C 1
ATOM 3218 O O . PRO B 1 134 ? -7.914 -31.484 3.316 1 81.94 134 PRO B O 1
ATOM 3221 N N . ASP B 1 135 ? -8.203 -30.312 5.121 1 82.94 135 ASP B N 1
ATOM 3222 C CA . ASP B 1 135 ? -6.809 -30.109 5.496 1 82.94 135 ASP B CA 1
ATOM 3223 C C . ASP B 1 135 ? -6.012 -29.516 4.34 1 82.94 135 ASP B C 1
ATOM 3225 O O . ASP B 1 135 ? -4.91 -29.969 4.035 1 82.94 135 ASP B O 1
ATOM 3229 N N . LEU B 1 136 ? -6.57 -28.609 3.697 1 84.75 136 LEU B N 1
ATOM 3230 C CA . LEU B 1 136 ? -6.008 -27.922 2.543 1 84.75 136 LEU B CA 1
ATOM 3231 C C . LEU B 1 136 ? -4.59 -27.438 2.834 1 84.75 136 LEU B C 1
ATOM 3233 O O . LEU B 1 136 ? -3.695 -27.578 1.994 1 84.75 136 LEU B O 1
ATOM 3237 N N . LYS B 1 137 ? -4.348 -26.969 4.062 1 79.19 137 LYS B N 1
ATOM 3238 C CA . LYS B 1 137 ? -3.068 -26.359 4.414 1 79.19 137 LYS B CA 1
ATOM 3239 C C . LYS B 1 137 ? -2.002 -27.422 4.672 1 79.19 137 LYS B C 1
ATOM 3241 O O . LYS B 1 137 ? -0.806 -27.141 4.59 1 79.19 137 LYS B O 1
ATOM 3246 N N . GLU B 1 138 ? -2.443 -28.578 4.836 1 84.69 138 GLU B N 1
ATOM 3247 C CA . GLU B 1 138 ? -1.509 -29.672 5.082 1 84.69 138 GLU B CA 1
ATOM 3248 C C . GLU B 1 138 ? -1.091 -30.344 3.775 1 84.69 138 GLU B C 1
ATOM 3250 O O . GLU B 1 138 ? -0.132 -31.125 3.75 1 84.69 138 GLU B O 1
ATOM 3255 N N . ASN B 1 139 ? -1.856 -30.016 2.74 1 88.19 139 ASN B N 1
ATOM 3256 C CA . ASN B 1 139 ? -1.503 -30.5 1.414 1 88.19 139 ASN B CA 1
ATOM 3257 C C . ASN B 1 139 ? -0.375 -29.688 0.793 1 88.19 139 ASN B C 1
ATOM 3259 O O . ASN B 1 139 ? -0.553 -28.5 0.489 1 88.19 139 ASN B O 1
ATOM 3263 N N . ASP B 1 140 ? 0.751 -30.281 0.628 1 87.81 140 ASP B N 1
ATOM 3264 C CA . ASP B 1 140 ? 1.96 -29.578 0.197 1 87.81 140 ASP B CA 1
ATOM 3265 C C . ASP B 1 140 ? 1.758 -28.922 -1.169 1 87.81 140 ASP B C 1
ATOM 3267 O O . ASP B 1 140 ? 2.291 -27.844 -1.43 1 87.81 140 ASP B O 1
ATOM 3271 N N . LEU B 1 141 ? 0.958 -29.562 -1.966 1 92.5 141 LEU B N 1
ATOM 3272 C CA . LEU B 1 141 ? 0.764 -29.062 -3.32 1 92.5 141 LEU B CA 1
ATOM 3273 C C . LEU B 1 141 ? -0.201 -27.875 -3.324 1 92.5 141 LEU B C 1
ATOM 3275 O O . LEU B 1 141 ? 0.067 -26.859 -3.955 1 92.5 141 LEU B O 1
ATOM 3279 N N . LEU B 1 142 ? -1.236 -28 -2.549 1 93.5 142 LEU B N 1
ATOM 3280 C CA . LEU B 1 142 ? -2.248 -26.953 -2.514 1 93.5 142 LEU B CA 1
ATOM 3281 C C . LEU B 1 142 ? -1.78 -25.781 -1.668 1 93.5 142 LEU B C 1
ATOM 3283 O O . LEU B 1 142 ? -2.199 -24.641 -1.895 1 93.5 142 LEU B O 1
ATOM 3287 N N . SER B 1 143 ? -0.92 -26 -0.765 1 93.31 143 SER B N 1
ATOM 3288 C CA . SER B 1 143 ? -0.426 -24.938 0.102 1 93.31 143 SER B CA 1
ATOM 3289 C C . SER B 1 143 ? 0.443 -23.953 -0.672 1 93.31 143 SER B C 1
ATOM 3291 O O . SER B 1 143 ? 0.533 -22.781 -0.31 1 93.31 143 SER B O 1
ATOM 3293 N N . TYR B 1 144 ? 1.025 -24.406 -1.763 1 94.31 144 TYR B N 1
ATOM 3294 C CA . TYR B 1 144 ? 1.974 -23.609 -2.527 1 94.31 144 TYR B CA 1
ATOM 3295 C C . TYR B 1 144 ? 1.305 -22.359 -3.084 1 94.31 144 TYR B C 1
ATOM 3297 O O . TYR B 1 144 ? 1.686 -21.234 -2.74 1 94.31 144 TYR B O 1
ATOM 3305 N N . PRO B 1 145 ? 0.249 -22.516 -3.877 1 95.38 145 PRO B N 1
ATOM 3306 C CA . PRO B 1 145 ? -0.405 -21.312 -4.391 1 95.38 145 PRO B CA 1
ATOM 3307 C C . PRO B 1 145 ? -1.08 -20.484 -3.289 1 95.38 145 PRO B C 1
ATOM 3309 O O . PRO B 1 145 ? -1.191 -19.266 -3.404 1 95.38 145 PRO B O 1
ATOM 3312 N N . ILE B 1 146 ? -1.513 -21.109 -2.244 1 94.69 146 ILE B N 1
ATOM 3313 C CA . ILE B 1 146 ? -2.211 -20.438 -1.156 1 94.69 146 ILE B CA 1
ATOM 3314 C C . ILE B 1 146 ? -1.232 -19.547 -0.382 1 94.69 146 ILE B C 1
ATOM 3316 O O . ILE B 1 146 ? -1.53 -18.391 -0.087 1 94.69 146 ILE B O 1
ATOM 3320 N N . GLU B 1 147 ? -0.084 -20.094 -0.12 1 93.75 147 GLU B N 1
ATOM 3321 C CA . GLU B 1 147 ? 0.952 -19.328 0.57 1 93.75 147 GLU B CA 1
ATOM 3322 C C . GLU B 1 147 ? 1.452 -18.172 -0.292 1 93.75 147 GLU B C 1
ATOM 3324 O O . GLU B 1 147 ? 1.66 -17.062 0.207 1 93.75 147 GLU B O 1
ATOM 3329 N N . LEU B 1 148 ? 1.63 -18.453 -1.527 1 94.88 148 LEU B N 1
ATOM 3330 C CA . LEU B 1 148 ? 2.07 -17.406 -2.447 1 94.88 148 LEU B CA 1
ATOM 3331 C C . LEU B 1 148 ? 1.071 -16.25 -2.48 1 94.88 148 LEU B C 1
ATOM 3333 O O . LEU B 1 148 ? 1.46 -15.086 -2.381 1 94.88 148 LEU B O 1
ATOM 3337 N N . ASP B 1 149 ? -0.155 -16.625 -2.594 1 94.69 149 ASP B N 1
ATOM 3338 C CA . ASP B 1 149 ? -1.201 -15.602 -2.607 1 94.69 149 ASP B CA 1
ATOM 3339 C C . ASP B 1 149 ? -1.193 -14.789 -1.316 1 94.69 149 ASP B C 1
ATOM 3341 O O . ASP B 1 149 ? -1.295 -13.562 -1.352 1 94.69 149 ASP B O 1
ATOM 3345 N N . ARG B 1 150 ? -1.064 -15.398 -0.246 1 93.81 150 ARG B N 1
ATOM 3346 C CA . ARG B 1 150 ? -1.048 -14.742 1.058 1 93.81 150 ARG B CA 1
ATOM 3347 C C . ARG B 1 150 ? 0.103 -13.75 1.156 1 93.81 150 ARG B C 1
ATOM 3349 O O . ARG B 1 150 ? -0.097 -12.594 1.55 1 93.81 150 ARG B O 1
ATOM 3356 N N . TRP B 1 151 ? 1.266 -14.195 0.791 1 93.88 151 TRP B N 1
ATOM 3357 C CA . TRP B 1 151 ? 2.438 -13.328 0.88 1 93.88 151 TRP B CA 1
ATOM 3358 C C . TRP B 1 151 ? 2.311 -12.148 -0.07 1 93.88 151 TRP B C 1
ATOM 3360 O O . TRP B 1 151 ? 2.645 -11.016 0.291 1 93.88 151 TRP B O 1
ATOM 3370 N N . LEU B 1 152 ? 1.831 -12.414 -1.199 1 94 152 LEU B N 1
ATOM 3371 C CA . LEU B 1 152 ? 1.649 -11.336 -2.168 1 94 152 LEU B CA 1
ATOM 3372 C C . LEU B 1 152 ? 0.621 -10.328 -1.672 1 94 152 LEU B C 1
ATOM 3374 O O . LEU B 1 152 ? 0.847 -9.117 -1.746 1 94 152 LEU B O 1
ATOM 3378 N N . MET B 1 153 ? -0.397 -10.781 -1.08 1 90.62 153 MET B N 1
ATOM 3379 C CA . MET B 1 153 ? -1.466 -9.93 -0.562 1 90.62 153 MET B CA 1
ATOM 3380 C C . MET B 1 153 ? -0.974 -9.094 0.612 1 90.62 153 MET B C 1
ATOM 3382 O O . MET B 1 153 ? -1.368 -7.934 0.761 1 90.62 153 MET B O 1
ATOM 3386 N N . GLU B 1 154 ? -0.196 -9.641 1.356 1 90.12 154 GLU B N 1
ATOM 3387 C CA . GLU B 1 154 ? 0.3 -8.953 2.545 1 90.12 154 GLU B CA 1
ATOM 3388 C C . GLU B 1 154 ? 1.438 -7.996 2.197 1 90.12 154 GLU B C 1
ATOM 3390 O O . GLU B 1 154 ? 1.797 -7.133 2.998 1 90.12 154 GLU B O 1
ATOM 3395 N N . GLY B 1 155 ? 2.008 -8.227 1.08 1 92.5 155 GLY B N 1
ATOM 3396 C CA . GLY B 1 155 ? 3.158 -7.43 0.688 1 92.5 155 GLY B CA 1
ATOM 3397 C C . GLY B 1 155 ? 4.477 -8.016 1.15 1 92.5 155 GLY B C 1
ATOM 3398 O O . GLY B 1 155 ? 5.492 -7.32 1.198 1 92.5 155 GLY B O 1
ATOM 3399 N N . SER B 1 156 ? 4.418 -9.18 1.556 1 94.25 156 SER B N 1
ATOM 3400 C CA . SER B 1 156 ? 5.637 -9.891 1.936 1 94.25 156 SER B CA 1
ATOM 3401 C C . SER B 1 156 ? 6.371 -10.422 0.709 1 94.25 156 SER B C 1
ATOM 3403 O O . SER B 1 156 ? 6.469 -11.633 0.515 1 94.25 156 SER B O 1
ATOM 3405 N N . TYR B 1 157 ? 7.012 -9.562 -0.021 1 96.12 157 TYR B N 1
ATOM 3406 C CA . TYR B 1 157 ? 7.559 -9.852 -1.342 1 96.12 157 TYR B CA 1
ATOM 3407 C C . TYR B 1 157 ? 8.781 -10.758 -1.24 1 96.12 157 TYR B C 1
ATOM 3409 O O . TYR B 1 157 ? 8.969 -11.656 -2.062 1 96.12 157 TYR B O 1
ATOM 3417 N N . GLN B 1 158 ? 9.57 -10.531 -0.22 1 95.94 158 GLN B N 1
ATOM 3418 C CA . GLN B 1 158 ? 10.773 -11.344 -0.088 1 95.94 158 GLN B CA 1
ATOM 3419 C C . GLN B 1 158 ? 10.422 -12.805 0.16 1 95.94 158 GLN B C 1
ATOM 3421 O O . GLN B 1 158 ? 11.039 -13.703 -0.419 1 95.94 158 GLN B O 1
ATOM 3426 N N . LYS B 1 159 ? 9.445 -13.008 0.992 1 95.38 159 LYS B N 1
ATOM 3427 C CA . LYS B 1 159 ? 9.008 -14.375 1.255 1 95.38 159 LYS B CA 1
ATOM 3428 C C . LYS B 1 159 ? 8.469 -15.031 -0.012 1 95.38 159 LYS B C 1
ATOM 3430 O O . LYS B 1 159 ? 8.82 -16.172 -0.323 1 95.38 159 LYS B O 1
ATOM 3435 N N . ALA B 1 160 ? 7.645 -14.344 -0.723 1 96.56 160 ALA B N 1
ATOM 3436 C CA . ALA B 1 160 ? 7.094 -14.852 -1.976 1 96.56 160 ALA B CA 1
ATOM 3437 C C . ALA B 1 160 ? 8.203 -15.133 -2.986 1 96.56 160 ALA B C 1
ATOM 3439 O O . ALA B 1 160 ? 8.203 -16.172 -3.643 1 96.56 160 ALA B O 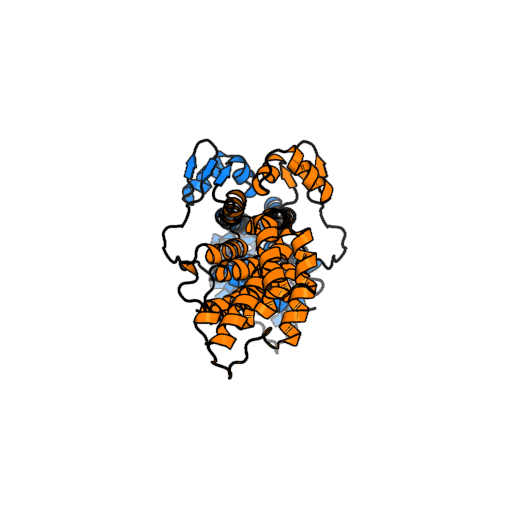1
ATOM 3440 N N . TRP B 1 161 ? 9.156 -14.227 -3.041 1 96.62 161 TRP B N 1
ATOM 3441 C CA . TRP B 1 161 ? 10.281 -14.344 -3.965 1 96.62 161 TRP B CA 1
ATOM 3442 C C . TRP B 1 161 ? 11.117 -15.578 -3.646 1 96.62 161 TRP B C 1
ATOM 3444 O O . TRP B 1 161 ? 11.461 -16.344 -4.543 1 96.62 161 TRP B O 1
ATOM 3454 N N . ASP B 1 162 ? 11.367 -15.734 -2.379 1 96.12 162 ASP B N 1
ATOM 3455 C CA . ASP B 1 162 ? 12.188 -16.859 -1.945 1 96.12 162 ASP B CA 1
ATOM 3456 C C . ASP B 1 162 ? 11.492 -18.188 -2.234 1 96.12 162 ASP B C 1
ATOM 3458 O O . ASP B 1 162 ? 12.148 -19.156 -2.631 1 96.12 162 ASP B O 1
ATOM 3462 N N . LEU B 1 163 ? 10.227 -18.188 -2.016 1 94.62 163 LEU B N 1
ATOM 3463 C CA . LEU B 1 163 ? 9.461 -19.391 -2.318 1 94.62 163 LEU B CA 1
ATOM 3464 C C . LEU B 1 163 ? 9.555 -19.75 -3.801 1 94.62 163 LEU B C 1
ATOM 3466 O O . LEU B 1 163 ? 9.789 -20.906 -4.16 1 94.62 163 LEU B O 1
ATOM 3470 N N . LEU B 1 164 ? 9.422 -18.828 -4.676 1 96 164 LEU B N 1
ATOM 3471 C CA . LEU B 1 164 ? 9.469 -19.016 -6.121 1 96 164 LEU B CA 1
ATOM 3472 C C . LEU B 1 164 ? 10.875 -19.422 -6.562 1 96 164 LEU B C 1
ATOM 3474 O O . LEU B 1 164 ? 11.031 -20.312 -7.41 1 96 164 LEU B O 1
ATOM 3478 N N . LYS B 1 165 ? 11.828 -18.828 -5.977 1 94.69 165 LYS B N 1
ATOM 3479 C CA . LYS B 1 165 ? 13.219 -19.094 -6.328 1 94.69 165 LYS B CA 1
ATOM 3480 C C . LYS B 1 165 ? 13.617 -20.516 -5.93 1 94.69 165 LYS B C 1
ATOM 3482 O O . LYS B 1 165 ? 14.367 -21.172 -6.645 1 94.69 165 LYS B O 1
ATOM 3487 N N . ALA B 1 166 ? 13.141 -20.891 -4.719 1 92 166 ALA B N 1
ATOM 3488 C CA . ALA B 1 166 ? 13.43 -22.25 -4.234 1 92 166 ALA B CA 1
ATOM 3489 C C . ALA B 1 166 ? 12.828 -23.297 -5.16 1 92 166 ALA B C 1
ATOM 3491 O O . ALA B 1 166 ? 13.375 -24.391 -5.297 1 92 166 ALA B O 1
ATOM 3492 N N . GLY B 1 167 ? 11.781 -22.953 -5.793 1 86.31 167 GLY B N 1
ATOM 3493 C CA . GLY B 1 167 ? 11.117 -23.891 -6.688 1 86.31 167 GLY B CA 1
ATOM 3494 C C . GLY B 1 167 ? 10.203 -24.859 -5.965 1 86.31 167 GLY B C 1
ATOM 3495 O O . GLY B 1 167 ? 10.102 -24.828 -4.734 1 86.31 167 GLY B O 1
ATOM 3496 N N . SER B 1 168 ? 9.477 -25.578 -6.766 1 84.62 168 SER B N 1
ATOM 3497 C CA . SER B 1 168 ? 8.562 -26.578 -6.203 1 84.62 168 SER B CA 1
ATOM 3498 C C . SER B 1 168 ? 9 -27.984 -6.551 1 84.62 168 SER B C 1
ATOM 3500 O O . SER B 1 168 ? 9.828 -28.188 -7.438 1 84.62 168 SER B O 1
ATOM 3502 N N . LYS B 1 169 ? 8.508 -28.922 -5.754 1 85.19 169 LYS B N 1
ATOM 3503 C CA . LYS B 1 169 ? 8.758 -30.344 -6.023 1 85.19 169 LYS B CA 1
ATOM 3504 C C . LYS B 1 169 ? 8.062 -30.781 -7.312 1 85.19 169 LYS B C 1
ATOM 3506 O O . LYS B 1 169 ? 8.43 -31.797 -7.898 1 85.19 169 LYS B O 1
ATOM 3511 N N . VAL B 1 170 ? 7.133 -29.969 -7.754 1 91.12 170 VAL B N 1
ATOM 3512 C CA . VAL B 1 170 ? 6.367 -30.25 -8.961 1 91.12 170 VAL B CA 1
ATOM 3513 C C . VAL B 1 170 ? 6.871 -29.375 -10.109 1 91.12 170 VAL B C 1
ATOM 3515 O O . VAL B 1 170 ? 6.727 -28.156 -10.07 1 91.12 170 VAL B O 1
ATOM 3518 N N . ALA B 1 171 ? 7.383 -29.969 -11.109 1 89.69 171 ALA B N 1
ATOM 3519 C CA . ALA B 1 171 ? 8.031 -29.281 -12.219 1 89.69 171 ALA B CA 1
ATOM 3520 C C . ALA B 1 171 ? 7.043 -28.344 -12.93 1 89.69 171 ALA B C 1
ATOM 3522 O O . ALA B 1 171 ? 7.414 -27.25 -13.359 1 89.69 171 ALA B O 1
ATOM 3523 N N . GLU B 1 172 ? 5.816 -28.766 -13.062 1 92.81 172 GLU B N 1
ATOM 3524 C CA . GLU B 1 172 ? 4.809 -28 -13.789 1 92.81 172 GLU B CA 1
ATOM 3525 C C . GLU B 1 172 ? 4.539 -26.672 -13.109 1 92.81 172 GLU B C 1
ATOM 3527 O O . GLU B 1 172 ? 4.113 -25.703 -13.758 1 92.81 172 GLU B O 1
ATOM 3532 N N . PHE B 1 173 ? 4.781 -26.594 -11.797 1 94.06 173 PHE B N 1
ATOM 3533 C CA . PHE B 1 173 ? 4.551 -25.344 -11.07 1 94.06 173 PHE B CA 1
ATOM 3534 C C . PHE B 1 173 ? 5.535 -24.266 -11.516 1 94.06 173 PHE B C 1
ATOM 3536 O O . PHE B 1 173 ? 5.215 -23.078 -11.477 1 94.06 173 PHE B O 1
ATOM 3543 N N . ASP B 1 174 ? 6.648 -24.641 -12.008 1 92.94 174 ASP B N 1
ATOM 3544 C CA . ASP B 1 174 ? 7.742 -23.719 -12.305 1 92.94 174 ASP B CA 1
ATOM 3545 C C . ASP B 1 174 ? 7.484 -22.969 -13.609 1 92.94 174 ASP B C 1
ATOM 3547 O O . ASP B 1 174 ? 8.148 -21.969 -13.898 1 92.94 174 ASP B O 1
ATOM 3551 N N . VAL B 1 175 ? 6.496 -23.469 -14.359 1 92.12 175 VAL B N 1
ATOM 3552 C CA . VAL B 1 175 ? 6.105 -22.797 -15.594 1 92.12 175 VAL B CA 1
ATOM 3553 C C . VAL B 1 175 ? 5.676 -21.359 -15.289 1 92.12 175 VAL B C 1
ATOM 3555 O O . VAL B 1 175 ? 5.855 -20.469 -16.109 1 92.12 175 VAL B O 1
ATOM 3558 N N . PHE B 1 176 ? 5.227 -21.109 -14.062 1 94.38 176 PHE B N 1
ATOM 3559 C CA . PHE B 1 176 ? 4.648 -19.812 -13.711 1 94.38 176 PHE B CA 1
ATOM 3560 C C . PHE B 1 176 ? 5.648 -18.969 -12.93 1 94.38 176 PHE B C 1
ATOM 3562 O O . PHE B 1 176 ? 5.402 -17.797 -12.664 1 94.38 176 PHE B O 1
ATOM 3569 N N . THR B 1 177 ? 6.77 -19.531 -12.586 1 94.94 177 THR B N 1
ATOM 3570 C CA . THR B 1 177 ? 7.715 -18.906 -11.672 1 94.94 177 THR B CA 1
ATOM 3571 C C . THR B 1 177 ? 8.203 -17.578 -12.227 1 94.94 177 THR B C 1
ATOM 3573 O O . THR B 1 177 ? 8.133 -16.547 -11.547 1 94.94 177 THR B O 1
ATOM 3576 N N . LYS B 1 178 ? 8.57 -17.609 -13.484 1 94.5 178 LYS B N 1
ATOM 3577 C CA . LYS B 1 178 ? 9.102 -16.391 -14.078 1 94.5 178 LYS B CA 1
ATOM 3578 C C . LYS B 1 178 ? 8.047 -15.281 -14.117 1 94.5 178 LYS B C 1
ATOM 3580 O O . LYS B 1 178 ? 8.32 -14.148 -13.734 1 94.5 178 LYS B O 1
ATOM 3585 N N . THR B 1 179 ? 6.91 -15.641 -14.531 1 94.44 179 THR B N 1
ATOM 3586 C CA . THR B 1 179 ? 5.816 -14.68 -14.641 1 94.44 179 THR B CA 1
ATOM 3587 C C . THR B 1 179 ? 5.496 -14.07 -13.281 1 94.44 179 THR B C 1
ATOM 3589 O O . THR B 1 179 ? 5.309 -12.859 -13.164 1 94.44 179 THR B O 1
ATOM 3592 N N . LEU B 1 180 ? 5.449 -14.867 -12.297 1 95.94 180 LEU B N 1
ATOM 3593 C CA . LEU B 1 180 ? 5.105 -14.414 -10.953 1 95.94 180 LEU B CA 1
ATOM 3594 C C . LEU B 1 180 ? 6.219 -13.547 -10.367 1 95.94 180 LEU B C 1
ATOM 3596 O O . LEU B 1 180 ? 5.949 -12.531 -9.727 1 95.94 180 LEU B O 1
ATOM 3600 N N . MET B 1 181 ? 7.434 -13.93 -10.625 1 96.5 181 MET B N 1
ATOM 3601 C CA . MET B 1 181 ? 8.57 -13.125 -10.172 1 96.5 181 MET B CA 1
ATOM 3602 C C . MET B 1 181 ? 8.578 -11.766 -10.844 1 96.5 181 MET B C 1
ATOM 3604 O O . MET B 1 181 ? 8.828 -10.742 -10.195 1 96.5 181 MET B O 1
ATOM 3608 N N . ASP B 1 182 ? 8.297 -11.773 -12.094 1 95.75 182 ASP B N 1
ATOM 3609 C CA . ASP B 1 182 ? 8.219 -10.516 -12.82 1 95.75 182 ASP B 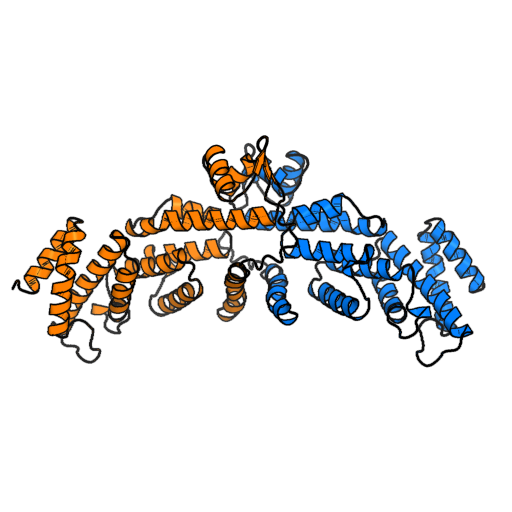CA 1
ATOM 3610 C C . ASP B 1 182 ? 7.109 -9.625 -12.266 1 95.75 182 ASP B C 1
ATOM 3612 O O . ASP B 1 182 ? 7.277 -8.406 -12.156 1 95.75 182 ASP B O 1
ATOM 3616 N N . ALA B 1 183 ? 6.051 -10.227 -11.953 1 95.06 183 ALA B N 1
ATOM 3617 C CA . ALA B 1 183 ? 4.93 -9.477 -11.391 1 95.06 183 ALA B CA 1
ATOM 3618 C C . ALA B 1 183 ? 5.316 -8.836 -10.062 1 95.06 183 ALA B C 1
ATOM 3620 O O . ALA B 1 183 ? 4.938 -7.691 -9.781 1 95.06 183 ALA B O 1
ATOM 3621 N N . ILE B 1 184 ? 6.02 -9.531 -9.219 1 96.62 184 ILE B N 1
ATOM 3622 C CA . ILE B 1 184 ? 6.492 -9.008 -7.941 1 96.62 184 ILE B CA 1
ATOM 3623 C C . ILE B 1 184 ? 7.379 -7.789 -8.188 1 96.62 184 ILE B C 1
ATOM 3625 O O . ILE B 1 184 ? 7.195 -6.742 -7.559 1 96.62 184 ILE B O 1
ATOM 3629 N N . ARG B 1 185 ? 8.25 -7.926 -9.133 1 96.62 185 ARG B N 1
ATOM 3630 C CA . ARG B 1 185 ? 9.156 -6.832 -9.461 1 96.62 185 ARG B CA 1
ATOM 3631 C C . ARG B 1 185 ? 8.391 -5.609 -9.953 1 96.62 185 ARG B C 1
ATOM 3633 O O . ARG B 1 185 ? 8.695 -4.48 -9.562 1 96.62 185 ARG B O 1
ATOM 3640 N N . GLU B 1 186 ? 7.438 -5.918 -10.727 1 95.69 186 GLU B N 1
ATOM 3641 C CA . GLU B 1 186 ? 6.629 -4.824 -11.25 1 95.69 186 GLU B CA 1
ATOM 3642 C C . GLU B 1 186 ? 5.902 -4.082 -10.133 1 95.69 186 GLU B C 1
ATOM 3644 O O . GLU B 1 186 ? 5.836 -2.852 -10.141 1 95.69 186 GLU B O 1
ATOM 3649 N N . GLU B 1 187 ? 5.395 -4.82 -9.203 1 94.88 187 GLU B N 1
ATOM 3650 C CA . GLU B 1 187 ? 4.688 -4.211 -8.078 1 94.88 187 GLU B CA 1
ATOM 3651 C C . GLU B 1 187 ? 5.629 -3.35 -7.242 1 94.88 187 GLU B C 1
ATOM 3653 O O . GLU B 1 187 ? 5.289 -2.217 -6.891 1 94.88 187 GLU B O 1
ATOM 3658 N N . ILE B 1 188 ? 6.75 -3.838 -6.988 1 96.81 188 ILE B N 1
ATOM 3659 C CA . ILE B 1 188 ? 7.738 -3.105 -6.203 1 96.81 188 ILE B CA 1
ATOM 3660 C C . ILE B 1 188 ? 8.172 -1.854 -6.961 1 96.81 188 ILE B C 1
ATOM 3662 O O . ILE B 1 188 ? 8.289 -0.775 -6.375 1 96.81 188 ILE B O 1
ATOM 3666 N N . ALA B 1 189 ? 8.391 -2.037 -8.25 1 96.88 189 ALA B N 1
ATOM 3667 C CA . ALA B 1 189 ? 8.805 -0.906 -9.078 1 96.88 189 ALA B CA 1
ATOM 3668 C C . ALA B 1 189 ? 7.762 0.204 -9.055 1 96.88 189 ALA B C 1
ATOM 3670 O O . ALA B 1 189 ? 8.094 1.38 -8.891 1 96.88 189 ALA B O 1
ATOM 3671 N N . CYS B 1 190 ? 6.527 -0.183 -9.141 1 94.69 190 CYS B N 1
ATOM 3672 C CA . CYS B 1 190 ? 5.438 0.787 -9.133 1 94.69 190 CYS B CA 1
ATOM 3673 C C . CYS B 1 190 ? 5.398 1.553 -7.816 1 94.69 190 CYS B C 1
ATOM 3675 O O . CYS B 1 190 ? 5.289 2.779 -7.812 1 94.69 190 CYS B O 1
ATOM 3677 N N . ASN B 1 191 ? 5.48 0.907 -6.789 1 94.25 191 ASN B N 1
ATOM 3678 C CA . ASN B 1 191 ? 5.461 1.542 -5.477 1 94.25 191 ASN B CA 1
ATOM 3679 C C . ASN B 1 191 ? 6.684 2.428 -5.262 1 94.25 191 ASN B C 1
ATOM 3681 O O . ASN B 1 191 ? 6.582 3.504 -4.668 1 94.25 191 ASN B O 1
ATOM 3685 N N . THR B 1 192 ? 7.801 1.97 -5.781 1 95.88 192 THR B N 1
ATOM 3686 C CA . THR B 1 192 ? 9.047 2.717 -5.637 1 95.88 192 THR B CA 1
ATOM 3687 C C . THR B 1 192 ? 8.969 4.043 -6.387 1 95.88 192 THR B C 1
ATOM 3689 O O . THR B 1 192 ? 9.328 5.09 -5.844 1 95.88 192 THR B O 1
ATOM 3692 N N . GLU B 1 193 ? 8.469 3.971 -7.574 1 94.5 193 GLU B N 1
ATOM 3693 C CA . GLU B 1 193 ? 8.352 5.18 -8.383 1 94.5 193 GLU B CA 1
ATOM 3694 C C . GLU B 1 193 ? 7.367 6.168 -7.766 1 94.5 193 GLU B C 1
ATOM 3696 O O . GLU B 1 193 ? 7.516 7.383 -7.922 1 94.5 193 GLU B O 1
ATOM 3701 N N . LEU B 1 194 ? 6.402 5.641 -7.066 1 92.81 194 LEU B N 1
ATOM 3702 C CA . LEU B 1 194 ? 5.41 6.484 -6.402 1 92.81 194 LEU B CA 1
ATOM 3703 C C . LEU B 1 194 ? 5.996 7.129 -5.148 1 92.81 194 LEU B C 1
ATOM 3705 O O . LEU B 1 194 ? 5.742 8.305 -4.875 1 92.81 194 LEU B O 1
ATOM 3709 N N . SER B 1 195 ? 6.77 6.445 -4.426 1 95.81 195 SER B N 1
ATOM 3710 C CA . SER B 1 195 ? 7.246 6.848 -3.107 1 95.81 195 SER B CA 1
ATOM 3711 C C . SER B 1 195 ? 8.453 7.77 -3.217 1 95.81 195 SER B C 1
ATOM 3713 O O . SER B 1 195 ? 8.672 8.625 -2.357 1 95.81 195 SER B O 1
ATOM 3715 N N . TYR B 1 196 ? 9.18 7.684 -4.328 1 96.38 196 TYR B N 1
ATOM 3716 C CA . TYR B 1 196 ? 10.461 8.391 -4.406 1 96.38 196 TYR B CA 1
ATOM 3717 C C . TYR B 1 196 ? 10.617 9.086 -5.75 1 96.38 196 TYR B C 1
ATOM 3719 O O . TYR B 1 196 ? 10.117 8.594 -6.77 1 96.38 196 TYR B O 1
ATOM 3727 N N . SER B 1 197 ? 11.336 10.195 -5.719 1 94.38 197 SER B N 1
ATOM 3728 C CA . SER B 1 197 ? 11.688 10.875 -6.961 1 94.38 197 SER B CA 1
ATOM 3729 C C . SER B 1 197 ? 12.977 10.297 -7.555 1 94.38 197 SER B C 1
ATOM 3731 O O . SER B 1 197 ? 13.156 10.297 -8.773 1 94.38 197 SER B O 1
ATOM 3733 N N . GLU B 1 198 ? 13.773 9.844 -6.652 1 95.12 198 GLU B N 1
ATOM 3734 C CA . GLU B 1 198 ? 15.039 9.258 -7.082 1 95.12 198 GLU B CA 1
ATOM 3735 C C . GLU B 1 198 ? 15.578 8.281 -6.039 1 95.12 198 GLU B C 1
ATOM 3737 O O . GLU B 1 198 ? 15.25 8.383 -4.855 1 95.12 198 GLU B O 1
ATOM 3742 N N . LEU B 1 199 ? 16.328 7.332 -6.484 1 97.31 199 LEU B N 1
ATOM 3743 C CA . LEU B 1 199 ? 17.016 6.379 -5.625 1 97.31 199 LEU B CA 1
ATOM 3744 C C . LEU B 1 199 ? 18.344 5.957 -6.238 1 97.31 199 LEU B C 1
ATOM 3746 O O . LEU B 1 199 ? 18.484 5.91 -7.461 1 97.31 199 LEU B O 1
ATOM 3750 N N . PRO B 1 200 ? 19.281 5.684 -5.352 1 97.06 200 PRO B N 1
ATOM 3751 C CA . PRO B 1 200 ? 20.5 5.098 -5.895 1 97.06 200 PRO B CA 1
ATOM 3752 C C . PRO B 1 200 ? 20.266 3.768 -6.605 1 97.06 200 PRO B C 1
ATOM 3754 O O . PRO B 1 200 ? 19.422 2.979 -6.176 1 97.06 200 PRO B O 1
ATOM 3757 N N . LEU B 1 201 ? 21.062 3.516 -7.645 1 97.38 201 LEU B N 1
ATOM 3758 C CA . LEU B 1 201 ? 20.953 2.285 -8.422 1 97.38 201 LEU B CA 1
ATOM 3759 C C . LEU B 1 201 ? 21.172 1.062 -7.539 1 97.38 201 LEU B C 1
ATOM 3761 O O . LEU B 1 201 ? 20.516 0.035 -7.727 1 97.38 201 LEU B O 1
ATOM 3765 N N . THR B 1 202 ? 22.016 1.185 -6.582 1 96.19 202 THR B N 1
ATOM 3766 C CA . THR B 1 202 ? 22.281 0.09 -5.656 1 96.19 202 THR B CA 1
ATOM 3767 C C . THR B 1 202 ? 21.047 -0.26 -4.844 1 96.19 202 THR B C 1
ATOM 3769 O O . THR B 1 202 ? 20.781 -1.434 -4.574 1 96.19 202 THR B O 1
ATOM 3772 N N . ASN B 1 203 ? 20.281 0.761 -4.465 1 97.44 203 ASN B N 1
ATOM 3773 C CA . ASN B 1 203 ? 19.031 0.539 -3.746 1 97.44 203 ASN B CA 1
ATOM 3774 C C . ASN B 1 203 ? 18.016 -0.202 -4.609 1 97.44 203 ASN B C 1
ATOM 3776 O O . ASN B 1 203 ? 17.406 -1.181 -4.164 1 97.44 203 ASN B O 1
ATOM 3780 N N . VAL B 1 204 ? 17.891 0.237 -5.785 1 97.69 204 VAL B N 1
ATOM 3781 C CA . VAL B 1 204 ? 16.906 -0.337 -6.699 1 97.69 204 VAL B CA 1
ATOM 3782 C C . VAL B 1 204 ? 17.266 -1.791 -6.996 1 97.69 204 VAL B C 1
ATOM 3784 O O . VAL B 1 204 ? 16.391 -2.66 -7.02 1 97.69 204 VAL B O 1
ATOM 3787 N N . LYS B 1 205 ? 18.531 -2.088 -7.199 1 97.81 205 LYS B N 1
ATOM 3788 C CA . LYS B 1 205 ? 19 -3.449 -7.418 1 97.81 205 LYS B CA 1
ATOM 3789 C C . LYS B 1 205 ? 18.547 -4.375 -6.293 1 97.81 205 LYS B C 1
ATOM 3791 O O . LYS B 1 205 ? 18.016 -5.461 -6.547 1 97.81 205 LYS B O 1
ATOM 3796 N N . THR B 1 206 ? 18.719 -3.879 -5.062 1 97.38 206 THR B N 1
ATOM 3797 C CA . THR B 1 206 ? 18.391 -4.684 -3.889 1 97.38 206 THR B CA 1
ATOM 3798 C C . THR B 1 206 ? 16.875 -4.828 -3.734 1 97.38 206 THR B C 1
ATOM 3800 O O . THR B 1 206 ? 16.375 -5.934 -3.506 1 97.38 206 THR B O 1
ATOM 3803 N N . LEU B 1 207 ? 16.125 -3.732 -3.914 1 97.62 207 LEU B N 1
ATOM 3804 C CA . LEU B 1 207 ? 14.688 -3.729 -3.707 1 97.62 207 LEU B CA 1
ATOM 3805 C C . LEU B 1 207 ? 13.984 -4.625 -4.723 1 97.62 207 LEU B C 1
ATOM 3807 O O . LEU B 1 207 ? 13.016 -5.309 -4.391 1 97.62 207 LEU B O 1
ATOM 3811 N N . LEU B 1 208 ? 14.492 -4.664 -5.938 1 98.12 208 LEU B N 1
ATOM 3812 C CA . LEU B 1 208 ? 13.82 -5.387 -7.008 1 98.12 208 LEU B CA 1
ATOM 3813 C C . LEU B 1 208 ? 14.438 -6.766 -7.211 1 98.12 208 LEU B C 1
ATOM 3815 O O . LEU B 1 208 ? 14.148 -7.441 -8.203 1 98.12 208 LEU B O 1
ATOM 3819 N N . PHE B 1 209 ? 15.375 -7.152 -6.41 1 97.56 209 PHE B N 1
ATOM 3820 C CA . PHE B 1 209 ? 15.953 -8.492 -6.34 1 97.56 209 PHE B CA 1
ATOM 3821 C C . PHE B 1 209 ? 16.797 -8.773 -7.57 1 97.56 209 PHE B C 1
ATOM 3823 O O . PHE B 1 209 ? 16.766 -9.883 -8.109 1 97.56 209 PHE B O 1
ATOM 3830 N N . PHE B 1 210 ? 17.516 -7.859 -8.047 1 97.62 210 PHE B N 1
ATOM 3831 C CA . PHE B 1 210 ? 18.438 -8.094 -9.156 1 97.62 210 PHE B CA 1
ATOM 3832 C C . PHE B 1 210 ? 19.797 -8.539 -8.641 1 97.62 210 PHE B C 1
ATOM 3834 O O . PHE B 1 210 ? 20.188 -8.195 -7.523 1 97.62 210 PHE B O 1
ATOM 3841 N N . ASN B 1 211 ? 20.5 -9.219 -9.531 1 96.19 211 ASN B N 1
ATOM 3842 C CA . ASN B 1 211 ? 21.812 -9.742 -9.148 1 96.19 211 ASN B CA 1
ATOM 3843 C C . ASN B 1 211 ? 22.922 -8.742 -9.43 1 96.19 211 ASN B C 1
ATOM 3845 O O . ASN B 1 211 ? 24.016 -8.852 -8.867 1 96.19 211 ASN B O 1
ATOM 3849 N N . SER B 1 212 ? 22.609 -7.754 -10.32 1 96.69 212 SER B N 1
ATOM 3850 C CA . SER B 1 212 ? 23.609 -6.754 -10.688 1 96.69 212 SER B CA 1
ATOM 3851 C C . SER B 1 212 ? 22.953 -5.398 -10.961 1 96.69 212 SER B C 1
ATOM 3853 O O . SER B 1 212 ? 21.766 -5.324 -11.25 1 96.69 212 SER B O 1
ATOM 3855 N N . GLU B 1 213 ? 23.734 -4.387 -10.844 1 96.44 213 GLU B N 1
ATOM 3856 C CA . GLU B 1 213 ? 23.25 -3.047 -11.148 1 96.44 213 GLU B CA 1
ATOM 3857 C C . GLU B 1 213 ? 22.906 -2.904 -12.625 1 96.44 213 GLU B C 1
ATOM 3859 O O . GLU B 1 213 ? 22 -2.158 -12.992 1 96.44 213 GLU B O 1
ATOM 3864 N N . LYS B 1 214 ? 23.609 -3.666 -13.43 1 96.94 214 LYS B N 1
ATOM 3865 C CA . LYS B 1 214 ? 23.359 -3.619 -14.867 1 96.94 214 LYS B CA 1
ATOM 3866 C C . LYS B 1 214 ? 21.953 -4.109 -15.195 1 96.94 214 LYS B C 1
ATOM 3868 O O . LYS B 1 214 ? 21.25 -3.49 -15.992 1 96.94 214 LYS B O 1
ATOM 3873 N N . GLU B 1 215 ? 21.594 -5.207 -14.562 1 97.25 215 GLU B N 1
ATOM 3874 C CA . GLU B 1 215 ? 20.25 -5.734 -14.758 1 97.25 215 GLU B CA 1
ATOM 3875 C C . GLU B 1 215 ? 19.203 -4.723 -14.336 1 97.25 215 GLU B C 1
ATOM 3877 O O . GLU B 1 215 ? 18.188 -4.539 -15.016 1 97.25 215 GLU B O 1
ATOM 3882 N N . ALA B 1 216 ? 19.391 -4.066 -13.203 1 97.44 216 ALA B N 1
ATOM 3883 C CA . ALA B 1 216 ? 18.469 -3.061 -12.688 1 97.44 216 ALA B CA 1
ATOM 3884 C C . ALA B 1 216 ? 18.375 -1.864 -13.633 1 97.44 216 ALA B C 1
ATOM 3886 O O . ALA B 1 216 ? 17.297 -1.317 -13.852 1 97.44 216 ALA B O 1
ATOM 3887 N N . GLU B 1 217 ? 19.516 -1.53 -14.18 1 97 217 GLU B N 1
ATOM 3888 C CA . GLU B 1 217 ? 19.578 -0.411 -15.117 1 97 217 GLU B CA 1
ATOM 3889 C C . GLU B 1 217 ? 18.766 -0.705 -16.375 1 97 217 GLU B C 1
ATOM 3891 O O . GLU B 1 217 ? 18.016 0.147 -16.844 1 97 217 GLU B O 1
ATOM 3896 N N . VAL B 1 218 ? 18.938 -1.895 -16.922 1 96.81 218 VAL B N 1
ATOM 3897 C CA . VAL B 1 218 ? 18.219 -2.299 -18.125 1 96.81 218 VAL B CA 1
ATOM 3898 C C . VAL B 1 218 ? 16.719 -2.281 -17.859 1 96.81 218 VAL B C 1
ATOM 3900 O O . VAL B 1 218 ? 15.945 -1.757 -18.672 1 96.81 218 VAL B O 1
ATOM 3903 N N . PHE B 1 219 ? 16.328 -2.795 -16.75 1 96.44 219 PHE B N 1
ATOM 3904 C CA . PHE B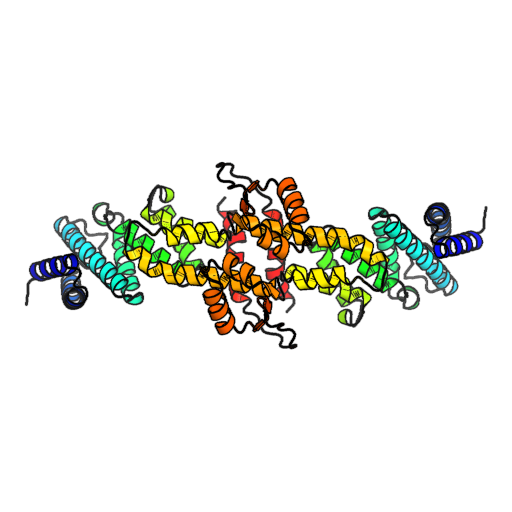 1 219 ? 14.93 -2.812 -16.359 1 96.44 219 PHE B CA 1
ATOM 3905 C C . PHE B 1 219 ? 14.383 -1.395 -16.25 1 96.44 219 PHE B C 1
ATOM 3907 O O . PHE B 1 219 ? 13.305 -1.099 -16.766 1 96.44 219 PHE B O 1
ATOM 3914 N N . GLY B 1 220 ? 15.125 -0.535 -15.586 1 95.06 220 GLY B N 1
ATOM 3915 C CA . GLY B 1 220 ? 14.719 0.854 -15.438 1 95.06 220 GLY B CA 1
ATOM 3916 C C . GLY B 1 220 ? 14.578 1.581 -16.766 1 95.06 220 GLY B C 1
ATOM 3917 O O . GLY B 1 220 ? 13.625 2.334 -16.953 1 95.06 220 GLY B O 1
ATOM 3918 N N . MET B 1 221 ? 15.508 1.288 -17.625 1 94.25 221 MET B N 1
ATOM 3919 C CA . MET B 1 221 ? 15.469 1.926 -18.938 1 94.25 221 MET B CA 1
ATOM 3920 C C . MET B 1 221 ? 14.227 1.494 -19.719 1 94.25 221 MET B C 1
ATOM 3922 O O . MET B 1 221 ? 13.594 2.312 -20.375 1 94.25 221 MET B O 1
ATOM 3926 N N . GLU B 1 222 ? 13.891 0.242 -19.609 1 95 222 GLU B N 1
ATOM 3927 C CA . GLU B 1 222 ? 12.703 -0.273 -20.266 1 95 222 GLU B CA 1
ATOM 3928 C C . GLU B 1 222 ? 11.438 0.36 -19.703 1 95 222 GLU B C 1
ATOM 3930 O O . GLU B 1 222 ? 10.43 0.5 -20.406 1 95 222 GLU B O 1
ATOM 3935 N N . ARG B 1 223 ? 11.531 0.808 -18.484 1 92.94 223 ARG B N 1
ATOM 3936 C CA . ARG B 1 223 ? 10.383 1.394 -17.797 1 92.94 223 ARG B CA 1
ATOM 3937 C C . ARG B 1 223 ? 10.367 2.912 -17.953 1 92.94 223 ARG B C 1
ATOM 3939 O O . ARG B 1 223 ? 9.469 3.584 -17.453 1 92.94 223 ARG B O 1
ATOM 3946 N N . GLY B 1 224 ? 11.398 3.455 -18.562 1 93.44 224 GLY B N 1
ATOM 3947 C CA . GLY B 1 224 ? 11.461 4.887 -18.797 1 93.44 224 GLY B CA 1
ATOM 3948 C C . GLY B 1 224 ? 12.188 5.645 -17.703 1 93.44 224 GLY B C 1
ATOM 3949 O O . GLY B 1 224 ? 12.109 6.871 -17.625 1 93.44 224 GLY B O 1
ATOM 3950 N N . TRP B 1 225 ? 12.82 4.98 -16.766 1 95.44 225 TRP B N 1
ATOM 3951 C CA . TRP B 1 225 ? 13.602 5.652 -15.734 1 95.44 225 TRP B CA 1
ATOM 3952 C C . TRP B 1 225 ? 14.883 6.238 -16.328 1 95.44 225 TRP B C 1
ATOM 3954 O O . TRP B 1 225 ? 15.406 5.73 -17.312 1 95.44 225 TRP B O 1
ATOM 3964 N N . LYS B 1 226 ? 15.281 7.293 -15.766 1 95.5 226 LYS B N 1
ATOM 3965 C CA . LYS B 1 226 ? 16.547 7.891 -16.172 1 95.5 226 LYS B CA 1
ATOM 3966 C C . LYS B 1 226 ? 17.672 7.52 -15.203 1 95.5 226 LYS B C 1
ATOM 3968 O O . LYS B 1 226 ? 17.5 7.625 -13.984 1 95.5 226 LYS B O 1
ATOM 3973 N N . VAL B 1 227 ? 18.734 7.07 -15.75 1 93.94 227 VAL B N 1
ATOM 3974 C CA . VAL B 1 227 ? 19.875 6.695 -14.938 1 93.94 227 VAL B CA 1
ATOM 3975 C C . VAL B 1 227 ? 21.031 7.68 -15.164 1 93.94 227 VAL B C 1
ATOM 3977 O O . VAL B 1 227 ? 21.453 7.887 -16.297 1 93.94 227 VAL B O 1
ATOM 3980 N N . ARG B 1 228 ? 21.438 8.383 -14.062 1 93.12 228 A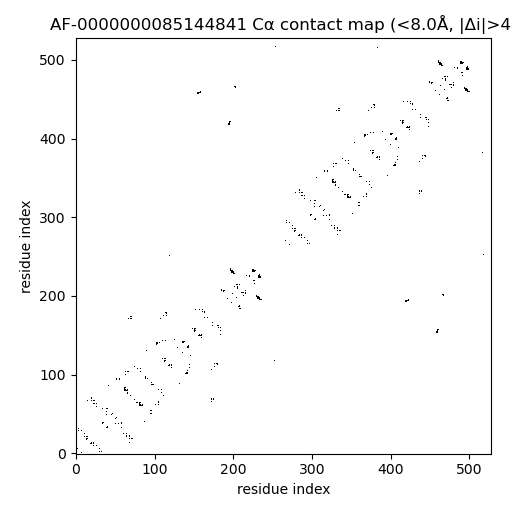RG B N 1
ATOM 3981 C CA . ARG B 1 228 ? 22.531 9.336 -14.133 1 93.12 228 ARG B CA 1
ATOM 3982 C C . ARG B 1 228 ? 23.469 9.188 -12.93 1 93.12 228 ARG B C 1
ATOM 3984 O O . ARG B 1 228 ? 23.016 9.273 -11.781 1 93.12 228 ARG B O 1
ATOM 3991 N N . ASN B 1 229 ? 24.734 8.969 -13.094 1 92.81 229 ASN B N 1
ATOM 3992 C CA . ASN B 1 229 ? 25.75 8.938 -12.055 1 92.81 229 ASN B CA 1
ATOM 3993 C C . ASN B 1 229 ? 25.375 7.973 -10.93 1 92.81 229 ASN B C 1
ATOM 3995 O O . ASN B 1 229 ? 25.438 8.328 -9.75 1 92.81 229 ASN B O 1
ATOM 3999 N N . GLY B 1 230 ? 24.859 6.789 -11.273 1 93.38 230 GLY B N 1
ATOM 4000 C CA . GLY B 1 230 ? 24.562 5.754 -10.289 1 93.38 230 GLY B CA 1
ATOM 4001 C C . GLY B 1 230 ? 23.25 5.969 -9.57 1 93.38 230 GLY B C 1
ATOM 4002 O O . GLY B 1 230 ? 22.953 5.277 -8.594 1 93.38 230 GLY B O 1
ATOM 4003 N N . ASN B 1 231 ? 22.547 6.992 -10.062 1 95.94 231 ASN B N 1
ATOM 4004 C CA . ASN B 1 231 ? 21.234 7.281 -9.5 1 95.94 231 ASN B CA 1
ATOM 4005 C C . ASN B 1 231 ? 20.125 7.113 -10.539 1 95.94 231 ASN B C 1
ATOM 4007 O O . ASN B 1 231 ? 20.328 7.402 -11.719 1 95.94 231 ASN B O 1
ATOM 4011 N N . ILE B 1 232 ? 19.047 6.621 -10.016 1 96.94 232 ILE B N 1
ATOM 4012 C CA . ILE B 1 232 ? 17.875 6.477 -10.867 1 96.94 232 ILE B CA 1
ATOM 4013 C C . ILE B 1 232 ? 16.875 7.582 -10.555 1 96.94 232 ILE B C 1
ATOM 4015 O O . ILE B 1 232 ? 16.578 7.844 -9.383 1 96.94 232 ILE B O 1
ATOM 4019 N N . TYR B 1 233 ? 16.406 8.25 -11.555 1 96.25 233 TYR B N 1
ATOM 4020 C CA . TYR B 1 233 ? 15.367 9.273 -11.43 1 96.25 233 TYR B CA 1
ATOM 4021 C C . TYR B 1 233 ? 14.047 8.789 -12.023 1 96.25 233 TYR B C 1
ATOM 4023 O O . TYR B 1 233 ? 13.992 8.422 -13.203 1 96.25 233 TYR B O 1
ATOM 4031 N N . PHE B 1 234 ? 13.117 8.781 -11.148 1 94.25 234 PHE B N 1
ATOM 4032 C CA . PHE B 1 234 ? 11.828 8.242 -11.57 1 94.25 234 PHE B CA 1
ATOM 4033 C C . PHE B 1 234 ? 10.969 9.328 -12.211 1 94.25 234 PHE B C 1
ATOM 4035 O O . PHE B 1 234 ? 11.047 10.5 -11.828 1 94.25 234 PHE B O 1
ATOM 4042 N N . LYS B 1 235 ? 10.633 9.398 -13.414 1 71.75 235 LYS B N 1
ATOM 4043 C CA . LYS B 1 235 ? 9.953 10.406 -14.227 1 71.75 235 LYS B CA 1
ATOM 4044 C C . LYS B 1 235 ? 8.852 11.102 -13.43 1 71.75 235 LYS B C 1
ATOM 4046 O O . LYS B 1 235 ? 8.148 10.469 -12.641 1 71.75 235 LYS B O 1
ATOM 4051 N N . ASP B 1 236 ? 9.172 12.391 -12.922 1 60.28 236 ASP B N 1
ATOM 4052 C CA . ASP B 1 236 ? 8.156 13.273 -12.352 1 60.28 236 ASP B CA 1
ATOM 4053 C C . ASP B 1 236 ? 6.922 13.328 -13.25 1 60.28 236 ASP B C 1
ATOM 4055 O O . ASP B 1 236 ? 7.023 13.641 -14.438 1 60.28 236 ASP B O 1
ATOM 4059 N N . GLU B 1 237 ? 6.012 12.508 -13.109 1 49.94 237 GLU B N 1
ATOM 4060 C CA . GLU B 1 237 ? 4.781 12.75 -13.859 1 49.94 237 GLU B CA 1
ATOM 4061 C C . GLU B 1 237 ? 4.391 14.219 -13.82 1 49.94 237 GLU B C 1
ATOM 4063 O O . GLU B 1 237 ? 3.264 14.578 -14.164 1 49.94 237 GLU B O 1
ATOM 4068 N N . ALA B 1 238 ? 5.09 15.25 -13.375 1 40.66 238 ALA B N 1
ATOM 4069 C CA . ALA B 1 238 ? 4.375 16.531 -13.383 1 40.66 238 ALA B CA 1
ATOM 4070 C C . ALA B 1 238 ? 3.715 16.781 -14.734 1 40.66 238 ALA B C 1
ATOM 4072 O O . ALA B 1 238 ? 3.332 17.906 -15.039 1 40.66 238 ALA B O 1
ATOM 4073 N N . SER B 1 239 ? 4.004 16.188 -15.93 1 37.69 239 SER B N 1
ATOM 4074 C CA . SER B 1 239 ? 3.039 16.766 -16.859 1 37.69 239 SER B CA 1
ATOM 4075 C C . SER B 1 239 ? 1.637 16.781 -16.266 1 37.69 239 SER B C 1
ATOM 4077 O O . SER B 1 239 ? 1.241 15.844 -15.57 1 37.69 239 SER B O 1
ATOM 4079 N N . PRO B 1 240 ? 0.927 17.984 -16.031 1 34.94 240 PRO B N 1
ATOM 4080 C CA . PRO B 1 240 ? -0.508 18 -15.742 1 34.94 240 PRO B CA 1
ATOM 4081 C C . PRO B 1 240 ? -1.232 16.766 -16.297 1 34.94 240 PRO B C 1
ATOM 4083 O O . PRO B 1 240 ? -2.461 16.766 -16.391 1 34.94 240 PRO B O 1
ATOM 4086 N N . GLN B 1 241 ? -0.719 15.953 -17.156 1 32.69 241 GLN B N 1
ATOM 4087 C CA . GLN B 1 241 ? -1.724 15.023 -17.656 1 32.69 241 GLN B CA 1
ATOM 4088 C C . GLN B 1 241 ? -2.348 14.219 -16.516 1 32.69 241 GLN B C 1
ATOM 4090 O O . GLN B 1 241 ? -1.634 13.68 -15.672 1 32.69 241 GLN B O 1
ATOM 4095 N N . VAL B 1 242 ? -3.592 14.586 -16.125 1 31.86 242 VAL B N 1
ATOM 4096 C CA . VAL B 1 242 ? -4.59 13.758 -15.453 1 31.86 242 VAL B CA 1
ATOM 4097 C C . VAL B 1 242 ? -4.34 12.289 -15.781 1 31.86 242 VAL B C 1
ATOM 4099 O O . VAL B 1 242 ? -4.648 11.828 -16.875 1 31.86 242 VAL B O 1
ATOM 4102 N N . THR B 1 243 ? -3.162 11.859 -15.938 1 29.59 243 THR B N 1
ATOM 4103 C CA . THR B 1 243 ? -3.078 10.453 -16.328 1 29.59 243 THR B CA 1
ATOM 4104 C C . THR B 1 243 ? -4 9.594 -15.469 1 29.59 243 THR B C 1
ATOM 4106 O O . THR B 1 243 ? -3.939 9.648 -14.234 1 29.59 243 THR B O 1
ATOM 4109 N N . GLU B 1 244 ? -5.156 9.281 -16.016 1 30 244 GLU B N 1
ATOM 4110 C CA . GLU B 1 244 ? -6.117 8.227 -15.703 1 30 244 GLU B CA 1
ATOM 4111 C C . GLU B 1 244 ? -5.418 6.973 -15.195 1 30 244 GLU B C 1
ATOM 4113 O O . GLU B 1 244 ? -5.043 6.102 -15.977 1 30 244 GLU B O 1
ATOM 4118 N N . HIS B 1 245 ? -4.371 7.105 -14.742 1 30.56 245 HIS B N 1
ATOM 4119 C CA . HIS B 1 245 ? -3.697 5.852 -14.43 1 30.56 245 HIS B CA 1
ATOM 4120 C C . HIS B 1 245 ? -4.66 4.855 -13.797 1 30.56 245 HIS B C 1
ATOM 4122 O O . HIS B 1 245 ? -5.691 5.246 -13.242 1 30.56 245 HIS B O 1
ATOM 4128 N N . LYS B 1 246 ? -4.281 3.459 -14.031 1 29.78 246 LYS B N 1
ATOM 4129 C CA . LYS B 1 246 ? -4.844 2.154 -13.703 1 29.78 246 LYS B CA 1
ATOM 4130 C C . LYS B 1 246 ? -5.199 2.07 -12.219 1 29.78 246 LYS B C 1
ATOM 4132 O O . LYS B 1 246 ? -4.34 1.778 -11.383 1 29.78 246 LYS B O 1
ATOM 4137 N N . SER B 1 247 ? -5.859 2.953 -11.672 1 26.55 247 SER B N 1
ATOM 4138 C CA . SER B 1 247 ? -6.594 2.887 -10.414 1 26.55 247 SER B CA 1
ATOM 4139 C C . SER B 1 247 ? -7.098 1.474 -10.141 1 26.55 247 SER B C 1
ATOM 4141 O O . SER B 1 247 ? -7.699 1.214 -9.094 1 26.55 247 SER B O 1
ATOM 4143 N N . THR B 1 248 ? -7.125 0.736 -11.203 1 26.91 248 THR B N 1
ATOM 4144 C CA . THR B 1 248 ? -7.785 -0.563 -11.117 1 26.91 248 THR B CA 1
ATOM 4145 C C . THR B 1 248 ? -6.988 -1.514 -10.234 1 26.91 248 THR B C 1
ATOM 4147 O O . THR B 1 248 ? -7.547 -2.451 -9.656 1 26.91 248 THR B O 1
ATOM 4150 N N . PHE B 1 249 ? -5.66 -1.345 -10.375 1 26.3 249 PHE B N 1
ATOM 4151 C CA . PHE B 1 249 ? -4.992 -2.461 -9.711 1 26.3 249 PHE B CA 1
ATOM 4152 C C . PHE B 1 249 ? -5.008 -2.279 -8.195 1 26.3 249 PHE B C 1
ATOM 4154 O O . PHE B 1 249 ? -5.078 -3.258 -7.449 1 26.3 249 PHE B O 1
ATOM 4161 N N . VAL B 1 250 ? -4.91 -1.028 -7.746 1 30.28 250 VAL B N 1
ATOM 4162 C CA . VAL B 1 250 ? -4.859 -0.856 -6.301 1 30.28 250 VAL B CA 1
ATOM 4163 C C . VAL B 1 250 ? -6.234 -1.122 -5.695 1 30.28 250 VAL B C 1
ATOM 4165 O O . VAL B 1 250 ? -6.355 -1.392 -4.5 1 30.28 250 VAL B O 1
ATOM 4168 N N . LEU B 1 251 ? -7.297 -0.902 -6.488 1 27.47 251 LEU B N 1
ATOM 4169 C CA . LEU B 1 251 ? -8.664 -1.173 -6.051 1 27.47 251 LEU B CA 1
ATOM 4170 C C . LEU B 1 251 ? -8.906 -2.674 -5.934 1 27.47 251 LEU B C 1
ATOM 4172 O O . LEU B 1 251 ? -9.945 -3.1 -5.418 1 27.47 251 LEU B O 1
ATOM 4176 N N . LYS B 1 252 ? -8.141 -3.316 -6.691 1 30.12 252 LYS B N 1
ATOM 4177 C CA . LYS B 1 252 ? -8.484 -4.734 -6.68 1 30.12 252 LYS B CA 1
ATOM 4178 C C . LYS B 1 252 ? -8.242 -5.352 -5.305 1 30.12 252 LYS B C 1
ATOM 4180 O O . LYS B 1 252 ? -8.992 -6.223 -4.863 1 30.12 252 LYS B O 1
ATOM 4185 N N . THR B 1 253 ? -7.148 -4.945 -4.715 1 30.73 253 THR B N 1
ATOM 4186 C CA . THR B 1 253 ? -6.867 -5.691 -3.494 1 30.73 253 THR B CA 1
ATOM 4187 C C . THR B 1 253 ? -7.645 -5.117 -2.314 1 30.73 253 THR B C 1
ATOM 4189 O O . THR B 1 253 ? -7.809 -5.781 -1.289 1 30.73 253 THR B O 1
ATOM 4192 N N . LEU B 1 254 ? -8.055 -3.859 -2.443 1 29.95 254 LEU B N 1
ATOM 4193 C CA . LEU B 1 254 ? -8.789 -3.346 -1.294 1 29.95 254 LEU B CA 1
ATOM 4194 C C . LEU B 1 254 ? -10.156 -4.016 -1.183 1 29.95 254 LEU B C 1
ATOM 4196 O O . LEU B 1 254 ? -10.812 -3.926 -0.143 1 29.95 254 LEU B O 1
ATOM 4200 N N . ASP B 1 255 ? -10.633 -4.457 -2.223 1 31.48 255 ASP B N 1
ATOM 4201 C CA . ASP B 1 255 ? -11.859 -5.242 -2.111 1 31.48 255 ASP B CA 1
ATOM 4202 C C . ASP B 1 255 ? -11.68 -6.402 -1.132 1 31.48 255 ASP B C 1
ATOM 4204 O O . ASP B 1 255 ? -12.625 -6.809 -0.462 1 31.48 255 ASP B O 1
ATOM 4208 N N . TYR B 1 256 ? -10.523 -6.879 -1.076 1 30.56 256 TYR B N 1
ATOM 4209 C CA . TYR B 1 256 ? -10.336 -8.078 -0.265 1 30.56 256 TYR B CA 1
ATOM 4210 C C . TYR B 1 256 ? -10.367 -7.738 1.221 1 30.56 256 TYR B C 1
ATOM 4212 O O . TYR B 1 256 ? -10.875 -8.516 2.029 1 30.56 256 TYR B O 1
ATOM 4220 N N . ALA B 1 257 ? -9.898 -6.578 1.703 1 33.25 257 ALA B N 1
ATOM 4221 C CA . ALA B 1 257 ? -9.93 -6.328 3.143 1 33.25 257 ALA B CA 1
ATOM 4222 C C . ALA B 1 257 ? -11.367 -6.195 3.646 1 33.25 257 ALA B C 1
ATOM 4224 O O . ALA B 1 257 ? -11.68 -6.617 4.762 1 33.25 257 ALA B O 1
ATOM 4225 N N . ILE B 1 258 ? -12.242 -5.727 2.873 1 32.41 258 ILE B N 1
ATOM 4226 C CA . ILE B 1 258 ? -13.625 -5.691 3.336 1 32.41 258 ILE B CA 1
ATOM 4227 C C . ILE B 1 258 ? -14.172 -7.113 3.436 1 32.41 258 ILE B C 1
ATOM 4229 O O . ILE B 1 258 ? -14.875 -7.453 4.395 1 32.41 258 ILE B O 1
ATOM 4233 N N . ASN B 1 259 ? -13.797 -7.906 2.459 1 32.84 259 ASN B N 1
ATOM 4234 C CA . ASN B 1 259 ? -14.453 -9.211 2.494 1 32.84 259 ASN B CA 1
ATOM 4235 C C . ASN B 1 259 ? -13.82 -10.125 3.537 1 32.84 259 ASN B C 1
ATOM 4237 O O . ASN B 1 259 ? -14.398 -11.156 3.898 1 32.84 259 ASN B O 1
ATOM 4241 N N . LEU B 1 260 ? -12.664 -9.914 3.85 1 31.03 260 LEU B N 1
ATOM 4242 C CA . LEU B 1 260 ? -12.18 -10.875 4.832 1 31.03 260 LEU B CA 1
ATOM 4243 C C . LEU B 1 260 ? -12.82 -10.633 6.195 1 31.03 260 LEU B C 1
ATOM 4245 O O . LEU B 1 260 ? -12.766 -11.492 7.074 1 31.03 260 LEU B O 1
ATOM 4249 N N . GLU B 1 261 ? -13.359 -9.484 6.461 1 32.66 261 GLU B N 1
ATOM 4250 C CA . GLU B 1 261 ? -14.039 -9.43 7.754 1 32.66 261 GLU B CA 1
ATOM 4251 C C . GLU B 1 261 ? -15.18 -10.438 7.82 1 32.66 261 GLU B C 1
ATOM 4253 O O . GLU B 1 261 ? -15.586 -10.852 8.906 1 32.66 261 GLU B O 1
ATOM 4258 N N . SER B 1 262 ? -15.734 -10.734 6.656 1 29.88 262 SER B N 1
ATOM 4259 C CA . SER B 1 262 ? -16.891 -11.602 6.832 1 29.88 262 SER B CA 1
ATOM 4260 C C . SER B 1 262 ? -16.469 -13.031 7.148 1 29.88 262 SER B C 1
ATOM 4262 O O . SER B 1 262 ? -17.312 -13.891 7.414 1 29.88 262 SER B O 1
ATOM 4264 N N . ILE B 1 263 ? -15.328 -13.391 6.664 1 27.66 263 ILE B N 1
ATOM 4265 C CA . ILE B 1 263 ? -15.148 -14.812 6.938 1 27.66 263 ILE B CA 1
ATOM 4266 C C . ILE B 1 263 ? -14.609 -15 8.352 1 27.66 263 ILE B C 1
ATOM 4268 O O . ILE B 1 263 ? -14.648 -16.109 8.898 1 27.66 263 ILE B O 1
ATOM 4272 N N . VAL B 1 264 ? -13.977 -13.883 8.969 1 27.86 264 VAL B N 1
ATOM 4273 C CA . VAL B 1 264 ? -13.773 -14.25 10.359 1 27.86 264 VAL B CA 1
ATOM 4274 C C . VAL B 1 264 ? -15 -13.867 11.188 1 27.86 264 VAL B C 1
ATOM 4276 O O . VAL B 1 264 ? -15.516 -12.75 11.062 1 27.86 264 VAL B O 1
#

Foldseek 3Di:
DDDLVVLLVVLVVCVVVVVLVVNVVSLVVNQVVCVVVVLQADDLVDPDPVSLVSVQSNLVSLLSQLLSCLVVVNVVSNVVSVVRLCRQCQDPDPSSNDDPCSLVSLLLVLLVCVLVVVPVVNVVSVVVCPVRPDPQCVPLSSVLSVVLVVCVLVVVLVVNLVSLVVPDPDPSSVSSSVSNLVVSLVVQVVVDLVVDQKDFLVVNCVSSVHPDSVVSVVVCVVVPWDDDPRMTGRPPPPPPPPPPPCPPNVVVSVVVVVPVVVVD/DDDLVVLLVVLVVCVVVVVLVVNVVSLVVNQVVCVVVVLQADDLVDPDPVSLVSVQSNLVSLLSQLLSCLVVVNVVSNVVSVVRLCRQCQDPDPSSNDDPCSLVSLLLVLLVCVLVVVPVVNVVSVVVCPVRPDPQCVPLSSVLSVVLVVCVLVVVLVVNLVSLVVPDPDPSSVSSSVSNLVVSLVVQVVVDLVVDQKDFLVVNCVSSVHPDSVVSVVVCVVVVWDDDPRMTGRPPPPPPPPPPPPPPNVVVSVVVVVVVVVVD